Protein AF-0000000085029517 (afdb_homodimer)

Structure (mmCIF, N/CA/C/O backbone):
data_AF-0000000085029517-model_v1
#
loop_
_entity.id
_entity.type
_entity.pdbx_description
1 polymer 'Transcriptional regulator, LysR family'
#
loop_
_atom_site.group_PDB
_atom_site.id
_atom_site.type_symbol
_atom_site.label_atom_id
_atom_site.label_alt_id
_atom_site.label_comp_id
_atom_site.label_asym_id
_atom_site.label_entity_id
_atom_site.label_seq_id
_atom_site.pdbx_PDB_ins_code
_atom_site.Cartn_x
_atom_site.Cartn_y
_atom_site.Cartn_z
_atom_site.occupancy
_atom_site.B_iso_or_equiv
_atom_site.auth_seq_id
_atom_site.auth_comp_id
_atom_site.auth_asym_id
_atom_site.auth_atom_id
_atom_site.pdbx_PDB_model_num
ATOM 1 N N . MET A 1 1 ? 17.703 12.508 33.938 1 51.25 1 MET A N 1
ATOM 2 C CA . MET A 1 1 ? 16.906 12.32 32.719 1 51.25 1 MET A CA 1
ATOM 3 C C . MET A 1 1 ? 16.906 13.586 31.859 1 51.25 1 MET A C 1
ATOM 5 O O . MET A 1 1 ? 16.594 14.672 32.344 1 51.25 1 MET A O 1
ATOM 9 N N . ASP A 1 2 ? 17.641 13.57 30.828 1 62.94 2 ASP A N 1
ATOM 10 C CA . ASP A 1 2 ? 17.641 14.75 29.984 1 62.94 2 ASP A CA 1
ATOM 11 C C . ASP A 1 2 ? 16.906 14.477 28.656 1 62.94 2 ASP A C 1
ATOM 13 O O . ASP A 1 2 ? 16.562 13.328 28.359 1 62.94 2 ASP A O 1
ATOM 17 N N . LEU A 1 3 ? 16.578 15.547 28 1 67.81 3 LEU A N 1
ATOM 18 C CA . LEU A 1 3 ? 15.727 15.477 26.812 1 67.81 3 LEU A CA 1
ATOM 19 C C . LEU A 1 3 ? 16.375 14.617 25.734 1 67.81 3 LEU A C 1
ATOM 21 O O . LEU A 1 3 ? 15.672 13.906 25 1 67.81 3 LEU A O 1
ATOM 25 N N . LYS A 1 4 ? 17.641 14.641 25.797 1 71.12 4 LYS A N 1
ATOM 26 C CA . LYS A 1 4 ? 18.359 13.836 24.812 1 71.12 4 LYS A CA 1
ATOM 27 C C . LYS A 1 4 ? 18.219 12.344 25.109 1 71.12 4 LYS A C 1
ATOM 29 O O . LYS A 1 4 ? 18.047 11.539 24.188 1 71.12 4 LYS A O 1
ATOM 34 N N . GLN A 1 5 ? 18.312 12.117 26.359 1 76.44 5 GLN A N 1
ATOM 35 C CA . GLN A 1 5 ? 18.141 10.734 26.781 1 76.44 5 GLN A CA 1
ATOM 36 C C . GLN A 1 5 ? 16.734 10.227 26.453 1 76.44 5 GLN A C 1
ATOM 38 O O . GLN A 1 5 ? 16.562 9.086 26.031 1 76.44 5 GLN A O 1
ATOM 43 N N . ILE A 1 6 ? 15.836 11.102 26.703 1 77.25 6 ILE A N 1
ATOM 44 C CA . ILE A 1 6 ? 14.453 10.742 26.391 1 77.25 6 ILE A CA 1
ATOM 45 C C . ILE A 1 6 ? 14.312 10.438 24.906 1 77.25 6 ILE A C 1
ATOM 47 O O . ILE A 1 6 ? 13.688 9.453 24.516 1 77.25 6 ILE A O 1
ATOM 51 N N . GLU A 1 7 ? 14.898 11.188 24.094 1 79.44 7 GLU A N 1
ATOM 52 C CA . GLU A 1 7 ? 14.875 10.984 22.656 1 79.44 7 GLU A CA 1
ATOM 53 C C . GLU A 1 7 ? 15.492 9.633 22.281 1 79.44 7 GLU A C 1
ATOM 55 O O . GLU A 1 7 ? 14.977 8.938 21.406 1 79.44 7 GLU A O 1
ATOM 60 N N . TYR A 1 8 ? 16.562 9.32 22.984 1 80.81 8 TYR A N 1
ATOM 61 C CA . TYR A 1 8 ? 17.25 8.062 22.719 1 80.81 8 TYR A CA 1
ATOM 62 C C . TYR A 1 8 ? 16.359 6.875 23.031 1 80.81 8 TYR A C 1
ATOM 64 O O . TYR A 1 8 ? 16.219 5.961 22.203 1 80.81 8 TYR A O 1
ATOM 72 N N . ILE A 1 9 ? 15.766 6.949 24.156 1 85 9 ILE A N 1
ATOM 73 C CA . ILE A 1 9 ? 14.953 5.836 24.625 1 85 9 ILE A CA 1
ATOM 74 C C . ILE A 1 9 ? 13.719 5.688 23.734 1 85 9 ILE A C 1
ATOM 76 O O . ILE A 1 9 ? 13.336 4.574 23.375 1 85 9 ILE A O 1
ATOM 80 N N . VAL A 1 10 ? 13.156 6.789 23.359 1 81.62 10 VAL A N 1
ATOM 81 C CA . VAL A 1 10 ? 11.977 6.777 22.5 1 81.62 10 VAL A CA 1
ATOM 82 C C . VAL A 1 10 ? 12.336 6.191 21.141 1 81.62 10 VAL A C 1
ATOM 84 O O . VAL A 1 10 ? 11.578 5.402 20.578 1 81.62 10 VAL A O 1
ATOM 87 N N . LYS A 1 11 ? 13.469 6.496 20.672 1 81.81 11 LYS A N 1
ATOM 88 C CA . LYS A 1 11 ? 13.906 6.012 19.359 1 81.81 11 LYS A CA 1
ATOM 89 C C . LYS A 1 11 ? 14.148 4.504 19.391 1 81.81 11 LYS A C 1
ATOM 91 O O . LYS A 1 11 ? 13.844 3.803 18.422 1 81.81 11 LYS A O 1
ATOM 96 N N . ILE A 1 12 ? 14.68 4.062 20.484 1 86 12 ILE A N 1
ATOM 97 C CA . ILE A 1 12 ? 14.875 2.627 20.641 1 86 12 ILE A CA 1
ATOM 98 C C . ILE A 1 12 ? 13.531 1.911 20.547 1 86 12 ILE A C 1
ATOM 100 O O . ILE A 1 12 ? 13.398 0.891 19.875 1 86 12 ILE A O 1
ATOM 104 N N . ALA A 1 13 ? 12.594 2.459 21.188 1 84.19 13 ALA A N 1
ATOM 105 C CA . ALA A 1 13 ? 11.266 1.854 21.188 1 84.19 13 ALA A CA 1
ATOM 106 C C . ALA A 1 13 ? 10.641 1.883 19.797 1 84.19 13 ALA A C 1
ATOM 108 O O . ALA A 1 13 ? 10.016 0.909 19.375 1 84.19 13 ALA A O 1
ATOM 109 N N . GLU A 1 14 ? 10.812 2.98 19.203 1 77.31 14 GLU A N 1
ATOM 110 C CA . GLU A 1 14 ? 10.258 3.189 17.875 1 77.31 14 GLU A CA 1
ATOM 111 C C . GLU A 1 14 ? 10.812 2.18 16.875 1 77.31 14 GLU A C 1
ATOM 113 O O . GLU A 1 14 ? 10.078 1.653 16.031 1 77.31 14 GLU A O 1
ATOM 118 N N . THR A 1 15 ? 12.078 1.97 16.938 1 75.56 15 THR A N 1
ATOM 119 C CA . THR A 1 15 ? 12.75 1.144 15.938 1 75.56 15 THR A CA 1
ATOM 120 C C . THR A 1 15 ? 12.75 -0.322 16.359 1 75.56 15 THR A C 1
ATOM 122 O O . THR A 1 15 ? 12.977 -1.212 15.539 1 75.56 15 THR A O 1
ATOM 125 N N . GLY A 1 16 ? 12.539 -0.517 17.578 1 80.88 16 GLY A N 1
ATOM 126 C CA . GLY A 1 16 ? 12.594 -1.858 18.125 1 80.88 16 GLY A CA 1
ATOM 127 C C . GLY A 1 16 ? 14 -2.441 18.141 1 80.88 16 GLY A C 1
ATOM 128 O O . GLY A 1 16 ? 14.172 -3.65 18.312 1 80.88 16 GLY A O 1
ATOM 129 N N . SER A 1 17 ? 14.961 -1.58 17.812 1 83.44 17 SER A N 1
ATOM 130 C CA . SER A 1 17 ? 16.359 -2.004 17.703 1 83.44 17 SER A CA 1
ATOM 131 C C . SER A 1 17 ? 17.312 -0.882 18.109 1 83.44 17 SER A C 1
ATOM 133 O O . SER A 1 17 ? 17.156 0.257 17.656 1 83.44 17 SER A O 1
ATOM 135 N N . ILE A 1 18 ? 18.234 -1.279 18.953 1 85.81 18 ILE A N 1
ATOM 136 C CA . ILE A 1 18 ? 19.203 -0.277 19.391 1 85.81 18 ILE A CA 1
ATOM 137 C C . ILE A 1 18 ? 20.125 0.097 18.219 1 85.81 18 ILE A C 1
ATOM 139 O O . ILE A 1 18 ? 20.531 1.254 18.078 1 85.81 18 ILE A O 1
ATOM 143 N N . THR A 1 19 ? 20.344 -0.889 17.359 1 80.69 19 THR A N 1
ATOM 144 C CA . THR A 1 19 ? 21.203 -0.641 16.203 1 80.69 19 THR A CA 1
ATOM 145 C C . THR A 1 19 ? 20.531 0.317 15.227 1 80.69 19 THR A C 1
ATOM 147 O O . THR A 1 19 ? 21.125 1.307 14.805 1 80.69 19 THR A O 1
ATOM 150 N N . ARG A 1 20 ? 19.391 0.047 14.969 1 78.25 20 ARG A N 1
ATOM 151 C CA . ARG A 1 20 ? 18.641 0.899 14.047 1 78.25 20 ARG A CA 1
ATOM 152 C C . ARG A 1 20 ? 18.422 2.287 14.648 1 78.25 20 ARG A C 1
ATOM 154 O O . ARG A 1 20 ? 18.5 3.291 13.938 1 78.25 20 ARG A O 1
ATOM 161 N N . ALA A 1 21 ? 18.125 2.289 15.891 1 80.56 21 ALA A N 1
ATOM 162 C CA . ALA A 1 21 ? 17.938 3.564 16.578 1 80.56 21 ALA A CA 1
ATOM 163 C C . ALA A 1 21 ? 19.203 4.414 16.531 1 80.56 21 ALA A C 1
ATOM 165 O O . ALA A 1 21 ? 19.141 5.609 16.234 1 80.56 21 ALA A O 1
ATOM 166 N N . ALA A 1 22 ? 20.328 3.803 16.719 1 81.75 22 ALA A N 1
ATOM 167 C CA . ALA A 1 22 ? 21.594 4.516 16.719 1 81.75 22 ALA A CA 1
ATOM 168 C C . ALA A 1 22 ? 21.891 5.098 15.336 1 81.75 22 ALA A C 1
ATOM 170 O O . ALA A 1 22 ? 22.328 6.242 15.219 1 81.75 22 ALA A O 1
ATOM 171 N N . GLU A 1 23 ? 21.547 4.352 14.367 1 72.38 23 GLU A N 1
ATOM 172 C CA . GLU A 1 23 ? 21.75 4.789 12.992 1 72.38 23 GLU A CA 1
ATOM 173 C C . GLU A 1 23 ? 20.906 6.031 12.68 1 72.38 23 GLU A C 1
ATOM 175 O O . GLU A 1 23 ? 21.422 6.992 12.094 1 72.38 23 GLU A O 1
ATOM 180 N N . GLN A 1 24 ? 19.812 6.027 13.195 1 67.56 24 GLN A N 1
ATOM 181 C CA . GLN A 1 24 ? 18.891 7.125 12.906 1 67.56 24 GLN A CA 1
ATOM 182 C C . GLN A 1 24 ? 19.234 8.359 13.734 1 67.56 24 GLN A C 1
ATOM 184 O O . GLN A 1 24 ? 18.922 9.484 13.328 1 67.56 24 GLN A O 1
ATOM 189 N N . LEU A 1 25 ? 19.891 8.109 14.797 1 69.75 25 LEU A N 1
ATOM 190 C CA . LEU A 1 25 ? 20.266 9.195 15.695 1 69.75 25 LEU A CA 1
ATOM 191 C C . LEU A 1 25 ? 21.672 9.688 15.383 1 69.75 25 LEU A C 1
ATOM 193 O O . LEU A 1 25 ? 22.141 10.656 15.992 1 69.75 25 LEU A O 1
ATOM 197 N N . PHE A 1 26 ? 22.281 8.984 14.43 1 69.06 26 PHE A N 1
ATOM 198 C CA . PHE A 1 26 ? 23.625 9.328 13.977 1 69.06 26 PHE A CA 1
ATOM 199 C C . PHE A 1 26 ? 24.609 9.273 15.125 1 69.06 26 PHE A C 1
ATOM 201 O O . PHE A 1 26 ? 25.422 10.188 15.312 1 69.06 26 PHE A O 1
ATOM 208 N N . ILE A 1 27 ? 24.422 8.211 15.938 1 74.5 27 ILE A N 1
ATOM 209 C CA . ILE A 1 27 ? 25.375 7.902 17 1 74.5 27 ILE A CA 1
ATOM 210 C C . ILE A 1 27 ? 25.75 6.426 16.938 1 74.5 27 ILE A C 1
ATOM 212 O O . ILE A 1 27 ? 25.188 5.66 16.172 1 74.5 27 ILE A O 1
ATOM 216 N N . THR A 1 28 ? 26.75 6.012 17.578 1 78.62 28 THR A N 1
ATOM 217 C CA . THR A 1 28 ? 27.188 4.617 17.578 1 78.62 28 THR A CA 1
ATOM 218 C C . THR A 1 28 ? 26.25 3.76 18.422 1 78.62 28 THR A C 1
ATOM 220 O O . THR A 1 28 ? 25.656 4.246 19.391 1 78.62 28 THR A O 1
ATOM 223 N N . GLN A 1 29 ? 26.078 2.562 18 1 86.56 29 GLN A N 1
ATOM 224 C CA . GLN A 1 29 ? 25.281 1.603 18.75 1 86.56 29 GLN A CA 1
ATOM 225 C C . GLN A 1 29 ? 25.766 1.495 20.188 1 86.56 29 GLN A C 1
ATOM 227 O O . GLN A 1 29 ? 24.953 1.397 21.125 1 86.56 29 GLN A O 1
ATOM 232 N N . SER A 1 30 ? 27.016 1.521 20.359 1 88.19 30 SER A N 1
ATOM 233 C CA . SER A 1 30 ? 27.609 1.425 21.688 1 88.19 30 SER A CA 1
ATOM 234 C C . SER A 1 30 ? 27.203 2.605 22.562 1 88.19 30 SER A C 1
ATOM 236 O O . SER A 1 30 ? 26.859 2.428 23.734 1 88.19 30 SER A O 1
ATOM 238 N N . ALA A 1 31 ? 27.25 3.732 22.016 1 83.75 31 ALA A N 1
ATOM 239 C CA . ALA A 1 31 ? 26.875 4.938 22.75 1 83.75 31 ALA A CA 1
ATOM 240 C C . ALA A 1 31 ? 25.422 4.891 23.188 1 83.75 31 ALA A C 1
ATOM 242 O O . ALA A 1 31 ? 25.094 5.199 24.328 1 83.75 31 ALA A O 1
ATOM 243 N N . LEU A 1 32 ? 24.609 4.496 22.297 1 88.31 32 LEU A N 1
ATOM 244 C CA . LEU A 1 32 ? 23.188 4.43 22.609 1 88.31 32 LEU A CA 1
ATOM 245 C C . LEU A 1 32 ? 22.906 3.365 23.656 1 88.31 32 LEU A C 1
ATOM 247 O O . LEU A 1 32 ? 22.109 3.582 24.578 1 88.31 32 LEU A O 1
ATOM 251 N N . ASN A 1 33 ? 23.578 2.232 23.516 1 89.56 33 ASN A N 1
ATOM 252 C CA . ASN A 1 33 ? 23.422 1.164 24.5 1 89.56 33 ASN A CA 1
ATOM 253 C C . ASN A 1 33 ? 23.859 1.611 25.891 1 89.56 33 ASN A C 1
ATOM 255 O O . ASN A 1 33 ? 23.203 1.311 26.891 1 89.56 33 ASN A O 1
ATOM 259 N N . GLN A 1 34 ? 24.938 2.273 25.922 1 87.88 34 GLN A N 1
ATOM 260 C CA . GLN A 1 34 ? 25.453 2.781 27.188 1 87.88 34 GLN A CA 1
ATOM 261 C C . GLN A 1 34 ? 24.469 3.748 27.844 1 87.88 34 GLN A C 1
ATOM 263 O O . GLN A 1 34 ? 24.297 3.748 29.062 1 87.88 34 GLN A O 1
ATOM 268 N N . GLN A 1 35 ? 23.938 4.586 27.016 1 85.88 35 GLN A N 1
ATOM 269 C CA . GLN A 1 35 ? 22.938 5.531 27.516 1 85.88 35 GLN A CA 1
ATOM 270 C C . GLN A 1 35 ? 21.75 4.801 28.125 1 85.88 35 GLN A C 1
ATOM 272 O O . GLN A 1 35 ? 21.219 5.211 29.156 1 85.88 35 GLN A O 1
ATOM 277 N N . LEU A 1 36 ? 21.344 3.752 27.484 1 89.94 36 LEU A N 1
ATOM 278 C CA . LEU A 1 36 ? 20.234 2.959 27.984 1 89.94 36 LEU A CA 1
ATOM 279 C C . LEU A 1 36 ? 20.578 2.301 29.312 1 89.94 36 LEU A C 1
ATOM 281 O O . LEU A 1 36 ? 19.797 2.357 30.266 1 89.94 36 LEU A O 1
ATOM 285 N N . LEU A 1 37 ? 21.703 1.673 29.391 1 88.62 37 LEU A N 1
ATOM 286 C CA . LEU A 1 37 ? 22.141 0.983 30.594 1 88.62 37 LEU A CA 1
ATOM 287 C C . LEU A 1 37 ? 22.281 1.961 31.766 1 88.62 37 LEU A C 1
ATOM 289 O O . LEU A 1 37 ? 21.906 1.649 32.875 1 88.62 37 LEU A O 1
ATOM 293 N N . LYS A 1 38 ? 22.844 3.035 31.422 1 83.06 38 LYS A N 1
ATOM 294 C CA . LYS A 1 38 ? 23 4.07 32.438 1 83.06 38 LYS A CA 1
ATOM 295 C C . LYS A 1 38 ? 21.641 4.5 33 1 83.06 38 LYS A C 1
ATOM 297 O O . LYS A 1 38 ? 21.484 4.645 34.219 1 83.06 38 LYS A O 1
ATOM 302 N N . LEU A 1 39 ? 20.766 4.746 32.125 1 83.06 39 LEU A N 1
ATOM 303 C CA . LEU A 1 39 ? 19.422 5.156 32.562 1 83.06 39 LEU A CA 1
ATOM 304 C C . LEU A 1 39 ? 18.766 4.066 33.406 1 83.06 39 LEU A C 1
ATOM 306 O O . LEU A 1 39 ? 18.156 4.348 34.438 1 83.06 39 LEU A O 1
ATOM 310 N N . GLU A 1 40 ? 18.891 2.816 32.969 1 87 40 GLU A N 1
ATOM 311 C CA . GLU A 1 40 ? 18.297 1.7 33.688 1 87 40 GLU A CA 1
ATOM 312 C C . GLU A 1 40 ? 18.922 1.525 35.062 1 87 40 GLU A C 1
ATOM 314 O O . GLU A 1 40 ? 18.234 1.214 36.031 1 87 40 GLU A O 1
ATOM 319 N N . GLN A 1 41 ? 20.172 1.762 35.094 1 81.19 41 GLN A N 1
ATOM 320 C CA . GLN A 1 41 ? 20.891 1.717 36.375 1 81.19 41 GLN A CA 1
ATOM 321 C C . GLN A 1 41 ? 20.406 2.822 37.312 1 81.19 41 GLN A C 1
ATOM 323 O O . GLN A 1 41 ? 20.188 2.582 38.5 1 81.19 41 GLN A O 1
ATOM 328 N N . GLN A 1 42 ? 20.281 3.932 36.781 1 77.19 42 GLN A N 1
ATOM 329 C CA . GLN A 1 42 ? 19.812 5.062 37.562 1 77.19 42 GLN A CA 1
ATOM 330 C C . GLN A 1 42 ? 18.406 4.805 38.094 1 77.19 42 GLN A C 1
ATOM 332 O O . GLN A 1 42 ? 18.078 5.184 39.25 1 77.19 42 GLN A O 1
ATOM 337 N N . LEU A 1 43 ? 17.641 4.156 37.312 1 77.69 43 LEU A N 1
ATOM 338 C CA . LEU A 1 43 ? 16.25 3.904 37.656 1 77.69 43 LEU A CA 1
ATOM 339 C C . LEU A 1 43 ? 16.109 2.627 38.5 1 77.69 43 LEU A C 1
ATOM 341 O O . LEU A 1 43 ? 15.109 2.418 39.188 1 77.69 43 LEU A O 1
ATOM 345 N N . GLY A 1 44 ? 17.109 1.795 38.375 1 81.44 44 GLY A N 1
ATOM 346 C CA . GLY A 1 44 ? 17.109 0.539 39.094 1 81.44 44 GLY A CA 1
ATOM 347 C C . GLY A 1 44 ? 16.203 -0.513 38.5 1 81.44 44 GLY A C 1
ATOM 348 O O . GLY A 1 44 ? 15.805 -1.46 39.156 1 81.44 44 GLY A O 1
ATOM 349 N N . ILE A 1 45 ? 15.773 -0.222 37.312 1 82.19 45 ILE A N 1
ATOM 350 C CA . ILE A 1 45 ? 14.859 -1.138 36.625 1 82.19 45 ILE A CA 1
ATOM 351 C C . ILE A 1 45 ? 15.133 -1.136 35.125 1 82.19 45 ILE A C 1
ATOM 353 O O . ILE A 1 45 ? 15.57 -0.125 34.562 1 82.19 45 ILE A O 1
ATOM 357 N N . LYS A 1 46 ? 14.875 -2.256 34.531 1 89.06 46 LYS A N 1
ATOM 358 C CA . LYS A 1 46 ? 15.055 -2.357 33.062 1 89.06 46 LYS A CA 1
ATOM 359 C C . LYS A 1 46 ? 13.859 -1.753 32.344 1 89.06 46 LYS A C 1
ATOM 361 O O . LYS A 1 46 ? 12.711 -1.924 32.75 1 89.06 46 LYS A O 1
ATOM 366 N N . LEU A 1 47 ? 14.195 -1.042 31.25 1 87.88 47 LEU A N 1
ATOM 367 C CA . LEU A 1 47 ? 13.156 -0.408 30.453 1 87.88 47 LEU A CA 1
ATOM 368 C C . LEU A 1 47 ? 12.797 -1.272 29.25 1 87.88 47 LEU A C 1
ATOM 370 O O . LEU A 1 47 ? 11.695 -1.148 28.703 1 87.88 47 LEU A O 1
ATOM 374 N N . PHE A 1 48 ? 13.742 -2.109 28.828 1 91.38 48 PHE A N 1
ATOM 375 C CA . PHE A 1 48 ? 13.516 -2.965 27.672 1 91.38 48 PHE A CA 1
ATOM 376 C C . PHE A 1 48 ? 13.883 -4.41 27.984 1 91.38 48 PHE A C 1
ATOM 378 O O . PHE A 1 48 ? 14.758 -4.664 28.812 1 91.38 48 PHE A O 1
ATOM 385 N N . VAL A 1 49 ? 13.102 -5.305 27.266 1 86.38 49 VAL A N 1
ATOM 386 C CA . VAL A 1 49 ? 13.477 -6.715 27.219 1 86.38 49 VAL A CA 1
ATOM 387 C C . VAL A 1 49 ? 14.109 -7.035 25.875 1 86.38 49 VAL A C 1
ATOM 389 O O . VAL A 1 49 ? 13.586 -6.637 24.828 1 86.38 49 VAL A O 1
ATOM 392 N N . ARG A 1 50 ? 15.289 -7.574 25.938 1 79.88 50 ARG A N 1
ATOM 393 C CA . ARG A 1 50 ? 16 -7.934 24.719 1 79.88 50 ARG A CA 1
ATOM 394 C C . ARG A 1 50 ? 15.641 -9.344 24.266 1 79.88 50 ARG A C 1
ATOM 396 O O . ARG A 1 50 ? 15.641 -10.273 25.062 1 79.88 50 ARG A O 1
ATOM 403 N N . HIS A 1 51 ? 15.102 -9.352 23.078 1 71.81 51 HIS A N 1
ATOM 404 C CA . HIS A 1 51 ? 14.898 -10.641 22.422 1 71.81 51 HIS A CA 1
ATOM 405 C C . HIS A 1 51 ? 15.945 -10.875 21.328 1 71.81 51 HIS A C 1
ATOM 407 O O . HIS A 1 51 ? 16.828 -10.039 21.125 1 71.81 51 HIS A O 1
ATOM 413 N N . LYS A 1 52 ? 16.078 -12.047 20.703 1 62.22 52 LYS A N 1
ATOM 414 C CA . LYS A 1 52 ? 17.125 -12.391 19.734 1 62.22 52 LYS A CA 1
ATOM 415 C C . LYS A 1 52 ? 17.219 -11.344 18.625 1 62.22 52 LYS A C 1
ATOM 417 O O . LYS A 1 52 ? 18.312 -10.969 18.219 1 62.22 52 LYS A O 1
ATOM 422 N N . HIS A 1 53 ? 16.125 -10.773 18.219 1 63.44 53 HIS A N 1
ATOM 423 C CA . HIS A 1 53 ? 16.234 -9.867 17.078 1 63.44 53 HIS A CA 1
ATOM 424 C C . HIS A 1 53 ? 15.516 -8.555 17.344 1 63.44 53 HIS A C 1
ATOM 426 O O . HIS A 1 53 ? 15.477 -7.676 16.484 1 63.44 53 HIS A O 1
ATOM 432 N N . ASP A 1 54 ? 14.961 -8.414 18.609 1 75.31 54 ASP A N 1
ATOM 433 C CA . ASP A 1 54 ? 14.219 -7.176 18.828 1 75.31 54 ASP A CA 1
ATOM 434 C C . ASP A 1 54 ? 14.203 -6.789 20.297 1 75.31 54 ASP A C 1
ATOM 436 O O . ASP A 1 54 ? 14.664 -7.551 21.156 1 75.31 54 ASP A O 1
ATOM 440 N N . MET A 1 55 ? 13.977 -5.438 20.562 1 83.88 55 MET A N 1
ATOM 441 C CA . MET A 1 55 ? 13.812 -4.883 21.906 1 83.88 55 MET A CA 1
ATOM 442 C C . MET A 1 55 ? 12.383 -4.391 22.125 1 83.88 55 MET A C 1
ATOM 444 O O . MET A 1 55 ? 11.844 -3.664 21.281 1 83.88 55 MET A O 1
ATOM 448 N N . THR A 1 56 ? 11.75 -4.965 23.188 1 84.44 56 THR A N 1
ATOM 449 C CA . THR A 1 56 ? 10.414 -4.504 23.516 1 84.44 56 THR A CA 1
ATOM 450 C C . THR A 1 56 ? 10.398 -3.826 24.891 1 84.44 56 THR A C 1
ATOM 452 O O . THR A 1 56 ? 11.086 -4.27 25.812 1 84.44 56 THR A O 1
ATOM 455 N N . PRO A 1 57 ? 9.562 -2.781 25.047 1 84.75 57 PRO A N 1
ATOM 456 C CA . PRO A 1 57 ? 9.508 -2.088 26.344 1 84.75 57 PRO A CA 1
ATOM 457 C C . PRO A 1 57 ? 8.922 -2.957 27.453 1 84.75 57 PRO A C 1
ATOM 459 O O . PRO A 1 57 ? 7.984 -3.723 27.219 1 84.75 57 PRO A O 1
ATOM 462 N N . THR A 1 58 ? 9.492 -2.926 28.656 1 82.25 58 THR A N 1
ATOM 463 C CA . THR A 1 58 ? 8.898 -3.467 29.875 1 82.25 58 THR A CA 1
ATOM 464 C C . THR A 1 58 ? 7.723 -2.602 30.328 1 82.25 58 THR A C 1
ATOM 466 O O . THR A 1 58 ? 7.402 -1.597 29.688 1 82.25 58 THR A O 1
ATOM 469 N N . SER A 1 59 ? 7.102 -3.01 31.438 1 78.31 59 SER A N 1
ATOM 470 C CA . SER A 1 59 ? 6.066 -2.166 32.031 1 78.31 59 SER A CA 1
ATOM 471 C C . SER A 1 59 ? 6.625 -0.801 32.406 1 78.31 59 SER A C 1
ATOM 473 O O . SER A 1 59 ? 5.98 0.226 32.188 1 78.31 59 SER A O 1
ATOM 475 N N . ALA A 1 60 ? 7.73 -0.863 33 1 79.88 60 ALA A N 1
ATOM 476 C CA . ALA A 1 60 ? 8.398 0.384 33.375 1 79.88 60 ALA A CA 1
ATOM 477 C C . ALA A 1 60 ? 8.789 1.17 32.125 1 79.88 60 ALA A C 1
ATOM 479 O O . ALA A 1 60 ? 8.703 2.4 32.094 1 79.88 60 ALA A O 1
ATOM 480 N N . GLY A 1 61 ? 9.188 0.424 31.094 1 85.19 61 GLY A N 1
ATOM 481 C CA . GLY A 1 61 ? 9.523 1.053 29.828 1 85.19 61 GLY A CA 1
ATOM 482 C C . GLY A 1 61 ? 8.344 1.769 29.188 1 85.19 61 GLY A C 1
ATOM 483 O O . GLY A 1 61 ? 8.492 2.875 28.672 1 85.19 61 GLY A O 1
ATOM 484 N N . ARG A 1 62 ? 7.262 1.251 29.344 1 80.69 62 ARG A N 1
ATOM 485 C CA . ARG A 1 62 ? 6.059 1.845 28.766 1 80.69 62 ARG A CA 1
ATOM 486 C C . ARG A 1 62 ? 5.703 3.148 29.469 1 80.69 62 ARG A C 1
ATOM 488 O O . ARG A 1 62 ? 5.316 4.125 28.828 1 80.69 62 ARG A O 1
ATOM 495 N N . VAL A 1 63 ? 5.832 3.156 30.766 1 75.19 63 VAL A N 1
ATOM 496 C CA . VAL A 1 63 ? 5.57 4.367 31.531 1 75.19 63 VAL A CA 1
ATOM 497 C C . VAL A 1 63 ? 6.578 5.449 31.156 1 75.19 63 VAL A C 1
ATOM 499 O O . VAL A 1 63 ? 6.199 6.598 30.906 1 75.19 63 VAL A O 1
ATOM 502 N N . TYR A 1 64 ? 7.797 5.066 31.125 1 80.31 64 TYR A N 1
ATOM 503 C CA . TYR A 1 64 ? 8.844 6.012 30.734 1 80.31 64 TYR A CA 1
ATOM 504 C C . TYR A 1 64 ? 8.57 6.602 29.359 1 80.31 64 TYR A C 1
ATOM 506 O O . TYR A 1 64 ? 8.711 7.809 29.156 1 80.31 64 TYR A O 1
ATOM 514 N N . LEU A 1 65 ? 8.156 5.723 28.5 1 82.75 65 LEU A N 1
ATOM 515 C CA . LEU A 1 65 ? 7.91 6.148 27.125 1 82.75 65 LEU A CA 1
ATOM 516 C C . LEU A 1 65 ? 6.719 7.098 27.062 1 82.75 65 LEU A C 1
ATOM 518 O O . LEU A 1 65 ? 6.762 8.102 26.344 1 82.75 65 LEU A O 1
ATOM 522 N N . GLU A 1 66 ? 5.766 6.863 27.797 1 76.44 66 GLU A N 1
ATOM 523 C CA . GLU A 1 66 ? 4.59 7.73 27.812 1 76.44 66 GLU A CA 1
ATOM 524 C C . GLU A 1 66 ? 4.957 9.141 28.266 1 76.44 66 GLU A C 1
ATOM 526 O O . GLU A 1 66 ? 4.609 10.117 27.594 1 76.44 66 GLU A O 1
ATOM 531 N N . TYR A 1 67 ? 5.656 9.234 29.328 1 72.12 67 TYR A N 1
ATOM 532 C CA . TYR A 1 67 ? 6.035 10.539 29.859 1 72.12 67 TYR A CA 1
ATOM 533 C C . TYR A 1 67 ? 7.109 11.188 29 1 72.12 67 TYR A C 1
ATOM 535 O O . TYR A 1 67 ? 7.094 12.398 28.781 1 72.12 67 TYR A O 1
ATOM 543 N N . GLY A 1 68 ? 8 10.375 28.547 1 76.5 68 GLY A N 1
ATOM 544 C CA . GLY A 1 68 ? 9.031 10.891 27.656 1 76.5 68 GLY A CA 1
ATOM 545 C C . GLY A 1 68 ? 8.469 11.492 26.375 1 76.5 68 GLY A C 1
ATOM 546 O O . GLY A 1 68 ? 8.859 12.586 25.969 1 76.5 68 GLY A O 1
ATOM 547 N N . GLU A 1 69 ? 7.566 10.828 25.875 1 74.94 69 GLU A N 1
ATOM 548 C CA . GLU A 1 69 ? 6.922 11.312 24.656 1 74.94 69 GLU A CA 1
ATOM 549 C C . GLU A 1 69 ? 6.16 12.609 24.906 1 74.94 69 GLU A C 1
ATOM 551 O O . GLU A 1 69 ? 6.191 13.531 24.094 1 74.94 69 GLU A O 1
ATOM 556 N N . ASN A 1 70 ? 5.562 12.672 26.047 1 70.75 70 ASN A N 1
ATOM 557 C CA . ASN A 1 70 ? 4.863 13.891 26.422 1 70.75 70 ASN A CA 1
ATOM 558 C C . ASN A 1 70 ? 5.824 15.07 26.562 1 70.75 70 ASN A C 1
ATOM 560 O O . ASN A 1 70 ? 5.527 16.172 26.125 1 70.75 70 ASN A O 1
ATOM 564 N N . MET A 1 71 ? 6.895 14.82 27.172 1 70.12 71 MET A N 1
ATOM 565 C CA . MET A 1 71 ? 7.895 15.867 27.359 1 70.12 71 MET A CA 1
ATOM 566 C C . MET A 1 71 ? 8.445 16.344 26.016 1 70.12 71 MET A C 1
ATOM 568 O O . MET A 1 71 ? 8.617 17.547 25.812 1 70.12 71 MET A O 1
ATOM 572 N N . LEU A 1 72 ? 8.656 15.461 25.188 1 72.94 72 LEU A N 1
ATOM 573 C CA . LEU A 1 72 ? 9.18 15.836 23.891 1 72.94 72 LEU A CA 1
ATOM 574 C C . LEU A 1 72 ? 8.141 16.625 23.094 1 72.94 72 LEU A C 1
ATOM 576 O O . LEU A 1 72 ? 8.492 17.562 22.359 1 72.94 72 LEU A O 1
ATOM 580 N N . ARG A 1 73 ? 7.023 16.344 23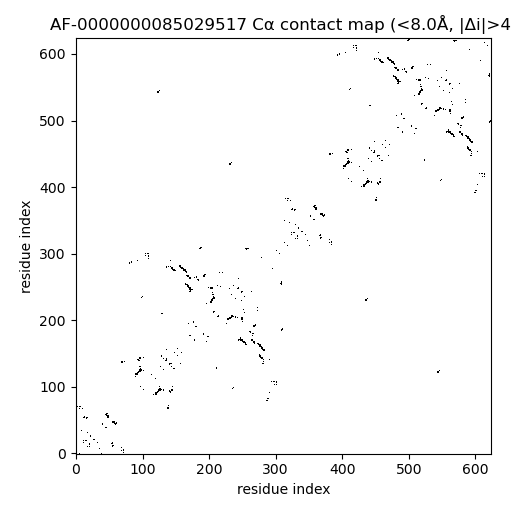.312 1 72.5 73 ARG A N 1
ATOM 581 C CA . ARG A 1 73 ? 5.934 17.078 22.688 1 72.5 73 ARG A CA 1
ATOM 582 C C . ARG A 1 73 ? 5.879 18.516 23.188 1 72.5 73 ARG A C 1
ATOM 584 O O . ARG A 1 73 ? 5.738 19.453 22.406 1 72.5 73 ARG A O 1
ATOM 591 N N . GLU A 1 74 ? 5.949 18.594 24.438 1 68.12 74 GLU A N 1
ATOM 592 C CA . GLU A 1 74 ? 5.926 19.922 25.031 1 68.12 74 GLU A CA 1
ATOM 593 C C . GLU A 1 74 ? 7.113 20.766 24.562 1 68.12 74 GLU A C 1
ATOM 595 O O . GLU A 1 74 ? 6.969 21.953 24.312 1 68.12 74 GLU A O 1
ATOM 600 N N . LYS A 1 75 ? 8.172 20.109 24.531 1 65 75 LYS A N 1
ATOM 601 C CA . LYS A 1 75 ? 9.352 20.797 24.016 1 65 75 LYS A CA 1
ATOM 602 C C . LYS A 1 75 ? 9.117 21.297 22.594 1 65 75 LYS A C 1
ATOM 604 O O . LYS A 1 75 ? 9.406 22.453 22.281 1 65 75 LYS A O 1
ATOM 609 N N . ARG A 1 76 ? 8.641 20.516 21.797 1 69.12 76 ARG A N 1
ATOM 610 C CA . ARG A 1 76 ? 8.383 20.875 20.406 1 69.12 76 ARG A CA 1
ATOM 611 C C . ARG A 1 76 ? 7.395 22.031 20.328 1 69.12 76 ARG A C 1
ATOM 613 O O . ARG A 1 76 ? 7.57 22.953 19.516 1 69.12 76 ARG A O 1
ATOM 620 N N . GLU A 1 77 ? 6.453 21.969 21.094 1 69.44 77 GLU A N 1
ATOM 621 C CA . GLU A 1 77 ? 5.461 23.047 21.109 1 69.44 77 GLU A CA 1
ATOM 622 C C . GLU A 1 77 ? 6.09 24.375 21.516 1 69.44 77 GLU A C 1
ATOM 624 O O . GLU A 1 77 ? 5.805 25.406 20.922 1 69.44 77 GLU A O 1
ATOM 629 N N . ALA A 1 78 ? 6.848 24.297 22.484 1 64 78 ALA A N 1
ATOM 630 C CA . ALA A 1 78 ? 7.531 25.516 22.938 1 64 78 ALA A CA 1
ATOM 631 C C . ALA A 1 78 ? 8.398 26.094 21.828 1 64 78 ALA A C 1
ATOM 633 O O . ALA A 1 78 ? 8.375 27.297 21.578 1 64 78 ALA A O 1
ATOM 634 N N . TYR A 1 79 ? 9.094 25.25 21.219 1 62.62 79 TYR A N 1
ATOM 635 C CA . TYR A 1 79 ? 9.969 25.703 20.141 1 62.62 79 TYR A CA 1
ATOM 636 C C . TYR A 1 79 ? 9.148 26.281 18.984 1 62.62 79 TYR A C 1
ATOM 638 O O . TYR A 1 79 ? 9.547 27.266 18.359 1 62.62 79 TYR A O 1
ATOM 646 N N . ASN A 1 80 ? 8.102 25.703 18.719 1 66.25 80 ASN A N 1
ATOM 647 C CA . ASN A 1 80 ? 7.207 26.219 17.672 1 66.25 80 ASN A CA 1
ATOM 648 C C . ASN A 1 80 ? 6.75 27.641 17.984 1 66.25 80 ASN A C 1
ATOM 650 O O . ASN A 1 80 ? 6.762 28.516 17.109 1 66.25 80 ASN A O 1
ATOM 654 N N . ILE A 1 81 ? 6.434 27.797 19.172 1 62.84 81 ILE A N 1
ATOM 655 C CA . ILE A 1 81 ? 5.984 29.125 19.609 1 62.84 81 ILE A CA 1
ATOM 656 C C . ILE A 1 81 ? 7.125 30.125 19.469 1 62.84 81 ILE A C 1
ATOM 658 O O . ILE A 1 81 ? 6.934 31.219 18.922 1 62.84 81 ILE A O 1
ATOM 662 N N . ILE A 1 82 ? 8.227 29.703 19.906 1 59.03 82 ILE A N 1
ATOM 663 C CA . ILE A 1 82 ? 9.391 30.578 19.906 1 59.03 82 ILE A CA 1
ATOM 664 C C . ILE A 1 82 ? 9.781 30.906 18.453 1 59.03 82 ILE A C 1
ATOM 666 O O . ILE A 1 82 ? 10.094 32.062 18.141 1 59.03 82 ILE A O 1
ATOM 670 N N . HIS A 1 83 ? 9.781 29.953 17.672 1 62.62 83 HIS A N 1
ATOM 671 C CA . HIS A 1 83 ? 10.156 30.156 16.281 1 62.62 83 HIS A CA 1
ATOM 672 C C . HIS A 1 83 ? 9.172 31.094 15.57 1 62.62 83 HIS A C 1
ATOM 674 O O . HIS A 1 83 ? 9.578 31.922 14.75 1 62.62 83 HIS A O 1
ATOM 680 N N . ASP A 1 84 ? 7.996 30.906 15.859 1 66.44 84 ASP A N 1
ATOM 681 C CA . ASP A 1 84 ? 6.992 31.812 15.312 1 66.44 84 ASP A CA 1
ATOM 682 C C . ASP A 1 84 ? 7.27 33.25 15.727 1 66.44 84 ASP A C 1
ATOM 684 O O . ASP A 1 84 ? 7.129 34.188 14.922 1 66.44 84 ASP A O 1
ATOM 688 N N . MET A 1 85 ? 7.621 33.312 16.922 1 59.53 85 MET A N 1
ATOM 689 C CA . MET A 1 85 ? 7.902 34.656 17.453 1 59.53 85 MET A CA 1
ATOM 690 C C . MET A 1 85 ? 9.141 35.25 16.797 1 59.53 85 MET A C 1
ATOM 692 O O . MET A 1 85 ? 9.195 36.469 16.547 1 59.53 85 MET A O 1
ATOM 696 N N . ALA A 1 86 ? 10.047 34.312 16.562 1 59.62 86 ALA A N 1
ATOM 697 C CA . ALA A 1 86 ? 11.312 34.781 15.992 1 59.62 86 ALA A CA 1
ATOM 698 C C . ALA A 1 86 ? 11.219 34.906 14.469 1 59.62 86 ALA A C 1
ATOM 700 O O . ALA A 1 86 ? 12.18 35.312 13.812 1 59.62 86 ALA A O 1
ATOM 701 N N . GLN A 1 87 ? 10.047 34.719 14.016 1 60.06 87 GLN A N 1
ATOM 702 C CA . GLN A 1 87 ? 9.828 34.719 12.57 1 60.06 87 GLN 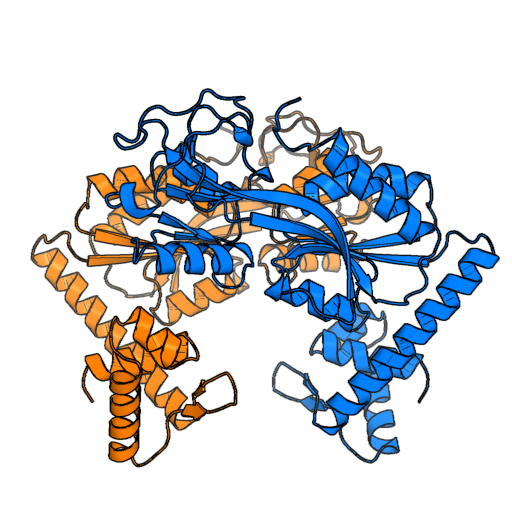A CA 1
ATOM 703 C C . GLN A 1 87 ? 10.812 33.781 11.867 1 60.06 87 GLN A C 1
ATOM 705 O O . GLN A 1 87 ? 11.312 34.125 10.789 1 60.06 87 GLN A O 1
ATOM 710 N N . SER A 1 88 ? 11.281 32.875 12.688 1 60.06 88 SER A N 1
ATOM 711 C CA . SER A 1 88 ? 12.18 31.891 12.094 1 60.06 88 SER A CA 1
ATOM 712 C C . SER A 1 88 ? 11.406 30.75 11.422 1 60.06 88 SER A C 1
ATOM 714 O O . SER A 1 88 ? 10.359 30.344 11.914 1 60.06 88 SER A O 1
ATOM 716 N N . SER A 1 89 ? 11.68 30.625 10.172 1 65.31 89 SER A N 1
ATOM 717 C CA . SER A 1 89 ? 11.07 29.578 9.367 1 65.31 89 SER A CA 1
ATOM 718 C C . SER A 1 89 ? 11.875 28.281 9.445 1 65.31 89 SER A C 1
ATOM 720 O O . SER A 1 89 ? 12.078 27.609 8.438 1 65.31 89 SER A O 1
ATOM 722 N N . LEU A 1 90 ? 12.445 28.031 10.734 1 67.44 90 LEU A N 1
ATOM 723 C CA . LEU A 1 90 ? 13.219 26.797 10.828 1 67.44 90 LEU A CA 1
ATOM 724 C C . LEU A 1 90 ? 12.461 25.734 11.617 1 67.44 90 LEU A C 1
ATOM 726 O O . LEU A 1 90 ? 11.656 26.062 12.492 1 67.44 90 LEU A O 1
ATOM 730 N N . GLY A 1 91 ? 12.484 24.594 11.242 1 79.69 91 GLY A N 1
ATOM 731 C CA . GLY A 1 91 ? 11.883 23.5 11.984 1 79.69 91 GLY A CA 1
ATOM 732 C C . GLY A 1 91 ? 11.375 22.391 11.094 1 79.69 91 GLY A C 1
ATOM 733 O O . GLY A 1 91 ? 11.828 22.25 9.953 1 79.69 91 GLY A O 1
ATOM 734 N N . ASP A 1 92 ? 10.594 21.5 11.812 1 85.81 92 ASP A N 1
ATOM 735 C CA . ASP A 1 92 ? 10.008 20.359 11.102 1 85.81 92 ASP A CA 1
ATOM 736 C C . ASP A 1 92 ? 8.477 20.406 11.148 1 85.81 92 ASP A C 1
ATOM 738 O O . ASP A 1 92 ? 7.898 20.922 12.109 1 85.81 92 ASP A O 1
ATOM 742 N N . LEU A 1 93 ? 7.906 20.062 10.125 1 90.31 93 LEU A N 1
ATOM 743 C CA . LEU A 1 93 ? 6.465 19.828 10.07 1 90.31 93 LEU A CA 1
ATOM 744 C C . LEU A 1 93 ? 6.16 18.391 9.688 1 90.31 93 LEU A C 1
ATOM 746 O O . LEU A 1 93 ? 6.434 17.969 8.562 1 90.31 93 LEU A O 1
ATOM 750 N N . ARG A 1 94 ? 5.703 17.656 10.68 1 94.19 94 ARG A N 1
ATOM 751 C CA . ARG A 1 94 ? 5.379 16.25 10.469 1 94.19 94 ARG A CA 1
ATOM 752 C C . ARG A 1 94 ? 3.936 16.094 10 1 94.19 94 ARG A C 1
ATOM 754 O O . ARG A 1 94 ? 2.998 16.422 10.727 1 94.19 94 ARG A O 1
ATOM 761 N N . LEU A 1 95 ? 3.768 15.492 8.727 1 95.81 95 LEU A N 1
ATOM 762 C CA . LEU A 1 95 ? 2.479 15.359 8.055 1 95.81 95 LEU A CA 1
ATOM 763 C C . LEU A 1 95 ? 2.135 13.898 7.816 1 95.81 95 LEU A C 1
ATOM 765 O O . LEU A 1 95 ? 2.996 13.109 7.418 1 95.81 95 LEU A O 1
ATOM 769 N N . THR A 1 96 ? 0.867 13.508 8.148 1 95.56 96 THR A N 1
ATOM 770 C CA . THR A 1 96 ? 0.447 12.148 7.848 1 95.56 96 THR A CA 1
ATOM 771 C C . THR A 1 96 ? -0.768 12.148 6.922 1 95.56 96 THR A C 1
ATOM 773 O O . THR A 1 96 ? -1.603 13.055 6.988 1 95.56 96 THR A O 1
ATOM 776 N N . PHE A 1 97 ? -0.825 11.164 6.07 1 93.56 97 PHE A N 1
ATOM 777 C CA . PHE A 1 97 ? -1.941 10.984 5.152 1 93.56 97 PHE A CA 1
ATOM 778 C C . PHE A 1 97 ? -2.053 9.523 4.719 1 93.56 97 PHE A C 1
ATOM 780 O O . PHE A 1 97 ? -1.128 8.742 4.926 1 93.56 97 PHE A O 1
ATOM 787 N N . SER A 1 98 ? -3.248 9.273 4.215 1 87.25 98 SER A N 1
ATOM 788 C CA . SER A 1 98 ? -3.482 7.918 3.719 1 87.25 98 SER A CA 1
ATOM 789 C C . SER A 1 98 ? -2.906 7.738 2.318 1 87.25 98 SER A C 1
ATOM 791 O O . SER A 1 98 ? -2.51 8.711 1.674 1 87.25 98 SER A O 1
ATOM 793 N N . ARG A 1 99 ? -2.924 6.516 1.885 1 78.69 99 ARG A N 1
ATOM 794 C CA . ARG A 1 99 ? -2.324 6.141 0.609 1 78.69 99 ARG A CA 1
ATOM 795 C C . ARG A 1 99 ? -3.107 6.727 -0.56 1 78.69 99 ARG A C 1
ATOM 797 O O . ARG A 1 99 ? -4.305 6.996 -0.438 1 78.69 99 ARG A O 1
ATOM 804 N N . GLU A 1 100 ? -2.498 6.945 -1.807 1 78.5 100 GLU A N 1
ATOM 805 C CA . GLU A 1 100 ? -2.982 7.328 -3.129 1 78.5 100 GLU A CA 1
ATOM 806 C C . GLU A 1 100 ? -3.373 8.805 -3.168 1 78.5 100 GLU A C 1
ATOM 808 O O . GLU A 1 100 ? -2.666 9.625 -3.754 1 78.5 100 GLU A O 1
ATOM 813 N N . ARG A 1 101 ? -4.387 9.219 -2.225 1 84 101 ARG A N 1
ATOM 814 C CA . ARG A 1 101 ? -4.781 10.625 -2.299 1 84 101 ARG A CA 1
ATOM 815 C C . ARG A 1 101 ? -3.717 11.523 -1.688 1 84 101 ARG A C 1
ATOM 817 O O . ARG A 1 101 ? -3.533 12.664 -2.129 1 84 101 ARG A O 1
ATOM 824 N N . GLY A 1 102 ? -3.055 10.953 -0.79 1 89.75 102 GLY A N 1
ATOM 825 C CA . GLY A 1 102 ? -2.047 11.734 -0.083 1 89.75 102 GLY A CA 1
ATOM 826 C C . GLY A 1 102 ? -0.878 12.133 -0.962 1 89.75 102 GLY A C 1
ATOM 827 O O . GLY A 1 102 ? -0.35 13.242 -0.836 1 89.75 102 GLY A O 1
ATOM 828 N N . ILE A 1 103 ? -0.581 11.352 -1.908 1 87.38 103 ILE A N 1
ATOM 829 C CA . ILE A 1 103 ? 0.594 11.602 -2.738 1 87.38 103 ILE A CA 1
ATOM 830 C C . ILE A 1 103 ? 0.303 12.727 -3.725 1 87.38 103 ILE A C 1
ATOM 832 O O . ILE A 1 103 ? 1.125 13.633 -3.908 1 87.38 103 ILE A O 1
ATOM 836 N N . ASP A 1 104 ? -0.822 12.633 -4.34 1 89.62 104 ASP A N 1
ATOM 837 C CA . ASP A 1 104 ? -1.186 13.695 -5.277 1 89.62 104 ASP A CA 1
ATOM 838 C C . ASP A 1 104 ? -1.279 15.047 -4.57 1 89.62 104 ASP A C 1
ATOM 840 O O . ASP A 1 104 ? -0.843 16.062 -5.109 1 89.62 104 ASP A O 1
ATOM 844 N N . MET A 1 105 ? -1.802 14.969 -3.443 1 94.12 105 MET A N 1
ATOM 845 C CA . MET A 1 105 ? -1.892 16.188 -2.631 1 94.12 105 MET A CA 1
ATOM 846 C C . MET A 1 105 ? -0.503 16.719 -2.287 1 94.12 105 MET A C 1
ATOM 848 O O . MET A 1 105 ? -0.234 17.906 -2.439 1 94.12 105 MET A O 1
ATOM 852 N N . LEU A 1 106 ? 0.378 15.867 -1.846 1 93.69 106 LEU A N 1
ATOM 853 C CA . LEU A 1 106 ? 1.731 16.234 -1.446 1 93.69 106 LEU A CA 1
ATOM 854 C C . LEU A 1 106 ? 2.496 16.859 -2.617 1 93.69 106 LEU A C 1
ATOM 856 O O . LEU A 1 106 ? 3.137 17.891 -2.469 1 93.69 106 LEU A O 1
ATOM 860 N N . VAL A 1 107 ? 2.41 16.281 -3.764 1 92.12 107 VAL A N 1
ATOM 861 C CA . VAL A 1 107 ? 3.133 16.734 -4.953 1 92.12 107 VAL A CA 1
ATOM 862 C C . VAL A 1 107 ? 2.652 18.125 -5.363 1 92.12 107 VAL A C 1
ATOM 864 O O . VAL A 1 107 ? 3.439 18.938 -5.836 1 92.12 107 VAL A O 1
ATOM 867 N N . SER A 1 108 ? 1.444 18.281 -5.164 1 93.81 108 SER A N 1
ATOM 868 C CA . SER A 1 108 ? 0.854 19.562 -5.555 1 93.81 108 SER A CA 1
ATOM 869 C C . SER A 1 108 ? 1.185 20.656 -4.543 1 93.81 108 SER A C 1
ATOM 871 O O . SER A 1 108 ? 1.398 21.797 -4.918 1 93.81 108 SER A O 1
ATOM 873 N N . THR A 1 109 ? 1.262 20.312 -3.312 1 95.38 109 THR A N 1
ATOM 874 C CA . THR A 1 109 ? 1.318 21.328 -2.258 1 95.38 109 THR A CA 1
ATOM 875 C C . THR A 1 109 ? 2.76 21.578 -1.827 1 95.38 109 THR A C 1
ATOM 877 O O . THR A 1 109 ? 3.104 22.688 -1.409 1 95.38 109 THR A O 1
ATOM 880 N N . TYR A 1 110 ? 3.631 20.656 -1.959 1 92.19 110 TYR A N 1
ATOM 881 C CA . TYR A 1 110 ? 4.977 20.719 -1.402 1 92.19 110 TYR A CA 1
ATOM 882 C C . TYR A 1 110 ? 5.77 21.859 -2.027 1 92.19 110 TYR A C 1
ATOM 884 O O . TYR A 1 110 ? 6.41 22.641 -1.32 1 92.19 110 TYR A O 1
ATOM 892 N N . PRO A 1 111 ? 5.789 21.969 -3.375 1 88.25 111 PRO A N 1
ATOM 893 C CA . PRO A 1 111 ? 6.582 23.047 -3.971 1 88.25 111 PRO A CA 1
ATOM 894 C C . PRO A 1 111 ? 6.176 24.422 -3.463 1 88.25 111 PRO A C 1
ATOM 896 O O . PRO A 1 111 ? 7.035 25.266 -3.189 1 88.25 111 PRO A O 1
ATOM 899 N N . GLN A 1 112 ? 4.914 24.609 -3.291 1 91.88 112 GLN A N 1
ATOM 900 C CA . GLN A 1 112 ? 4.41 25.891 -2.791 1 91.88 112 GLN A CA 1
ATOM 901 C C . GLN A 1 112 ? 4.824 26.109 -1.34 1 91.88 112 GLN A C 1
ATOM 903 O O . GLN A 1 112 ? 5.25 27.219 -0.971 1 91.88 112 GLN A O 1
ATOM 908 N N . PHE A 1 113 ? 4.746 25.125 -0.557 1 92.94 113 PHE A N 1
ATOM 909 C CA . PHE A 1 113 ? 5.109 25.219 0.853 1 92.94 113 PHE A CA 1
ATOM 910 C C . PHE A 1 113 ? 6.602 25.484 1.011 1 92.94 113 PHE A C 1
ATOM 912 O O . PHE A 1 113 ? 7.008 26.344 1.794 1 92.94 113 PHE A O 1
ATOM 919 N N . HIS A 1 114 ? 7.332 24.672 0.227 1 87.38 114 HIS A N 1
ATOM 920 C CA . HIS A 1 114 ? 8.781 24.781 0.322 1 87.38 114 HIS A CA 1
ATOM 921 C C . HIS A 1 114 ? 9.266 26.172 -0.08 1 87.38 114 HIS A C 1
ATOM 923 O O . HIS A 1 114 ? 10.242 26.672 0.473 1 87.38 114 HIS A O 1
ATOM 929 N N . ARG A 1 115 ? 8.664 26.766 -1.001 1 88.19 115 ARG A N 1
ATOM 930 C CA . ARG A 1 115 ? 9 28.125 -1.422 1 88.19 115 ARG A CA 1
ATOM 931 C C . ARG A 1 115 ? 8.719 29.125 -0.307 1 88.19 115 ARG A C 1
ATOM 933 O O . ARG A 1 115 ? 9.516 30.047 -0.077 1 88.19 115 ARG A O 1
ATOM 940 N N . LYS A 1 116 ? 7.676 28.984 0.369 1 90 116 LYS A N 1
ATOM 941 C CA . LYS A 1 116 ? 7.25 29.906 1.415 1 90 116 LYS A CA 1
ATOM 942 C C . LYS A 1 116 ? 8.023 29.672 2.709 1 90 116 LYS A C 1
ATOM 944 O O . LYS A 1 116 ? 8.289 30.609 3.465 1 90 116 LYS A O 1
ATOM 949 N N . PHE A 1 117 ? 8.305 28.422 2.941 1 89.19 117 PHE A N 1
ATOM 950 C CA . PHE A 1 117 ? 8.992 28.047 4.168 1 89.19 117 PHE A CA 1
ATOM 951 C C . PHE A 1 117 ? 10.219 27.188 3.859 1 89.19 117 PHE A C 1
ATOM 953 O O . PHE A 1 117 ? 10.297 26.031 4.273 1 89.19 117 PHE A O 1
ATOM 960 N N . PRO A 1 118 ? 11.18 27.75 3.281 1 85.75 118 PRO A N 1
ATOM 961 C CA . PRO A 1 118 ? 12.352 26.984 2.855 1 85.75 118 PRO A CA 1
ATOM 962 C C . PRO A 1 118 ? 13.141 26.422 4.031 1 85.75 118 PRO A C 1
ATOM 964 O O . PRO A 1 118 ? 13.898 25.453 3.867 1 85.75 118 PRO A O 1
ATOM 967 N N . GLY A 1 119 ? 12.977 27 5.16 1 82.69 119 GLY A N 1
ATOM 968 C CA . GLY A 1 119 ? 13.711 26.547 6.328 1 82.69 119 GLY A CA 1
ATOM 969 C C . GLY A 1 119 ? 13 25.438 7.086 1 82.69 119 GLY A C 1
ATOM 970 O O . GLY A 1 119 ? 13.562 24.859 8.023 1 82.69 119 GLY A O 1
ATOM 971 N N . ILE A 1 120 ? 11.781 25.109 6.73 1 86.19 120 ILE A N 1
ATOM 972 C CA . ILE A 1 120 ? 11.008 24.062 7.387 1 86.19 120 ILE A CA 1
ATOM 973 C C . ILE A 1 120 ? 11.156 22.75 6.613 1 86.19 120 ILE A C 1
ATOM 975 O O . ILE A 1 120 ? 10.961 22.719 5.395 1 86.19 120 ILE A O 1
ATOM 979 N N . THR A 1 121 ? 11.57 21.75 7.34 1 85.44 121 THR A N 1
ATOM 980 C CA . THR A 1 121 ? 11.641 20.422 6.742 1 85.44 121 THR A CA 1
ATOM 981 C C . THR A 1 121 ? 10.297 19.703 6.863 1 85.44 121 THR A C 1
ATOM 983 O O . THR A 1 121 ? 9.82 19.453 7.973 1 85.44 121 THR A O 1
ATOM 986 N N . LEU A 1 122 ? 9.695 19.438 5.793 1 89.56 122 LEU A N 1
ATOM 987 C CA . LEU A 1 122 ? 8.469 18.641 5.785 1 89.56 122 LEU A CA 1
ATOM 988 C C . LEU A 1 122 ? 8.789 17.156 5.918 1 89.56 122 LEU A C 1
ATOM 990 O O . LEU A 1 122 ? 9.68 16.641 5.234 1 89.56 122 LEU A O 1
ATOM 994 N N . ARG A 1 123 ? 8.086 16.484 6.816 1 90.12 123 ARG A N 1
ATOM 995 C CA . ARG A 1 123 ? 8.266 15.062 7.055 1 90.12 123 ARG A CA 1
ATOM 996 C C . ARG A 1 123 ? 6.957 14.305 6.848 1 90.12 123 ARG A C 1
ATOM 998 O O . ARG A 1 123 ? 6.242 14.016 7.809 1 90.12 123 ARG A O 1
ATOM 1005 N N . PRO A 1 124 ? 6.691 13.938 5.598 1 92 124 PRO A N 1
ATOM 1006 C CA . PRO A 1 124 ? 5.457 13.211 5.301 1 92 124 PRO A CA 1
ATOM 1007 C C . PRO A 1 124 ? 5.555 11.727 5.621 1 92 124 PRO A C 1
ATOM 1009 O O . PRO A 1 124 ? 6.605 11.109 5.41 1 92 124 PRO A O 1
ATOM 1012 N N . HIS A 1 125 ? 4.469 11.227 6.184 1 89.25 125 HIS A N 1
ATOM 1013 C CA . HIS A 1 125 ? 4.355 9.805 6.496 1 89.25 125 HIS A CA 1
ATOM 1014 C C . HIS A 1 125 ? 3.027 9.234 6.008 1 89.25 125 HIS A C 1
ATOM 1016 O O . HIS A 1 125 ? 1.963 9.758 6.34 1 89.25 125 HIS A O 1
ATOM 1022 N N . GLU A 1 126 ? 3.172 8.156 5.25 1 88.88 126 GLU A N 1
ATOM 1023 C CA . GLU A 1 126 ? 1.977 7.434 4.82 1 88.88 126 GLU A CA 1
ATOM 1024 C C . GLU A 1 126 ? 1.619 6.32 5.805 1 88.88 126 GLU A C 1
ATOM 1026 O O . GLU A 1 126 ? 2.488 5.551 6.219 1 88.88 126 GLU A O 1
ATOM 1031 N N . MET A 1 127 ? 0.334 6.266 6.199 1 86.56 127 MET A N 1
ATOM 1032 C CA . MET A 1 127 ? -0.098 5.191 7.09 1 86.56 127 MET A CA 1
ATOM 1033 C C . MET A 1 127 ? -1.616 5.043 7.07 1 86.56 127 MET A C 1
ATOM 1035 O O . MET A 1 127 ? -2.316 5.883 6.504 1 86.56 127 MET A O 1
ATOM 1039 N N . PHE A 1 128 ? -2.135 3.955 7.625 1 86.12 128 PHE A N 1
ATOM 1040 C CA . PHE A 1 128 ? -3.572 3.766 7.777 1 86.12 128 PHE A CA 1
ATOM 1041 C C . PHE A 1 128 ? -4.148 4.766 8.773 1 86.12 128 PHE A C 1
ATOM 1043 O O . PHE A 1 128 ? -3.447 5.223 9.68 1 86.12 128 PHE A O 1
ATOM 1050 N N . VAL A 1 129 ? -5.363 5.004 8.602 1 92.56 129 VAL A N 1
ATOM 1051 C CA . VAL A 1 129 ? -6.02 6.047 9.375 1 92.56 129 VAL A CA 1
ATOM 1052 C C . VAL A 1 129 ? -5.906 5.73 10.867 1 92.56 129 VAL A C 1
ATOM 1054 O O . VAL A 1 129 ? -5.652 6.621 11.68 1 92.56 129 VAL A O 1
ATOM 1057 N N . VAL A 1 130 ? -6.051 4.484 11.242 1 88.31 130 VAL A N 1
ATOM 1058 C CA . VAL A 1 130 ? -5.977 4.105 12.656 1 88.31 130 VAL A CA 1
ATOM 1059 C C . VAL A 1 130 ? -4.613 4.496 13.219 1 88.31 130 VAL A C 1
ATOM 1061 O O . VAL A 1 130 ? -4.523 5.004 14.344 1 88.31 130 VAL A O 1
ATOM 1064 N N . ASP A 1 131 ? -3.609 4.305 12.477 1 89.19 131 ASP A N 1
ATOM 1065 C CA . ASP A 1 131 ? -2.258 4.66 12.891 1 89.19 131 ASP A CA 1
ATOM 1066 C C . ASP A 1 131 ? -2.062 6.176 12.891 1 89.19 131 ASP A C 1
ATOM 1068 O O . ASP A 1 131 ? -1.35 6.715 13.734 1 89.19 131 ASP A O 1
ATOM 1072 N N . GLN A 1 132 ? -2.68 6.832 11.922 1 94.5 132 GLN A N 1
ATOM 1073 C CA . GLN A 1 132 ? -2.619 8.289 11.891 1 94.5 132 GLN A CA 1
ATOM 1074 C C . GLN A 1 132 ? -3.17 8.891 13.18 1 94.5 132 GLN A C 1
ATOM 1076 O O . GLN A 1 132 ? -2.537 9.758 13.781 1 94.5 132 GLN A O 1
ATOM 1081 N N . LEU A 1 133 ? -4.328 8.391 13.539 1 94.94 133 LEU A N 1
ATOM 1082 C CA . LEU A 1 133 ? -5 8.938 14.719 1 94.94 133 LEU A CA 1
ATOM 1083 C C . LEU A 1 133 ? -4.16 8.719 15.969 1 94.94 133 LEU A C 1
ATOM 1085 O O . LEU A 1 133 ? -4.039 9.625 16.797 1 94.94 133 LEU A O 1
ATOM 1089 N N . ASN A 1 134 ? -3.561 7.57 16.031 1 90.12 134 ASN A N 1
ATOM 1090 C CA . ASN A 1 134 ? -2.693 7.273 17.172 1 90.12 134 ASN A CA 1
ATOM 1091 C C . ASN A 1 134 ? -1.478 8.195 17.203 1 90.12 134 ASN A C 1
ATOM 1093 O O . ASN A 1 134 ? -1.115 8.711 18.266 1 90.12 134 ASN A O 1
ATOM 1097 N N . CYS A 1 135 ? -0.869 8.406 16.078 1 90.31 135 CYS A N 1
ATOM 1098 C CA . CYS A 1 135 ? 0.325 9.242 15.984 1 90.31 135 CYS A CA 1
ATOM 1099 C C . CYS A 1 135 ? 0.003 10.695 16.297 1 90.31 135 CYS A C 1
ATOM 1101 O O . CYS A 1 135 ? 0.789 11.383 16.953 1 90.31 135 CYS A O 1
ATOM 1103 N N . LEU A 1 136 ? -1.11 11.117 15.844 1 93.75 136 LEU A N 1
ATOM 1104 C CA . LEU A 1 136 ? -1.558 12.477 16.125 1 93.75 136 LEU A CA 1
ATOM 1105 C C . LEU A 1 136 ? -1.853 12.664 17.609 1 93.75 136 LEU A C 1
ATOM 1107 O O . LEU A 1 136 ? -1.448 13.656 18.203 1 93.75 136 LEU A O 1
ATOM 1111 N N . SER A 1 137 ? -2.465 11.688 18.156 1 89.5 137 SER A N 1
ATOM 1112 C CA . SER A 1 137 ? -2.824 11.734 19.578 1 89.5 137 SER A CA 1
ATOM 1113 C C . SER A 1 137 ? -1.584 11.758 20.453 1 89.5 137 SER A C 1
ATOM 1115 O O . SER A 1 137 ? -1.552 12.461 21.469 1 89.5 137 SER A O 1
ATOM 1117 N N . ARG A 1 138 ? -0.611 11.047 20.016 1 79.75 138 ARG A N 1
ATOM 1118 C CA . ARG A 1 138 ? 0.62 10.938 20.781 1 79.75 138 ARG A CA 1
ATOM 1119 C C . ARG A 1 138 ? 1.542 12.125 20.516 1 79.75 138 ARG A C 1
ATOM 1121 O O . ARG A 1 138 ? 2.521 12.336 21.234 1 79.75 138 ARG A O 1
ATOM 1128 N N . GLY A 1 139 ? 1.212 12.82 19.484 1 83.62 139 GLY A N 1
ATOM 1129 C CA . GLY A 1 139 ? 2.031 13.969 19.125 1 83.62 139 GLY A CA 1
ATOM 1130 C C . GLY A 1 139 ? 3.217 13.617 18.25 1 83.62 139 GLY A C 1
ATOM 1131 O O . GLY A 1 139 ? 4.125 14.43 18.062 1 83.62 139 GLY A O 1
ATOM 1132 N N . ASP A 1 140 ? 3.205 12.438 17.719 1 81.69 140 ASP A N 1
ATOM 1133 C CA . ASP A 1 140 ? 4.262 11.977 16.812 1 81.69 140 ASP A CA 1
ATOM 1134 C C . ASP A 1 140 ? 4.172 12.656 15.453 1 81.69 140 ASP A C 1
ATOM 1136 O O . ASP A 1 140 ? 5.152 12.703 14.711 1 81.69 140 ASP A O 1
ATOM 1140 N N . THR A 1 141 ? 2.973 13.125 15.133 1 91.94 141 THR A N 1
ATOM 1141 C CA . THR A 1 141 ? 2.717 13.898 13.93 1 91.94 141 THR A CA 1
ATOM 1142 C C . THR A 1 141 ? 1.928 15.164 14.258 1 91.94 141 THR A C 1
ATOM 1144 O O . THR A 1 141 ? 1.151 15.188 15.211 1 91.94 141 THR A O 1
ATOM 1147 N N . ASP A 1 142 ? 2.209 16.203 13.461 1 92.81 142 ASP A N 1
ATOM 1148 C CA . ASP A 1 142 ? 1.651 17.516 13.766 1 92.81 142 ASP A CA 1
ATOM 1149 C C . ASP A 1 142 ? 0.297 17.719 13.086 1 92.81 142 ASP A C 1
ATOM 1151 O O . ASP A 1 142 ? -0.616 18.312 13.664 1 92.81 142 ASP A O 1
ATOM 1155 N N . LEU A 1 143 ? 0.253 17.281 11.859 1 96.25 143 LEU A N 1
ATOM 1156 C CA . LEU A 1 143 ? -0.917 17.469 11.008 1 96.25 143 LEU A CA 1
ATOM 1157 C C . LEU A 1 143 ? -1.218 16.203 10.211 1 96.25 143 LEU A C 1
ATOM 1159 O O . LEU A 1 143 ? -0.3 15.484 9.805 1 96.25 143 LEU A O 1
ATOM 1163 N N . GLY A 1 144 ? -2.498 15.945 10.039 1 97.25 144 GLY A N 1
ATOM 1164 C CA . GLY A 1 144 ? -2.877 14.789 9.234 1 97.25 144 GLY A CA 1
ATOM 1165 C C . GLY A 1 144 ? -4.086 15.047 8.352 1 97.25 144 GLY A C 1
ATOM 1166 O O . GLY A 1 144 ? -4.949 15.859 8.695 1 97.25 144 GLY A O 1
ATOM 1167 N N . VAL A 1 145 ? -4.109 14.43 7.227 1 97.31 145 VAL A N 1
ATOM 1168 C CA . VAL A 1 145 ? -5.312 14.312 6.41 1 97.31 145 VAL A CA 1
ATOM 1169 C C . VAL A 1 145 ? -5.902 12.906 6.555 1 97.31 145 VAL A C 1
ATOM 1171 O O . VAL A 1 145 ? -5.309 11.93 6.09 1 97.31 145 VAL A O 1
ATOM 1174 N N . VAL A 1 146 ? -7.078 12.859 7.152 1 96.5 146 VAL A N 1
ATOM 1175 C CA . VAL A 1 146 ? -7.648 11.562 7.484 1 96.5 146 VAL A CA 1
ATOM 1176 C C . VAL A 1 146 ? -9.031 11.43 6.855 1 96.5 146 VAL A C 1
ATOM 1178 O O . VAL A 1 146 ? -9.695 12.43 6.586 1 96.5 146 VAL A O 1
ATOM 1181 N N . THR A 1 147 ? -9.383 10.289 6.555 1 95.94 147 THR A N 1
ATOM 1182 C CA . THR A 1 147 ? -10.75 9.93 6.199 1 95.94 147 THR A CA 1
ATOM 1183 C C . THR A 1 147 ? -11.391 9.094 7.301 1 95.94 147 THR A C 1
ATOM 1185 O O . THR A 1 147 ? -10.922 7.996 7.605 1 95.94 147 THR A O 1
ATOM 1188 N N . VAL A 1 148 ? -12.461 9.625 7.875 1 95.94 148 VAL A N 1
ATOM 1189 C CA . VAL A 1 148 ? -12.984 9.016 9.094 1 95.94 148 VAL A CA 1
ATOM 1190 C C . VAL A 1 148 ? -14.508 8.984 9.039 1 95.94 148 VAL A C 1
ATOM 1192 O O . VAL A 1 148 ? -15.125 9.727 8.266 1 95.94 148 VAL A O 1
ATOM 1195 N N . THR A 1 149 ? -15.023 8.086 9.805 1 94.56 149 THR A N 1
ATOM 1196 C CA . THR A 1 149 ? -16.438 8.141 10.18 1 94.56 149 THR A CA 1
ATOM 1197 C C . THR A 1 149 ? -16.609 8.883 11.508 1 94.56 149 THR A C 1
ATOM 1199 O O . THR A 1 149 ? -15.641 9.102 12.234 1 94.56 149 THR A O 1
ATOM 1202 N N . GLU A 1 150 ? -17.781 9.242 11.742 1 92.38 150 GLU A N 1
ATOM 1203 C CA . GLU A 1 150 ? -18.062 9.945 12.992 1 92.38 150 GLU A CA 1
ATOM 1204 C C . GLU A 1 150 ? -17.625 9.125 14.203 1 92.38 150 GLU A C 1
ATOM 1206 O O . GLU A 1 150 ? -17.078 9.672 15.164 1 92.38 150 GLU A O 1
ATOM 1211 N N . LYS A 1 151 ? -17.734 7.855 14.102 1 91.25 151 LYS A N 1
ATOM 1212 C CA . LYS A 1 151 ? -17.453 6.965 15.219 1 91.25 151 LYS A CA 1
ATOM 1213 C C . LYS A 1 151 ? -15.945 6.867 15.469 1 91.25 151 LYS A C 1
ATOM 1215 O O . LYS A 1 151 ? -15.516 6.496 16.562 1 91.25 151 LYS A O 1
ATOM 1220 N N . GLN A 1 152 ? -15.211 7.223 14.492 1 93.06 152 GLN A N 1
ATOM 1221 C CA . GLN A 1 152 ? -13.766 7.086 14.602 1 93.06 152 GLN A CA 1
ATOM 1222 C C . GLN A 1 152 ? -13.133 8.352 15.18 1 93.06 152 GLN A C 1
ATOM 1224 O O . GLN A 1 152 ? -11.961 8.352 15.555 1 93.06 152 GLN A O 1
ATOM 1229 N N . LYS A 1 153 ? -13.852 9.398 15.266 1 95.25 153 LYS A N 1
ATOM 1230 C CA . LYS A 1 153 ? -13.328 10.656 15.781 1 95.25 153 LYS A CA 1
ATOM 1231 C C . LYS A 1 153 ? -13.094 10.57 17.297 1 95.25 153 LYS A C 1
ATOM 1233 O O . LYS A 1 153 ? -13.945 10.062 18.031 1 95.25 153 LYS A O 1
ATOM 1238 N N . VAL A 1 154 ? -11.945 10.984 17.688 1 94.75 154 VAL A N 1
ATOM 1239 C CA . VAL A 1 154 ? -11.586 10.938 19.094 1 94.75 154 VAL A CA 1
ATOM 1240 C C . VAL A 1 154 ? -11.547 12.352 19.672 1 94.75 154 VAL A C 1
ATOM 1242 O O . VAL A 1 154 ? -11.211 13.305 18.969 1 94.75 154 VAL A O 1
ATOM 1245 N N . PRO A 1 155 ? -11.781 12.539 20.938 1 93.94 155 PRO A N 1
ATOM 1246 C CA . PRO A 1 155 ? -12 13.867 21.516 1 93.94 155 PRO A CA 1
ATOM 1247 C C . PRO A 1 155 ? -10.711 14.672 21.641 1 93.94 155 PRO A C 1
ATOM 1249 O O . PRO A 1 155 ? -10.75 15.898 21.766 1 93.94 155 PRO A O 1
ATOM 1252 N N . ASP A 1 156 ? -9.609 14.047 21.703 1 93.88 156 ASP A N 1
ATOM 1253 C CA . ASP A 1 156 ? -8.367 14.773 21.938 1 93.88 156 ASP A CA 1
ATOM 1254 C C . ASP A 1 156 ? -7.789 15.32 20.641 1 93.88 156 ASP A C 1
ATOM 1256 O O . ASP A 1 156 ? -6.75 15.984 20.641 1 93.88 156 ASP A O 1
ATOM 1260 N N . LEU A 1 157 ? -8.484 15.086 19.578 1 97.69 157 LEU A N 1
ATOM 1261 C CA . LEU A 1 157 ? -8.07 15.594 18.281 1 97.69 157 LEU A CA 1
ATOM 1262 C C . LEU A 1 157 ? -9.117 16.547 17.703 1 97.69 157 LEU A C 1
ATOM 1264 O O . LEU A 1 157 ? -10.305 16.422 18.016 1 97.69 157 LEU A O 1
ATOM 1268 N N . GLU A 1 158 ? -8.633 17.516 16.938 1 97.38 158 GLU A N 1
ATOM 1269 C CA . GLU A 1 158 ? -9.5 18.375 16.141 1 97.38 158 GLU A CA 1
ATOM 1270 C C . GLU A 1 158 ? -9.672 17.828 14.727 1 97.38 158 GLU A C 1
ATOM 1272 O O . GLU A 1 158 ? -8.711 17.359 14.109 1 97.38 158 GLU A O 1
ATOM 1277 N N . PHE A 1 159 ? -10.883 17.797 14.297 1 98 159 PHE A N 1
ATOM 1278 C CA . PHE A 1 159 ? -11.211 17.375 12.945 1 98 159 PHE A CA 1
ATOM 1279 C C . PHE A 1 159 ? -11.82 18.516 12.148 1 98 159 PHE A C 1
ATOM 1281 O O . PHE A 1 159 ? -12.992 18.844 12.328 1 98 159 PHE A O 1
ATOM 1288 N N . GLU A 1 160 ? -11.047 19.094 11.289 1 97.69 160 GLU A N 1
ATOM 1289 C CA . GLU A 1 160 ? -11.555 20.141 10.398 1 97.69 160 GLU A CA 1
ATOM 1290 C C . GLU A 1 160 ? -12.047 19.547 9.086 1 97.69 160 GLU A C 1
ATOM 1292 O O . GLU A 1 160 ? -11.25 19.031 8.289 1 97.69 160 GLU A O 1
ATOM 1297 N N . LEU A 1 161 ? -13.289 19.672 8.875 1 97.25 161 LEU A N 1
ATOM 1298 C CA . LEU A 1 161 ? -13.906 19.047 7.711 1 97.25 161 LEU A CA 1
ATOM 1299 C C . LEU A 1 161 ? -13.43 19.688 6.418 1 97.25 161 LEU A C 1
ATOM 1301 O O . LEU A 1 161 ? -13.461 20.906 6.281 1 97.25 161 LEU A O 1
ATOM 1305 N N . VAL A 1 162 ? -12.914 18.844 5.523 1 96.88 162 VAL A N 1
ATOM 1306 C CA . VAL A 1 162 ? -12.562 19.281 4.176 1 96.88 162 VAL A CA 1
ATOM 1307 C C . VAL A 1 162 ? -13.719 18.984 3.221 1 96.88 162 VAL A C 1
ATOM 1309 O O . VAL A 1 162 ? -14.148 19.859 2.463 1 96.88 162 VAL A O 1
ATOM 1312 N N . ARG A 1 163 ? -14.219 17.734 3.297 1 95.31 163 ARG A N 1
ATOM 1313 C CA . ARG A 1 163 ? -15.359 17.359 2.475 1 95.31 163 ARG A CA 1
ATOM 1314 C C . ARG A 1 163 ? -15.961 16.047 2.945 1 95.31 163 ARG A C 1
ATOM 1316 O O . ARG A 1 163 ? -15.305 15.273 3.65 1 95.31 163 ARG A O 1
ATOM 1323 N N . LYS A 1 164 ? -17.203 15.867 2.574 1 95.81 164 LYS A N 1
ATOM 1324 C CA . LYS A 1 164 ? -17.891 14.594 2.725 1 95.81 164 LYS A CA 1
ATOM 1325 C C . LYS A 1 164 ? -17.953 13.844 1.401 1 95.81 164 LYS A C 1
ATOM 1327 O O . LYS A 1 164 ? -18.25 14.43 0.357 1 95.81 164 LYS A O 1
ATOM 1332 N N . GLU A 1 165 ? -17.609 12.609 1.465 1 95.88 165 GLU A N 1
ATOM 1333 C CA . GLU A 1 165 ? -17.641 11.805 0.25 1 95.88 165 GLU A CA 1
ATOM 1334 C C . GLU A 1 165 ? -18.578 10.602 0.407 1 95.88 165 GLU A C 1
ATOM 1336 O O . GLU A 1 165 ? -18.438 9.82 1.35 1 95.88 165 GLU A O 1
ATOM 1341 N N . PRO A 1 166 ? -19.5 10.477 -0.515 1 96.81 166 PRO A N 1
ATOM 1342 C CA . PRO A 1 166 ? -20.312 9.258 -0.485 1 96.81 166 PRO A CA 1
ATOM 1343 C C . PRO A 1 166 ? -19.531 8.016 -0.925 1 96.81 166 PRO A C 1
ATOM 1345 O O . PRO A 1 166 ? -18.547 8.133 -1.662 1 96.81 166 PRO A O 1
ATOM 1348 N N . LEU A 1 167 ? -19.969 6.891 -0.37 1 97.44 167 LEU A N 1
ATOM 1349 C CA . LEU A 1 167 ? -19.5 5.629 -0.931 1 97.44 167 LEU A CA 1
ATOM 1350 C C . LEU A 1 167 ? -20.344 5.211 -2.123 1 97.44 167 LEU A C 1
ATOM 1352 O O . LEU A 1 167 ? -21.578 5.34 -2.09 1 97.44 167 LEU A O 1
ATOM 1356 N N . LEU A 1 168 ? -19.703 4.73 -3.166 1 97.12 168 LEU A N 1
ATOM 1357 C CA . LEU A 1 168 ? -20.359 4.383 -4.422 1 97.12 168 LEU A CA 1
ATOM 1358 C C . LEU A 1 168 ? -20.109 2.92 -4.777 1 97.12 168 LEU A C 1
ATOM 1360 O O . LEU A 1 168 ? -19 2.406 -4.559 1 97.12 168 LEU A O 1
ATOM 1364 N N . LEU A 1 169 ? -21.094 2.318 -5.254 1 97 169 LEU A N 1
ATOM 1365 C CA . LEU A 1 169 ? -20.938 1.012 -5.879 1 97 169 LEU A CA 1
ATOM 1366 C C . LEU A 1 169 ? -20.375 1.152 -7.289 1 97 169 LEU A C 1
ATOM 1368 O O . LEU A 1 169 ? -20.906 1.91 -8.102 1 97 169 LEU A O 1
ATOM 1372 N N . ALA A 1 170 ? -19.266 0.528 -7.559 1 96.5 170 ALA A N 1
ATOM 1373 C CA . ALA A 1 170 ? -18.625 0.546 -8.875 1 96.5 170 ALA A CA 1
ATOM 1374 C C . ALA A 1 170 ? -18.719 -0.822 -9.539 1 96.5 170 ALA A C 1
ATOM 1376 O O . ALA A 1 170 ? -18.234 -1.818 -9 1 96.5 170 ALA A O 1
ATOM 1377 N N . ILE A 1 171 ? -19.281 -0.904 -10.648 1 95.56 171 ILE A N 1
ATOM 1378 C CA . ILE A 1 171 ? -19.422 -2.152 -11.391 1 95.56 171 ILE A CA 1
ATOM 1379 C C . ILE A 1 171 ? -18.969 -1.951 -12.836 1 95.56 171 ILE A C 1
ATOM 1381 O O . ILE A 1 171 ? -19.016 -0.836 -13.359 1 95.56 171 ILE A O 1
ATOM 1385 N N . PRO A 1 172 ? -18.453 -3.012 -13.492 1 95.19 172 PRO A N 1
ATOM 1386 C CA . PRO A 1 172 ? -18.125 -2.855 -14.914 1 95.19 172 PRO A CA 1
ATOM 1387 C C . PRO A 1 172 ? -19.312 -2.361 -15.742 1 95.19 172 PRO A C 1
ATOM 1389 O O . PRO A 1 172 ? -20.422 -2.871 -15.602 1 95.19 172 PRO A O 1
ATOM 1392 N N . ARG A 1 173 ? -19.016 -1.392 -16.531 1 94 173 ARG A N 1
ATOM 1393 C CA . ARG A 1 173 ? -20.078 -0.795 -17.328 1 94 173 ARG A CA 1
ATOM 1394 C C . ARG A 1 173 ? -20.719 -1.825 -18.25 1 94 173 ARG A C 1
ATOM 1396 O O . ARG A 1 173 ? -21.906 -1.746 -18.547 1 94 173 ARG A O 1
ATOM 1403 N N . GLN A 1 174 ? -20 -2.801 -18.656 1 91.31 174 GLN A N 1
ATOM 1404 C CA . GLN A 1 174 ? -20.484 -3.826 -19.562 1 91.31 174 GLN A CA 1
ATOM 1405 C C . GLN A 1 174 ? -21.203 -4.945 -18.812 1 91.31 174 GLN A C 1
ATOM 1407 O O . GLN A 1 174 ? -21.781 -5.844 -19.422 1 91.31 174 GLN A O 1
ATOM 1412 N N . ASN A 1 175 ? -21.141 -4.91 -17.516 1 92.31 175 ASN A N 1
ATOM 1413 C CA . ASN A 1 175 ? -21.875 -5.895 -16.734 1 92.31 175 ASN A CA 1
ATOM 1414 C C . ASN A 1 175 ? -23.375 -5.848 -17.031 1 92.31 175 ASN A C 1
ATOM 1416 O O . ASN A 1 175 ? -23.969 -4.773 -17.062 1 92.31 175 ASN A O 1
ATOM 1420 N N . PRO A 1 176 ? -23.984 -6.926 -17.219 1 89.88 176 PRO A N 1
ATOM 1421 C CA . PRO A 1 176 ? -25.422 -6.957 -17.5 1 89.88 176 PRO A CA 1
ATOM 1422 C C . PRO A 1 176 ? -26.25 -6.316 -16.375 1 89.88 176 PRO A C 1
ATOM 1424 O O . PRO A 1 176 ? -27.359 -5.848 -16.625 1 89.88 176 PRO A O 1
ATOM 1427 N N . ARG A 1 177 ? -25.703 -6.273 -15.242 1 91.44 177 ARG A N 1
ATOM 1428 C CA . ARG A 1 177 ? -26.422 -5.723 -14.102 1 91.44 177 ARG A CA 1
ATOM 1429 C C . ARG A 1 177 ? -26.281 -4.207 -14.039 1 91.44 177 ARG A C 1
ATOM 1431 O O . ARG A 1 177 ? -26.938 -3.541 -13.242 1 91.44 177 ARG A O 1
ATOM 1438 N N . ALA A 1 178 ? -25.375 -3.713 -14.836 1 93.06 178 ALA A N 1
ATOM 1439 C CA . ALA A 1 178 ? -25.234 -2.26 -14.898 1 93.06 178 ALA A CA 1
ATOM 1440 C C . ALA A 1 178 ? -26.406 -1.633 -15.641 1 93.06 178 ALA A C 1
ATOM 1442 O O . ALA A 1 178 ? -26.281 -1.246 -16.812 1 93.06 178 ALA A O 1
ATOM 1443 N N . VAL A 1 179 ? -27.438 -1.432 -14.891 1 89.38 179 VAL A N 1
ATOM 1444 C CA . VAL A 1 179 ? -28.672 -0.94 -15.508 1 89.38 179 VAL A CA 1
ATOM 1445 C C . VAL A 1 179 ? -28.688 0.586 -15.477 1 89.38 179 VAL A C 1
ATOM 1447 O O . VAL A 1 179 ? -28.438 1.196 -14.438 1 89.38 179 VAL A O 1
ATOM 1450 N N . ASN A 1 180 ? -28.922 1.225 -16.625 1 88.62 180 ASN A N 1
ATOM 1451 C CA . ASN A 1 180 ? -29.031 2.672 -16.781 1 88.62 180 ASN A CA 1
ATOM 1452 C C . ASN A 1 180 ? -27.844 3.393 -16.156 1 88.62 180 ASN A C 1
ATOM 1454 O O . ASN A 1 180 ? -28.016 4.289 -15.328 1 88.62 180 ASN A O 1
ATOM 1458 N N . PRO A 1 181 ? -26.703 3.018 -16.578 1 92.19 181 PRO A N 1
ATOM 1459 C CA . PRO A 1 181 ? -25.531 3.688 -16 1 92.19 181 PRO A CA 1
ATOM 1460 C C . PRO A 1 181 ? -25.453 5.168 -16.375 1 92.19 181 PRO A C 1
ATOM 1462 O O . PRO A 1 181 ? -25.797 5.543 -17.5 1 92.19 181 PRO A O 1
ATOM 1465 N N . ALA A 1 182 ? -25.094 5.898 -15.375 1 92.44 182 ALA A N 1
ATOM 1466 C CA . ALA A 1 182 ? -24.906 7.324 -15.633 1 92.44 182 ALA A CA 1
ATOM 1467 C C . ALA A 1 182 ? -23.781 7.562 -16.641 1 92.44 182 ALA A C 1
ATOM 1469 O O . ALA A 1 182 ? -22.828 6.789 -16.688 1 92.44 182 ALA A O 1
ATOM 1470 N N . ARG A 1 183 ? -23.875 8.625 -17.391 1 88.94 183 ARG A N 1
ATOM 1471 C CA . ARG A 1 183 ? -22.812 9.008 -18.312 1 88.94 183 ARG A CA 1
ATOM 1472 C C . ARG A 1 183 ? -21.578 9.5 -17.562 1 88.94 183 ARG A C 1
ATOM 1474 O O . ARG A 1 183 ? -21.703 10.055 -16.469 1 88.94 183 ARG A O 1
ATOM 1481 N N . PRO A 1 184 ? -20.469 9.242 -18.203 1 86 184 PRO A N 1
ATOM 1482 C CA . PRO A 1 184 ? -19.266 9.828 -17.594 1 86 184 PRO A CA 1
ATOM 1483 C C . PRO A 1 184 ? -19.391 11.336 -17.375 1 86 184 PRO A C 1
ATOM 1485 O O . PRO A 1 184 ? -19.875 12.047 -18.25 1 86 184 PRO A O 1
ATOM 1488 N N . GLY A 1 185 ? -19.078 11.781 -16.234 1 84.94 185 GLY A N 1
ATOM 1489 C CA . GLY A 1 185 ? -19.156 13.211 -15.945 1 84.94 185 GLY A CA 1
ATOM 1490 C C . GLY A 1 185 ? -20.406 13.609 -15.211 1 84.94 185 GLY A C 1
ATOM 1491 O O . GLY A 1 185 ? -20.578 14.773 -14.844 1 84.94 185 GLY A O 1
ATOM 1492 N N . THR A 1 186 ? -21.312 12.703 -15.039 1 92.44 186 THR A N 1
ATOM 1493 C CA . THR A 1 186 ? -22.516 12.977 -14.25 1 92.44 186 THR A CA 1
ATOM 1494 C C . THR A 1 186 ? -22.141 13.352 -12.82 1 92.44 186 THR A C 1
ATOM 1496 O O . THR A 1 186 ? -21.281 12.711 -12.203 1 92.44 186 THR A O 1
ATOM 1499 N N . PRO A 1 187 ? -22.781 14.453 -12.297 1 93.69 187 PRO A N 1
ATOM 1500 C CA . PRO A 1 187 ? -22.5 14.836 -10.914 1 93.69 187 PRO A CA 1
ATOM 1501 C C . PRO A 1 187 ? -22.875 13.734 -9.914 1 93.69 187 PRO A C 1
ATOM 1503 O O . PRO A 1 187 ? -23.828 13 -10.125 1 93.69 187 PRO A O 1
ATOM 1506 N N . LEU A 1 188 ? -22.125 13.664 -8.797 1 94.56 188 LEU A N 1
ATOM 1507 C CA . LEU A 1 188 ? -22.281 12.633 -7.777 1 94.56 188 LEU A CA 1
ATOM 1508 C C . LEU A 1 188 ? -23.719 12.539 -7.312 1 94.56 188 LEU A C 1
ATOM 1510 O O . LEU A 1 188 ? -24.266 11.445 -7.152 1 94.56 188 LEU A O 1
ATOM 1514 N N . GLU A 1 189 ? -24.359 13.68 -7.172 1 93.56 189 GLU A N 1
ATOM 1515 C CA . GLU A 1 189 ? -25.703 13.742 -6.613 1 93.56 189 GLU A CA 1
ATOM 1516 C C . GLU A 1 189 ? -26.734 13.188 -7.59 1 93.56 189 GLU A C 1
ATOM 1518 O O . GLU A 1 189 ? -27.875 12.883 -7.199 1 93.56 189 GLU A O 1
ATOM 1523 N N . GLU A 1 190 ? -26.391 13.047 -8.836 1 94.25 190 GLU A N 1
ATOM 1524 C CA . GLU A 1 190 ? -27.328 12.633 -9.875 1 94.25 190 GLU A CA 1
ATOM 1525 C C . GLU A 1 190 ? -27.094 11.18 -10.281 1 94.25 190 GLU A C 1
ATOM 1527 O O . GLU A 1 190 ? -27.812 10.648 -11.133 1 94.25 190 GLU A O 1
ATOM 1532 N N . LEU A 1 191 ? -26.141 10.602 -9.703 1 95.25 191 LEU A N 1
ATOM 1533 C CA . LEU A 1 191 ? -25.922 9.188 -9.984 1 95.25 191 LEU A CA 1
ATOM 1534 C C . LEU A 1 191 ? -27.109 8.344 -9.547 1 95.25 191 LEU A C 1
ATOM 1536 O O . LEU A 1 191 ? -27.719 8.625 -8.516 1 95.25 191 LEU A O 1
ATOM 1540 N N . PRO A 1 192 ? -27.438 7.352 -10.336 1 96.19 192 PRO A N 1
ATOM 1541 C CA . PRO A 1 192 ? -28.547 6.477 -9.922 1 96.19 192 PRO A CA 1
ATOM 1542 C C . PRO A 1 192 ? -28.188 5.621 -8.703 1 96.19 192 PRO A C 1
ATOM 1544 O O . PRO A 1 192 ? -27.016 5.402 -8.422 1 96.19 192 PRO A O 1
ATOM 1547 N N . TYR A 1 193 ? -29.219 5.145 -8 1 96.81 193 TYR A N 1
ATOM 1548 C CA . TYR A 1 193 ? -29.047 4.273 -6.848 1 96.81 193 TYR A CA 1
ATOM 1549 C C . TYR A 1 193 ? -29.031 2.807 -7.27 1 96.81 193 TYR A C 1
ATOM 1551 O O . TYR A 1 193 ? -29.703 2.424 -8.227 1 96.81 193 TYR A O 1
ATOM 1559 N N . MET A 1 194 ? -28.297 1.985 -6.609 1 96.31 194 MET A N 1
ATOM 1560 C CA . MET A 1 194 ? -28.297 0.532 -6.75 1 96.31 194 MET A CA 1
ATOM 1561 C C . MET A 1 194 ? -27.969 -0.146 -5.426 1 96.31 194 MET A C 1
ATOM 1563 O O . MET A 1 194 ? -27.062 0.28 -4.715 1 96.31 194 MET A O 1
ATOM 1567 N N . GLU A 1 195 ? -28.781 -1.164 -5.117 1 95.38 195 GLU A N 1
ATOM 1568 C CA . GLU A 1 195 ? -28.469 -1.973 -3.939 1 95.38 195 GLU A CA 1
ATOM 1569 C C . GLU A 1 195 ? -27.25 -2.855 -4.18 1 95.38 195 GLU A C 1
ATOM 1571 O O . GLU A 1 195 ? -27.062 -3.377 -5.281 1 95.38 195 GLU A O 1
ATOM 1576 N N . VAL A 1 196 ? -26.484 -3.062 -3.123 1 94.5 196 VAL A N 1
ATOM 1577 C CA . VAL A 1 196 ? -25.219 -3.766 -3.262 1 94.5 196 VAL A CA 1
ATOM 1578 C C . VAL A 1 196 ? -25.469 -5.227 -3.619 1 94.5 196 VAL A C 1
ATOM 1580 O O . VAL A 1 196 ? -24.625 -5.879 -4.234 1 94.5 196 VAL A O 1
ATOM 1583 N N . ASP A 1 197 ? -26.609 -5.75 -3.277 1 91.94 197 ASP A N 1
ATOM 1584 C CA . ASP A 1 197 ? -26.906 -7.16 -3.516 1 91.94 197 ASP A CA 1
ATOM 1585 C C . ASP A 1 197 ? -27.406 -7.387 -4.938 1 91.94 197 ASP A C 1
ATOM 1587 O O . ASP A 1 197 ? -27.625 -8.523 -5.352 1 91.94 197 ASP A O 1
ATOM 1591 N N . GLN A 1 198 ? -27.594 -6.336 -5.711 1 90.44 198 GLN A N 1
ATOM 1592 C CA . GLN A 1 198 ? -28.016 -6.473 -7.102 1 90.44 198 GLN A CA 1
ATOM 1593 C C . GLN A 1 198 ? -26.859 -6.953 -7.98 1 90.44 198 GLN A C 1
ATOM 1595 O O . GLN A 1 198 ? -27.078 -7.363 -9.117 1 90.44 198 GLN A O 1
ATOM 1600 N N . CYS A 1 199 ? -25.656 -6.969 -7.395 1 85 199 CYS A N 1
ATOM 1601 C CA . CYS A 1 199 ? -24.484 -7.484 -8.094 1 85 199 CYS A CA 1
ATOM 1602 C C . CYS A 1 199 ? -24.172 -8.906 -7.648 1 85 199 CYS A C 1
ATOM 1604 O O . CYS A 1 199 ? -23 -9.328 -7.688 1 85 199 CYS A O 1
ATOM 1606 N N . LYS A 1 200 ? -25.031 -9.625 -7.188 1 79.06 200 LYS A N 1
ATOM 1607 C CA . LYS A 1 200 ? -24.844 -10.898 -6.488 1 79.06 200 LYS A CA 1
ATOM 1608 C C . LYS A 1 200 ? -24.109 -11.906 -7.363 1 79.06 200 LYS A C 1
ATOM 1610 O O . LYS A 1 200 ? -23.469 -12.828 -6.852 1 79.06 200 LYS A O 1
ATOM 1615 N N . ASP A 1 201 ? -24.109 -11.828 -8.641 1 82.25 201 ASP A N 1
ATOM 1616 C CA . ASP A 1 201 ? -23.469 -12.812 -9.492 1 82.25 201 ASP A CA 1
ATOM 1617 C C . ASP A 1 201 ? -22.016 -12.438 -9.766 1 82.25 201 ASP A C 1
ATOM 1619 O O . ASP A 1 201 ? -21.266 -13.219 -10.359 1 82.25 201 ASP A O 1
ATOM 1623 N N . SER A 1 202 ? -21.609 -11.312 -9.273 1 87.5 202 SER A N 1
ATOM 1624 C CA . SER A 1 202 ? -20.25 -10.844 -9.523 1 87.5 202 SER A CA 1
ATOM 1625 C C . SER A 1 202 ? -19.406 -10.867 -8.258 1 87.5 202 SER A C 1
ATOM 1627 O O . SER A 1 202 ? -19.906 -10.555 -7.172 1 87.5 202 SER A O 1
ATOM 1629 N N . PRO A 1 203 ? -18.188 -11.281 -8.398 1 92.06 203 PRO A N 1
ATOM 1630 C CA . PRO A 1 203 ? -17.312 -11.133 -7.238 1 92.06 203 PRO A CA 1
ATOM 1631 C C . PRO A 1 203 ? -17.047 -9.672 -6.879 1 92.06 203 PRO A C 1
ATOM 1633 O O . PRO A 1 203 ? -17.312 -8.773 -7.684 1 92.06 203 PRO A O 1
ATOM 1636 N N . PHE A 1 204 ? -16.609 -9.508 -5.652 1 95.19 204 PHE A N 1
ATOM 1637 C CA . PHE A 1 204 ? -16.188 -8.188 -5.203 1 95.19 204 PHE A CA 1
ATOM 1638 C C . PHE A 1 204 ? -14.68 -8.148 -4.965 1 95.19 204 PHE A C 1
ATOM 1640 O O . PHE A 1 204 ? -14.07 -9.164 -4.621 1 95.19 204 PHE A O 1
ATOM 1647 N N . VAL A 1 205 ? -14.094 -7.062 -5.25 1 95.62 205 VAL A N 1
ATOM 1648 C CA . VAL A 1 205 ? -12.766 -6.723 -4.758 1 95.62 205 VAL A CA 1
ATOM 1649 C C . VAL A 1 205 ? -12.859 -5.562 -3.771 1 95.62 205 VAL A C 1
ATOM 1651 O O . VAL A 1 205 ? -13.555 -4.578 -4.027 1 95.62 205 VAL A O 1
ATOM 1654 N N . LEU A 1 206 ? -12.203 -5.73 -2.615 1 95.62 206 LEU A N 1
ATOM 1655 C CA . LEU A 1 206 ? -12.445 -4.773 -1.54 1 95.62 206 LEU A CA 1
ATOM 1656 C C . LEU A 1 206 ? -11.133 -4.316 -0.916 1 95.62 206 LEU A C 1
ATOM 1658 O O . LEU A 1 206 ? -10.102 -4.973 -1.077 1 95.62 206 LEU A O 1
ATOM 1662 N N . MET A 1 207 ? -11.211 -3.174 -0.253 1 93.12 207 MET A N 1
ATOM 1663 C CA . MET A 1 207 ? -10.078 -2.67 0.525 1 93.12 207 MET A CA 1
ATOM 1664 C C . MET A 1 207 ? -9.742 -3.623 1.666 1 93.12 207 MET A C 1
ATOM 1666 O O . MET A 1 207 ? -10.617 -4.316 2.186 1 93.12 207 MET A O 1
ATOM 1670 N N . PHE A 1 208 ? -8.492 -3.527 2.131 1 86.81 208 PHE A N 1
ATOM 1671 C CA . PHE A 1 208 ? -8.031 -4.332 3.256 1 86.81 208 PHE A CA 1
ATOM 1672 C C . PHE A 1 208 ? -8.898 -4.09 4.484 1 86.81 208 PHE A C 1
ATOM 1674 O O . PHE A 1 208 ? -9.383 -2.977 4.703 1 86.81 208 PHE A O 1
ATOM 1681 N N . PRO A 1 209 ? -9.008 -5.062 5.316 1 84.5 209 PRO A N 1
ATOM 1682 C CA . PRO A 1 209 ? -9.922 -5 6.457 1 84.5 209 PRO A CA 1
ATOM 1683 C C . PRO A 1 209 ? -9.57 -3.881 7.434 1 84.5 209 PRO A C 1
ATOM 1685 O O . PRO A 1 209 ? -10.453 -3.328 8.094 1 84.5 209 PRO A O 1
ATOM 1688 N N . LYS A 1 210 ? -8.352 -3.471 7.52 1 79.75 210 LYS A N 1
ATOM 1689 C CA . LYS A 1 210 ? -7.938 -2.486 8.516 1 79.75 210 LYS A CA 1
ATOM 1690 C C . LYS A 1 210 ? -8.273 -1.069 8.062 1 79.75 210 LYS A C 1
ATOM 1692 O O . LYS A 1 210 ? -8.164 -0.12 8.844 1 79.75 210 LYS A O 1
ATOM 1697 N N . SER A 1 211 ? -8.766 -0.936 6.914 1 88.12 211 SER A N 1
ATOM 1698 C CA . SER A 1 211 ? -9.031 0.397 6.383 1 88.12 211 SER A CA 1
ATOM 1699 C C . SER A 1 211 ? -10.375 0.928 6.855 1 88.12 211 SER A C 1
ATOM 1701 O O . SER A 1 211 ? -11.297 0.15 7.121 1 88.12 211 SER A O 1
ATOM 1703 N N . THR A 1 212 ? -10.5 2.256 6.941 1 91.44 212 THR A N 1
ATOM 1704 C CA . THR A 1 212 ? -11.773 2.91 7.23 1 91.44 212 THR A CA 1
ATOM 1705 C C . THR A 1 212 ? -12.82 2.535 6.188 1 91.44 212 THR A C 1
ATOM 1707 O O . THR A 1 212 ? -13.969 2.238 6.535 1 91.44 212 THR A O 1
ATOM 1710 N N . MET A 1 213 ? -12.438 2.506 5.008 1 93.25 213 MET A N 1
ATOM 1711 C CA . MET A 1 213 ? -13.367 2.182 3.928 1 93.25 213 MET A CA 1
ATOM 1712 C C . MET A 1 213 ? -13.945 0.783 4.113 1 93.25 213 MET A C 1
ATOM 1714 O O . MET A 1 213 ? -15.148 0.578 3.936 1 93.25 213 MET A O 1
ATOM 1718 N N . ARG A 1 214 ? -13.086 -0.136 4.43 1 93.19 214 ARG A N 1
ATOM 1719 C CA . ARG A 1 214 ? -13.562 -1.506 4.598 1 93.19 214 ARG A CA 1
ATOM 1720 C C . ARG A 1 214 ? -14.562 -1.601 5.746 1 93.19 214 ARG A C 1
ATOM 1722 O O . ARG A 1 214 ? -15.539 -2.35 5.668 1 93.19 214 ARG A O 1
ATOM 1729 N N . GLN A 1 215 ? -14.312 -0.897 6.801 1 91.5 215 GLN A N 1
ATOM 1730 C CA . GLN A 1 215 ? -15.25 -0.882 7.918 1 91.5 215 GLN A CA 1
ATOM 1731 C C . GLN A 1 215 ? -16.625 -0.396 7.477 1 91.5 215 GLN A C 1
ATOM 1733 O O . GLN A 1 215 ? -17.656 -0.969 7.867 1 91.5 215 GLN A O 1
ATOM 1738 N N . LEU A 1 216 ? -16.641 0.586 6.711 1 94.81 216 LEU A N 1
ATOM 1739 C CA . LEU A 1 216 ? -17.891 1.118 6.191 1 94.81 216 LEU A CA 1
ATOM 1740 C C . LEU A 1 216 ? -18.547 0.125 5.242 1 94.81 216 LEU A C 1
ATOM 1742 O O . LEU A 1 216 ? -19.766 -0.08 5.297 1 94.81 216 LEU A O 1
ATOM 1746 N N . ILE A 1 217 ? -17.766 -0.456 4.422 1 96.62 217 ILE A N 1
ATOM 1747 C CA . ILE A 1 217 ? -18.266 -1.422 3.451 1 96.62 217 ILE A CA 1
ATOM 1748 C C . ILE A 1 217 ? -18.906 -2.596 4.18 1 96.62 217 ILE A C 1
ATOM 1750 O O . ILE A 1 217 ? -20.016 -3.031 3.82 1 96.62 217 ILE A O 1
ATOM 1754 N N . ASP A 1 218 ? -18.234 -3.027 5.184 1 94.38 218 ASP A N 1
ATOM 1755 C CA . ASP A 1 218 ? -18.766 -4.164 5.938 1 94.38 218 ASP A CA 1
ATOM 1756 C C . ASP A 1 218 ? -20.109 -3.836 6.566 1 94.38 218 ASP A C 1
ATOM 1758 O O . ASP A 1 218 ? -21 -4.688 6.617 1 94.38 218 ASP A O 1
ATOM 1762 N N . ARG A 1 219 ? -20.25 -2.635 7.031 1 93.69 219 ARG A N 1
ATOM 1763 C CA . ARG A 1 219 ? -21.516 -2.199 7.59 1 93.69 219 ARG A CA 1
ATOM 1764 C C . ARG A 1 219 ? -22.609 -2.17 6.523 1 93.69 219 ARG A C 1
ATOM 1766 O O . ARG A 1 219 ? -23.75 -2.561 6.781 1 93.69 219 ARG A O 1
ATOM 1773 N N . ILE A 1 220 ? -22.266 -1.702 5.359 1 95.38 220 ILE A N 1
ATOM 1774 C CA . ILE A 1 220 ? -23.188 -1.624 4.238 1 95.38 220 ILE A CA 1
ATOM 1775 C C . ILE A 1 220 ? -23.641 -3.027 3.848 1 95.38 220 ILE A C 1
ATOM 1777 O O . ILE A 1 220 ? -24.844 -3.271 3.678 1 95.38 220 ILE A O 1
ATOM 1781 N N . LEU A 1 221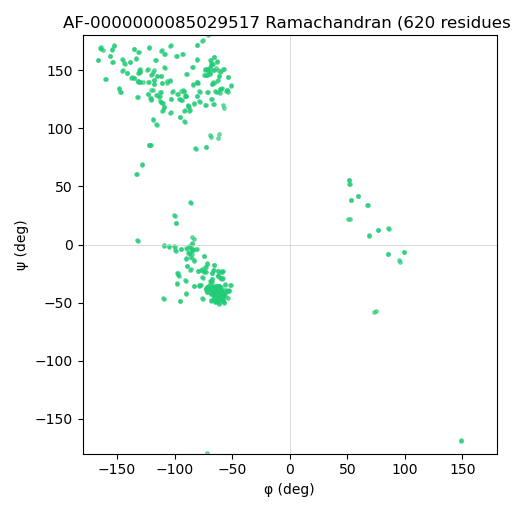 ? -22.703 -3.916 3.717 1 94.38 221 LEU A N 1
ATOM 1782 C CA . LEU A 1 221 ? -23 -5.289 3.314 1 94.38 221 LEU A CA 1
ATOM 1783 C C . LEU A 1 221 ? -23.828 -6 4.379 1 94.38 221 LEU A C 1
ATOM 1785 O O . LEU A 1 221 ? -24.75 -6.746 4.059 1 94.38 221 LEU A O 1
ATOM 1789 N N . LYS A 1 222 ? -23.484 -5.738 5.629 1 93 222 LYS A N 1
ATOM 1790 C CA . LYS A 1 222 ? -24.219 -6.332 6.742 1 93 222 LYS A CA 1
ATOM 1791 C C . LYS A 1 222 ? -25.672 -5.859 6.75 1 93 222 LYS A C 1
ATOM 1793 O O . LYS A 1 222 ? -26.594 -6.66 6.93 1 93 222 LYS A O 1
ATOM 1798 N N . LYS A 1 223 ? -25.844 -4.625 6.57 1 92.88 223 LYS A N 1
ATOM 1799 C CA . LYS A 1 223 ? -27.188 -4.047 6.539 1 92.88 223 LYS A CA 1
ATOM 1800 C C . LYS A 1 223 ? -28.031 -4.66 5.426 1 92.88 223 LYS A C 1
ATOM 1802 O O . LYS A 1 223 ? -29.234 -4.855 5.586 1 92.88 223 LYS A O 1
ATOM 1807 N N . ALA A 1 224 ? -27.406 -4.949 4.312 1 91.69 224 ALA A N 1
ATOM 1808 C CA . ALA A 1 224 ? -28.094 -5.535 3.164 1 91.69 224 ALA A CA 1
ATOM 1809 C C . ALA A 1 224 ? -28.188 -7.055 3.295 1 91.69 224 ALA A C 1
ATOM 1811 O O . ALA A 1 224 ? -28.75 -7.727 2.432 1 91.69 224 ALA A O 1
ATOM 1812 N N . ASP A 1 225 ? -27.578 -7.641 4.348 1 92 225 ASP A N 1
ATOM 1813 C CA . ASP A 1 225 ? -27.484 -9.086 4.543 1 92 225 ASP A CA 1
ATOM 1814 C C . ASP A 1 225 ? -26.891 -9.758 3.307 1 92 225 ASP A C 1
ATOM 1816 O O . ASP A 1 225 ? -27.438 -10.742 2.809 1 92 225 ASP A O 1
ATOM 1820 N N . TYR A 1 226 ? -25.953 -9.047 2.783 1 91.38 226 TYR A N 1
ATOM 1821 C CA . TYR A 1 226 ? -25.297 -9.531 1.575 1 91.38 226 TYR A CA 1
ATOM 1822 C C . TYR A 1 226 ? -23.844 -9.891 1.858 1 91.38 226 TYR A C 1
ATOM 1824 O O . TYR A 1 226 ? -23.094 -9.086 2.422 1 91.38 226 TYR A O 1
ATOM 1832 N N . HIS A 1 227 ? -23.438 -11.047 1.51 1 89.31 227 HIS A N 1
ATOM 1833 C CA . HIS A 1 227 ? -22.062 -11.531 1.67 1 89.31 227 HIS A CA 1
ATOM 1834 C C . HIS A 1 227 ? -21.469 -11.93 0.328 1 89.31 227 HIS A C 1
ATOM 1836 O O . HIS A 1 227 ? -21.469 -13.109 -0.027 1 89.31 227 HIS A O 1
ATOM 1842 N N . PRO A 1 228 ? -20.938 -10.945 -0.315 1 89.25 228 PRO A N 1
ATOM 1843 C CA . PRO A 1 228 ? -20.375 -11.258 -1.638 1 89.25 228 PRO A CA 1
ATOM 1844 C C . PRO A 1 228 ? -19.125 -12.117 -1.566 1 89.25 228 PRO A C 1
ATOM 1846 O O . PRO A 1 228 ? -18.422 -12.109 -0.553 1 89.25 228 PRO A O 1
ATOM 1849 N N . TYR A 1 229 ? -18.922 -12.867 -2.6 1 86.56 229 TYR A N 1
ATOM 1850 C CA . TYR A 1 229 ? -17.609 -13.5 -2.768 1 86.56 229 TYR A CA 1
ATOM 1851 C C . TYR A 1 229 ? -16.531 -12.461 -3.006 1 86.56 229 TYR A C 1
ATOM 1853 O O . TYR A 1 229 ? -16.625 -11.664 -3.945 1 86.56 229 TYR A O 1
ATOM 1861 N N . VAL A 1 230 ? -15.539 -12.438 -2.125 1 90.19 230 VAL A N 1
ATOM 1862 C CA . VAL A 1 230 ? -14.445 -11.484 -2.26 1 90.19 230 VAL A CA 1
ATOM 1863 C C . VAL A 1 230 ? -13.281 -12.141 -2.994 1 90.19 230 VAL A C 1
ATOM 1865 O O . VAL A 1 230 ? -12.562 -12.969 -2.424 1 90.19 230 VAL A O 1
ATOM 1868 N N . LEU A 1 231 ? -13.102 -11.664 -4.207 1 87.62 231 LEU A N 1
ATOM 1869 C CA . LEU A 1 231 ? -12.062 -12.219 -5.07 1 87.62 231 LEU A CA 1
ATOM 1870 C C . LEU A 1 231 ? -10.68 -11.789 -4.602 1 87.62 231 LEU A C 1
ATOM 1872 O O . LEU A 1 231 ? -9.719 -12.555 -4.699 1 87.62 231 LEU A O 1
ATOM 1876 N N . PHE A 1 232 ? -10.625 -10.562 -4.148 1 89.38 232 PHE A N 1
ATOM 1877 C CA . PHE A 1 232 ? -9.328 -9.969 -3.871 1 89.38 232 PHE A CA 1
ATOM 1878 C C . PHE A 1 232 ? -9.469 -8.781 -2.92 1 89.38 232 PHE A C 1
ATOM 1880 O O . PHE A 1 232 ? -10.453 -8.047 -2.975 1 89.38 232 PHE A O 1
ATOM 1887 N N . GLU A 1 233 ? -8.484 -8.688 -2.043 1 90.44 233 GLU A N 1
ATOM 1888 C CA . GLU A 1 233 ? -8.367 -7.52 -1.175 1 90.44 233 GLU A CA 1
ATOM 1889 C C . GLU A 1 233 ? -7.062 -6.77 -1.431 1 90.44 233 GLU A C 1
ATOM 1891 O O . GLU A 1 233 ? -6.02 -7.391 -1.658 1 90.44 233 GLU A O 1
ATOM 1896 N N . SER A 1 234 ? -7.207 -5.41 -1.453 1 88.69 234 SER A N 1
ATOM 1897 C CA . SER A 1 234 ? -6.023 -4.613 -1.759 1 88.69 234 SER A CA 1
ATOM 1898 C C . SER A 1 234 ? -6 -3.32 -0.947 1 88.69 234 SER A C 1
ATOM 1900 O O . SER A 1 234 ? -7.043 -2.854 -0.487 1 88.69 234 SER A O 1
ATOM 1902 N N . ALA A 1 235 ? -4.777 -2.791 -0.762 1 83.19 235 ALA A N 1
ATOM 1903 C CA . ALA A 1 235 ? -4.629 -1.47 -0.158 1 83.19 235 ALA A CA 1
ATOM 1904 C C . ALA A 1 235 ? -4.703 -0.372 -1.215 1 83.19 235 ALA A C 1
ATOM 1906 O O . ALA A 1 235 ? -4.715 0.816 -0.885 1 83.19 235 ALA A O 1
ATOM 1907 N N . SER A 1 236 ? -4.848 -0.745 -2.432 1 86.19 236 SER A N 1
ATOM 1908 C CA . SER A 1 236 ? -4.797 0.204 -3.539 1 86.19 236 SER A CA 1
ATOM 1909 C C . SER A 1 236 ? -6.168 0.376 -4.184 1 86.19 236 SER A C 1
ATOM 1911 O O . SER A 1 236 ? -6.688 -0.551 -4.809 1 86.19 236 SER A O 1
ATOM 1913 N N . ILE A 1 237 ? -6.676 1.564 -4.066 1 89.69 237 ILE A N 1
ATOM 1914 C CA . ILE A 1 237 ? -7.93 1.875 -4.746 1 89.69 237 ILE A CA 1
ATOM 1915 C C . ILE A 1 237 ? -7.742 1.737 -6.254 1 89.69 237 ILE A C 1
ATOM 1917 O O . ILE A 1 237 ? -8.656 1.3 -6.961 1 89.69 237 ILE A O 1
ATOM 1921 N N . ARG A 1 238 ? -6.625 2.107 -6.695 1 86.62 238 ARG A N 1
ATOM 1922 C CA . ARG A 1 238 ? -6.328 1.99 -8.117 1 86.62 238 ARG A CA 1
ATOM 1923 C C . ARG A 1 238 ? -6.43 0.54 -8.578 1 86.62 238 ARG A C 1
ATOM 1925 O O . ARG A 1 238 ? -6.945 0.263 -9.664 1 86.62 238 ARG A O 1
ATOM 1932 N N . ALA A 1 239 ? -5.852 -0.308 -7.77 1 89.06 239 ALA A N 1
ATOM 1933 C CA . ALA A 1 239 ? -5.93 -1.73 -8.094 1 89.06 239 ALA A CA 1
ATOM 1934 C C . ALA A 1 239 ? -7.379 -2.189 -8.195 1 89.06 239 ALA A C 1
ATOM 1936 O O . ALA A 1 239 ? -7.75 -2.893 -9.141 1 89.06 239 ALA A O 1
ATOM 1937 N N . LEU A 1 240 ? -8.219 -1.785 -7.258 1 93.5 240 LEU A N 1
ATOM 1938 C CA . LEU A 1 240 ? -9.625 -2.166 -7.234 1 93.5 240 LEU A CA 1
ATOM 1939 C C . LEU A 1 240 ? -10.336 -1.688 -8.492 1 93.5 240 LEU A C 1
ATOM 1941 O O . LEU A 1 240 ? -11.016 -2.469 -9.164 1 93.5 240 LEU A O 1
ATOM 1945 N N . LEU A 1 241 ? -10.109 -0.472 -8.836 1 93.31 241 LEU A N 1
ATOM 1946 C CA . LEU A 1 241 ? -10.797 0.112 -9.984 1 93.31 241 LEU A CA 1
ATOM 1947 C C . LEU A 1 241 ? -10.297 -0.497 -11.289 1 93.31 241 LEU A C 1
ATOM 1949 O O . LEU A 1 241 ? -11.055 -0.649 -12.242 1 93.31 241 LEU A O 1
ATOM 1953 N N . THR A 1 242 ? -9 -0.811 -11.328 1 91.44 242 THR A N 1
ATOM 1954 C CA . THR A 1 242 ? -8.453 -1.485 -12.492 1 91.44 242 THR A CA 1
ATOM 1955 C C . THR A 1 242 ? -9.141 -2.826 -12.727 1 91.44 242 THR A C 1
ATOM 1957 O O . THR A 1 242 ? -9.461 -3.18 -13.859 1 91.44 242 THR A O 1
ATOM 1960 N N . MET A 1 243 ? -9.414 -3.533 -11.695 1 93.25 243 MET A N 1
ATOM 1961 C CA . MET A 1 243 ? -10.07 -4.832 -11.805 1 93.25 243 MET A CA 1
ATOM 1962 C C . MET A 1 243 ? -11.523 -4.668 -12.25 1 93.25 243 MET A C 1
ATOM 1964 O O . MET A 1 243 ? -12.023 -5.465 -13.047 1 93.25 243 MET A O 1
ATOM 1968 N N . VAL A 1 244 ? -12.18 -3.637 -11.781 1 94.81 244 VAL A N 1
ATOM 1969 C CA . VAL A 1 244 ? -13.555 -3.361 -12.195 1 94.81 244 VAL A CA 1
ATOM 1970 C C . VAL A 1 244 ? -13.586 -2.994 -13.68 1 94.81 244 VAL A C 1
ATOM 1972 O O . VAL A 1 244 ? -14.398 -3.527 -14.438 1 94.81 244 VAL A O 1
ATOM 1975 N N . LYS A 1 245 ? -12.641 -2.121 -14.039 1 93.5 245 LYS A N 1
ATOM 1976 C CA . LYS A 1 245 ? -12.555 -1.664 -15.422 1 93.5 245 LYS A CA 1
ATOM 1977 C C . LYS A 1 245 ? -12.359 -2.838 -16.375 1 93.5 245 LYS A C 1
ATOM 1979 O O . LYS A 1 245 ? -12.805 -2.791 -17.531 1 93.5 245 LYS A O 1
ATOM 1984 N N . ASN A 1 246 ? -11.766 -3.814 -15.898 1 91.12 246 ASN A N 1
ATOM 1985 C CA . ASN A 1 246 ? -11.453 -4.973 -16.734 1 91.12 246 ASN A CA 1
ATOM 1986 C C . ASN A 1 246 ? -12.477 -6.09 -16.531 1 91.12 246 ASN A C 1
ATOM 1988 O O . ASN A 1 246 ? -12.172 -7.262 -16.781 1 91.12 246 ASN A O 1
ATOM 1992 N N . ASN A 1 247 ? -13.586 -5.773 -16.016 1 91.25 247 ASN A N 1
ATOM 1993 C CA . ASN A 1 247 ? -14.766 -6.629 -15.93 1 91.25 247 ASN A CA 1
ATOM 1994 C C . ASN A 1 247 ? -14.531 -7.816 -15 1 91.25 247 ASN A C 1
ATOM 1996 O O . ASN A 1 247 ? -15.07 -8.898 -15.227 1 91.25 247 ASN A O 1
ATOM 2000 N N . MET A 1 248 ? -13.758 -7.617 -13.961 1 89.94 248 MET A N 1
ATOM 2001 C CA . MET A 1 248 ? -13.406 -8.742 -13.102 1 89.94 248 MET A CA 1
ATOM 2002 C C . MET A 1 248 ? -14.305 -8.789 -11.875 1 89.94 248 MET A C 1
ATOM 2004 O O . MET A 1 248 ? -14.562 -9.867 -11.336 1 89.94 248 MET A O 1
ATOM 2008 N N . ALA A 1 249 ? -14.672 -7.695 -11.438 1 94.62 249 ALA A N 1
ATOM 2009 C CA . ALA A 1 249 ? -15.383 -7.648 -10.164 1 94.62 249 ALA A CA 1
ATOM 2010 C C . ALA A 1 249 ? -16.094 -6.309 -9.977 1 94.62 249 ALA A C 1
ATOM 2012 O O . ALA A 1 249 ? -15.945 -5.406 -10.805 1 94.62 249 ALA A O 1
ATOM 2013 N N . CYS A 1 250 ? -16.891 -6.25 -8.992 1 96.06 250 CYS A N 1
ATOM 2014 C CA . CYS A 1 250 ? -17.453 -5.012 -8.469 1 96.06 250 CYS A CA 1
ATOM 2015 C C . CYS A 1 250 ? -16.688 -4.535 -7.242 1 96.06 250 CYS A C 1
ATOM 2017 O O . CYS A 1 250 ? -15.875 -5.277 -6.684 1 96.06 250 CYS A O 1
ATOM 2019 N N . THR A 1 251 ? -16.859 -3.295 -6.918 1 97.06 251 THR A N 1
ATOM 2020 C CA . THR A 1 251 ? -16.25 -2.783 -5.699 1 97.06 251 THR A CA 1
ATOM 2021 C C . THR A 1 251 ? -17.047 -1.612 -5.137 1 97.06 251 THR A C 1
ATOM 2023 O O . THR A 1 251 ? -18.094 -1.248 -5.684 1 97.06 251 THR A O 1
ATOM 2026 N N . ILE A 1 252 ? -16.719 -1.15 -3.943 1 97.12 252 ILE A N 1
ATOM 2027 C CA . ILE A 1 252 ? -17.25 0.052 -3.32 1 97.12 252 ILE A CA 1
ATOM 2028 C C . ILE A 1 252 ? -16.125 1.033 -3.021 1 97.12 252 ILE A C 1
ATOM 2030 O O . ILE A 1 252 ? -15.117 0.665 -2.404 1 97.12 252 ILE A O 1
ATOM 2034 N N . VAL A 1 253 ? -16.234 2.24 -3.508 1 96.31 253 VAL A N 1
ATOM 2035 C CA . VAL A 1 253 ? -15.195 3.25 -3.312 1 96.31 253 VAL A CA 1
ATOM 2036 C C . VAL A 1 253 ? -15.836 4.582 -2.934 1 96.31 253 VAL A C 1
ATOM 2038 O O . VAL A 1 253 ? -17.047 4.754 -3.066 1 96.31 253 VAL A O 1
ATOM 2041 N N . ALA A 1 254 ? -15.023 5.527 -2.494 1 95.75 254 ALA A N 1
ATOM 2042 C CA . ALA A 1 254 ? -15.508 6.863 -2.145 1 95.75 254 ALA A CA 1
ATOM 2043 C C . ALA A 1 254 ? -15.68 7.727 -3.391 1 95.75 254 ALA A C 1
ATOM 2045 O O . ALA A 1 254 ? -15.023 7.496 -4.41 1 95.75 254 ALA A O 1
ATOM 2046 N N . GLY A 1 255 ? -16.484 8.734 -3.223 1 94.69 255 GLY A N 1
ATOM 2047 C CA . GLY A 1 255 ? -16.812 9.633 -4.316 1 94.69 255 GLY A CA 1
ATOM 2048 C C . GLY A 1 255 ? -15.617 10.375 -4.863 1 94.69 255 GLY A C 1
ATOM 2049 O O . GLY A 1 255 ? -15.617 10.797 -6.023 1 94.69 255 GLY A O 1
ATOM 2050 N N . GLY A 1 256 ? -14.609 10.492 -4.066 1 91.69 256 GLY A N 1
ATOM 2051 C CA . GLY A 1 256 ? -13.406 11.156 -4.527 1 91.69 256 GLY A CA 1
ATOM 2052 C C . GLY A 1 256 ? -12.695 10.398 -5.637 1 91.69 256 GLY A C 1
ATOM 2053 O O . GLY A 1 256 ? -11.883 10.977 -6.367 1 91.69 256 GLY A O 1
ATOM 2054 N N . TYR A 1 257 ? -13 9.148 -5.797 1 89.69 257 TYR A N 1
ATOM 2055 C CA . TYR A 1 257 ? -12.344 8.328 -6.809 1 89.69 257 TYR A CA 1
ATOM 2056 C C . TYR A 1 257 ? -13.227 8.18 -8.039 1 89.69 257 TYR A C 1
ATOM 2058 O O . TYR A 1 257 ? -12.867 7.477 -8.992 1 89.69 257 TYR A O 1
ATOM 2066 N N . TYR A 1 258 ? -14.406 8.797 -7.902 1 90 258 TYR A N 1
ATOM 2067 C CA . TYR A 1 258 ? -15.281 8.898 -9.062 1 90 258 TYR A CA 1
ATOM 2068 C C . TYR A 1 258 ? -14.703 9.852 -10.102 1 90 258 TYR A C 1
ATOM 2070 O O . TYR A 1 258 ? -14.547 11.047 -9.844 1 90 258 TYR A O 1
ATOM 2078 N N . ARG A 1 259 ? -14.008 9.281 -11.016 1 77.31 259 ARG A N 1
ATOM 2079 C CA . ARG A 1 259 ? -13.445 10.078 -12.102 1 77.31 259 ARG A CA 1
ATOM 2080 C C . ARG A 1 259 ? -14.117 9.742 -13.43 1 77.31 259 ARG A C 1
ATOM 2082 O O . ARG A 1 259 ? -14.852 8.75 -13.531 1 77.31 259 ARG A O 1
ATOM 2089 N N . TYR A 1 260 ? -13.812 10.617 -14.273 1 68.81 260 TYR A N 1
ATOM 2090 C CA . TYR A 1 260 ? -14.32 10.383 -15.625 1 68.81 260 TYR A CA 1
ATOM 2091 C C . TYR A 1 260 ? -13.766 9.086 -16.203 1 68.81 260 TYR A C 1
ATOM 2093 O O . TYR A 1 260 ? -12.578 9.008 -16.531 1 68.81 260 TYR A O 1
ATOM 2101 N N . GLN A 1 261 ? -14.57 8.117 -16.016 1 74.69 261 GLN A N 1
ATOM 2102 C CA . GLN A 1 261 ? -14.18 6.828 -16.578 1 74.69 261 GLN A CA 1
ATOM 2103 C C . GLN A 1 261 ? -15.336 6.199 -17.359 1 74.69 261 GLN A C 1
ATOM 2105 O O . GLN A 1 261 ? -16.484 6.23 -16.922 1 74.69 261 GLN A O 1
ATOM 2110 N N . ASP A 1 262 ? -14.93 5.617 -18.453 1 82.25 262 ASP A N 1
ATOM 2111 C CA . ASP A 1 262 ? -15.977 5.121 -19.344 1 82.25 262 ASP A CA 1
ATOM 2112 C C . ASP A 1 262 ? -16.188 3.619 -19.156 1 82.25 262 ASP A C 1
ATOM 2114 O O . ASP A 1 262 ? -17.141 3.053 -19.688 1 82.25 262 ASP A O 1
ATOM 2118 N N . LYS A 1 263 ? -15.461 3.066 -18.422 1 93.38 263 LYS A N 1
ATOM 2119 C CA . LYS A 1 263 ? -15.586 1.613 -18.359 1 93.38 263 LYS A CA 1
ATOM 2120 C C . LYS A 1 263 ? -16.203 1.173 -17.031 1 93.38 263 LYS A C 1
ATOM 2122 O O . LYS A 1 263 ? -16.422 -0.02 -16.812 1 93.38 263 LYS A O 1
ATOM 2127 N N . ILE A 1 264 ? -16.5 2.105 -16.156 1 95.88 264 ILE A N 1
ATOM 2128 C CA . ILE A 1 264 ? -17.078 1.798 -14.859 1 95.88 264 ILE A CA 1
ATOM 2129 C C . ILE A 1 264 ? -18.406 2.533 -14.688 1 95.88 264 ILE A C 1
ATOM 2131 O O . ILE A 1 264 ? -18.516 3.715 -15.023 1 95.88 264 ILE A O 1
ATOM 2135 N N . ALA A 1 265 ? -19.406 1.858 -14.312 1 95.94 265 ALA A N 1
ATOM 2136 C CA . ALA A 1 265 ? -20.672 2.451 -13.906 1 95.94 265 ALA A CA 1
ATOM 2137 C C . ALA A 1 265 ? -20.719 2.637 -12.391 1 95.94 265 ALA A C 1
ATOM 2139 O O . ALA A 1 265 ? -20.531 1.683 -11.633 1 95.94 265 ALA A O 1
ATOM 2140 N N . PHE A 1 266 ? -20.953 3.818 -11.992 1 96.44 266 PHE A N 1
ATOM 2141 C CA . PHE A 1 266 ? -21.031 4.129 -10.57 1 96.44 266 PHE A CA 1
ATOM 2142 C C . PHE A 1 266 ? -22.484 4.305 -10.141 1 96.44 266 PHE A C 1
ATOM 2144 O O . PHE A 1 266 ? -23.297 4.875 -10.875 1 96.44 266 PHE A O 1
ATOM 2151 N N . TYR A 1 267 ? -22.781 3.83 -8.984 1 96.69 267 TYR A N 1
ATOM 2152 C CA . TYR A 1 267 ? -24.109 3.961 -8.398 1 96.69 267 TYR A CA 1
ATOM 2153 C C . TYR A 1 267 ? -24.016 4.445 -6.957 1 96.69 267 TYR A C 1
ATOM 2155 O O . TYR A 1 267 ? -23.125 4.035 -6.211 1 96.69 267 TYR A O 1
ATOM 2163 N N . ARG A 1 268 ? -24.891 5.266 -6.652 1 96.88 268 ARG A N 1
ATOM 2164 C CA . ARG A 1 268 ? -25.078 5.574 -5.238 1 96.88 268 ARG A CA 1
ATOM 2165 C C . ARG A 1 268 ? -25.672 4.383 -4.488 1 96.88 268 ARG A C 1
ATOM 2167 O O . ARG A 1 268 ? -26.438 3.607 -5.059 1 96.88 268 ARG A O 1
ATOM 2174 N N . ILE A 1 269 ? -25.312 4.23 -3.277 1 97.31 269 ILE A N 1
ATOM 2175 C CA . ILE A 1 269 ? -25.859 3.191 -2.406 1 97.31 269 ILE A CA 1
ATOM 2176 C C . ILE A 1 269 ? -26.969 3.773 -1.541 1 97.31 269 ILE A C 1
ATOM 2178 O O . ILE A 1 269 ? -26.797 4.824 -0.919 1 97.31 269 ILE A O 1
ATOM 2182 N N . PRO A 1 270 ? -28.109 3.105 -1.521 1 96.5 270 PRO A N 1
ATOM 2183 C CA . PRO A 1 270 ? -29.203 3.637 -0.698 1 96.5 270 PRO A CA 1
ATOM 2184 C C . PRO A 1 270 ? -28.766 3.938 0.735 1 96.5 270 PRO A C 1
ATOM 2186 O O . PRO A 1 270 ? -28.047 3.135 1.351 1 96.5 270 PRO A O 1
ATOM 2189 N N . GLY A 1 271 ? -29.188 5.035 1.226 1 95.12 271 GLY A N 1
ATOM 2190 C CA . GLY A 1 271 ? -28.781 5.52 2.533 1 95.12 271 GLY A CA 1
ATOM 2191 C C . GLY A 1 271 ? -27.609 6.492 2.473 1 95.12 271 GLY A C 1
ATOM 2192 O O . GLY A 1 271 ? -27.312 7.168 3.457 1 95.12 271 GLY A O 1
ATOM 2193 N N . ASP A 1 272 ? -27 6.531 1.368 1 95.31 272 ASP A N 1
ATOM 2194 C CA . ASP A 1 272 ? -25.922 7.469 1.063 1 95.31 272 ASP A CA 1
ATOM 2195 C C . ASP A 1 272 ? -24.844 7.441 2.148 1 95.31 272 ASP A C 1
ATOM 2197 O O . ASP A 1 272 ? -24.5 8.484 2.707 1 95.31 272 ASP A O 1
ATOM 2201 N N . PRO A 1 273 ? -24.406 6.156 2.408 1 96.81 273 PRO A N 1
ATOM 2202 C CA . PRO A 1 273 ? -23.281 6.129 3.346 1 96.81 273 PRO A CA 1
ATOM 2203 C C . PRO A 1 273 ? -22.125 7.027 2.908 1 96.81 273 PRO A C 1
ATOM 2205 O O . PRO A 1 273 ? -21.859 7.164 1.71 1 96.81 273 PRO A O 1
ATOM 2208 N N . TYR A 1 274 ? -21.453 7.668 3.887 1 96.44 274 TYR A N 1
ATOM 2209 C CA . TYR A 1 274 ? -20.391 8.609 3.568 1 96.44 274 TYR A CA 1
ATOM 2210 C C . TYR A 1 274 ? -19.281 8.555 4.613 1 96.44 274 TYR A C 1
ATOM 2212 O O . TYR A 1 274 ? -19.469 8 5.699 1 96.44 274 TYR A O 1
ATOM 2220 N N . TRP A 1 275 ? -18.156 9.008 4.227 1 96.38 275 TRP A N 1
ATOM 2221 C CA . TRP A 1 275 ? -17.094 9.32 5.18 1 96.38 275 TRP A CA 1
ATOM 2222 C C . TRP A 1 275 ? -16.672 10.789 5.062 1 96.38 275 TRP A C 1
ATOM 2224 O O . TRP A 1 275 ? -17.156 11.508 4.184 1 96.38 275 TRP A O 1
ATOM 2234 N N . GLU A 1 276 ? -15.914 11.211 5.996 1 96.75 276 GLU A N 1
ATOM 2235 C CA . GLU A 1 276 ? -15.445 12.594 6.039 1 96.75 276 GLU A CA 1
ATOM 2236 C C . GLU A 1 276 ? -13.93 12.664 5.879 1 96.75 276 GLU A C 1
ATOM 2238 O O . GLU A 1 276 ? -13.195 11.898 6.512 1 96.75 276 GLU A O 1
ATOM 2243 N N . MET A 1 277 ? -13.555 13.461 4.98 1 96.81 277 MET A N 1
ATOM 2244 C CA . MET A 1 277 ? -12.141 13.82 4.914 1 96.81 277 MET A CA 1
ATOM 2245 C C . MET A 1 277 ? -11.859 15.062 5.758 1 96.81 277 MET A C 1
ATOM 2247 O O . MET A 1 277 ? -12.5 16.094 5.582 1 96.81 277 MET A O 1
ATOM 2251 N N . CYS A 1 278 ? -10.859 14.938 6.645 1 97.75 278 CYS A N 1
ATOM 2252 C CA . CYS A 1 278 ? -10.602 16.016 7.598 1 97.75 278 CYS A CA 1
ATOM 2253 C C . CYS A 1 278 ? -9.109 16.312 7.684 1 97.75 278 CYS A C 1
ATOM 2255 O O . CYS A 1 278 ? -8.281 15.414 7.516 1 97.75 278 CYS A O 1
ATOM 2257 N N . ILE A 1 279 ? -8.852 17.531 7.832 1 98.12 279 ILE A N 1
ATOM 2258 C CA . ILE A 1 279 ? -7.555 17.906 8.391 1 98.12 279 ILE A CA 1
ATOM 2259 C C . ILE A 1 279 ? -7.582 17.766 9.914 1 98.12 279 ILE A C 1
ATOM 2261 O O . ILE A 1 279 ? -8.484 18.266 10.578 1 98.12 279 ILE A O 1
ATOM 2265 N N . THR A 1 280 ? -6.613 17.047 10.469 1 98.25 280 THR A N 1
ATOM 2266 C CA . THR A 1 280 ? -6.684 16.656 11.875 1 98.25 280 THR A CA 1
ATOM 2267 C C . THR A 1 280 ? -5.379 17 12.594 1 98.25 280 THR A C 1
ATOM 2269 O O . THR A 1 280 ? -4.293 16.844 12.031 1 98.25 280 THR A O 1
ATOM 2272 N N . TYR A 1 281 ? -5.457 17.484 13.797 1 96.62 281 TYR A N 1
ATOM 2273 C CA . TYR A 1 281 ? -4.34 17.812 14.672 1 96.62 281 TYR A CA 1
ATOM 2274 C C . TYR A 1 281 ? -4.762 17.75 16.141 1 96.62 281 TYR A C 1
ATOM 2276 O O . TYR A 1 281 ? -5.949 17.594 16.438 1 96.62 281 TYR A O 1
ATOM 2284 N N . LYS A 1 282 ? -3.807 17.781 17 1 92.44 282 LYS A N 1
ATOM 2285 C CA . LYS A 1 282 ? -4.094 17.656 18.422 1 92.44 282 LYS A CA 1
ATOM 2286 C C . LYS A 1 282 ? -4.918 18.844 18.922 1 92.44 282 LYS A C 1
ATOM 2288 O O . LYS A 1 282 ? -4.621 20 18.594 1 92.44 282 LYS A O 1
ATOM 2293 N N . LYS A 1 283 ? -5.965 18.531 19.641 1 92.81 283 LYS A N 1
ATOM 2294 C CA . LYS A 1 283 ? -6.809 19.594 20.203 1 92.81 283 LYS A CA 1
ATOM 2295 C C . LYS A 1 283 ? -6.016 20.453 21.172 1 92.81 283 LYS A C 1
ATOM 2297 O O . LYS A 1 283 ? -5.281 19.953 22.016 1 92.81 283 LYS A O 1
ATOM 2302 N N . GLY A 1 284 ? -6.117 21.766 21 1 86.56 284 GLY A N 1
ATOM 2303 C CA . GLY A 1 284 ? -5.43 22.703 21.891 1 86.56 284 GLY A CA 1
ATOM 2304 C C . GLY A 1 284 ? -3.994 22.953 21.469 1 86.56 284 GLY A C 1
ATOM 2305 O O . GLY A 1 284 ? -3.307 23.781 22.078 1 86.56 284 GLY A O 1
ATOM 2306 N N . ALA A 1 285 ? -3.539 22.234 20.547 1 83.31 285 ALA A N 1
ATOM 2307 C CA . ALA A 1 285 ? -2.172 22.438 20.078 1 83.31 285 ALA A CA 1
ATOM 2308 C C . ALA A 1 285 ? -1.994 23.844 19.516 1 83.31 285 ALA A C 1
ATOM 2310 O O . ALA A 1 285 ? -2.922 24.406 18.922 1 83.31 285 ALA A O 1
ATOM 2311 N N . TYR A 1 286 ? -0.843 24.391 19.719 1 81.69 286 TYR A N 1
ATOM 2312 C CA . TYR A 1 286 ? -0.471 25.641 19.047 1 81.69 286 TYR A CA 1
ATOM 2313 C C . TYR A 1 286 ? -0.178 25.406 17.578 1 81.69 286 TYR A C 1
ATOM 2315 O O . TYR A 1 286 ? 0.719 24.625 17.234 1 81.69 286 TYR A O 1
ATOM 2323 N N . LEU A 1 287 ? -0.903 26.031 16.719 1 88.19 287 LEU A N 1
ATOM 2324 C CA . LEU A 1 287 ? -0.67 25.969 15.281 1 88.19 287 LEU A CA 1
ATOM 2325 C C . LEU A 1 287 ? 0.257 27.078 14.82 1 88.19 287 LEU A C 1
ATOM 2327 O O . LEU A 1 287 ? -0.159 28.234 14.727 1 88.19 287 LEU A O 1
ATOM 2331 N N . ASN A 1 288 ? 1.499 26.734 14.516 1 84.62 288 ASN A N 1
ATOM 2332 C CA . ASN A 1 288 ? 2.443 27.75 14.047 1 84.62 288 ASN A CA 1
ATOM 2333 C C . ASN A 1 288 ? 2.164 28.156 12.602 1 84.62 288 ASN A C 1
ATOM 2335 O O . ASN A 1 288 ? 1.266 27.609 11.961 1 84.62 288 ASN A O 1
ATOM 2339 N N . LYS A 1 289 ? 2.852 29.094 12.07 1 87.06 289 LYS A N 1
ATOM 2340 C CA . LYS A 1 289 ? 2.611 29.672 10.75 1 87.06 289 LYS A CA 1
ATOM 2341 C C . LYS A 1 289 ? 2.732 28.609 9.664 1 87.06 289 LYS A C 1
ATOM 2343 O O . LYS A 1 289 ? 1.965 28.609 8.695 1 87.06 289 LYS A O 1
ATOM 2348 N N . ALA A 1 290 ? 3.684 27.719 9.805 1 89.62 290 ALA A N 1
ATOM 2349 C CA . ALA A 1 290 ? 3.9 26.656 8.828 1 89.62 290 ALA A CA 1
ATOM 2350 C C . ALA A 1 290 ? 2.711 25.703 8.781 1 89.62 290 ALA A C 1
ATOM 2352 O O . ALA A 1 290 ? 2.25 25.328 7.695 1 89.62 290 ALA A O 1
ATOM 2353 N N . MET A 1 291 ? 2.207 25.328 9.945 1 92.56 291 MET A N 1
ATOM 2354 C CA . MET A 1 291 ? 1.049 24.438 10.031 1 92.56 291 MET A CA 1
ATOM 2355 C C . MET A 1 291 ? -0.186 25.109 9.422 1 92.56 291 MET A C 1
ATOM 2357 O O . MET A 1 291 ? -0.917 24.469 8.656 1 92.56 291 MET A O 1
ATOM 2361 N N . LEU A 1 292 ? -0.349 26.375 9.781 1 93.62 292 LEU A N 1
ATOM 2362 C CA . LEU A 1 292 ? -1.5 27.109 9.266 1 93.62 292 LEU A CA 1
ATOM 2363 C C . LEU A 1 292 ? -1.434 27.219 7.746 1 93.62 292 LEU A C 1
ATOM 2365 O O . LEU A 1 292 ? -2.441 27.031 7.059 1 93.62 292 LEU A O 1
ATOM 2369 N N . CYS A 1 293 ? -0.284 27.5 7.297 1 94 293 CYS A N 1
ATOM 2370 C CA . CYS A 1 293 ? -0.097 27.609 5.852 1 94 293 CYS A CA 1
ATOM 2371 C C . CYS A 1 293 ? -0.386 26.281 5.164 1 94 293 CYS A C 1
ATOM 2373 O O . CYS A 1 293 ? -1.061 26.25 4.133 1 94 293 CYS A O 1
ATOM 2375 N N . TYR A 1 294 ? 0.119 25.172 5.699 1 96.25 294 TYR A N 1
ATOM 2376 C CA . TYR A 1 294 ? -0.074 23.891 5.047 1 96.25 294 TYR A CA 1
ATOM 2377 C C . TYR A 1 294 ? -1.542 23.484 5.07 1 96.25 294 TYR A C 1
ATOM 2379 O O . TYR A 1 294 ? -2.039 22.875 4.117 1 96.25 294 TYR A O 1
ATOM 2387 N N . LYS A 1 295 ? -2.238 23.766 6.137 1 96.94 295 LYS A N 1
ATOM 2388 C CA . LYS A 1 295 ? -3.678 23.531 6.188 1 96.94 295 LYS A CA 1
ATOM 2389 C C . LYS A 1 295 ? -4.391 24.203 5.016 1 96.94 295 LYS A C 1
ATOM 2391 O O . LYS A 1 295 ? -5.246 23.578 4.371 1 96.94 295 LYS A O 1
ATOM 2396 N N . ASP A 1 296 ? -4.008 25.422 4.805 1 97.19 296 ASP A N 1
ATOM 2397 C CA . ASP A 1 296 ? -4.617 26.172 3.709 1 97.19 296 ASP A CA 1
ATOM 2398 C C . ASP A 1 296 ? -4.309 25.516 2.361 1 97.19 296 ASP A C 1
ATOM 2400 O O . ASP A 1 296 ? -5.18 25.453 1.489 1 97.19 296 ASP A O 1
ATOM 2404 N N . LEU A 1 297 ? -3.098 25.078 2.219 1 97.12 297 LEU A N 1
ATOM 2405 C CA . LEU A 1 297 ? -2.697 24.438 0.975 1 97.12 297 LEU A CA 1
ATOM 2406 C C . LEU A 1 297 ? -3.502 23.156 0.74 1 97.12 297 LEU A C 1
ATOM 2408 O O . LEU A 1 297 ? -3.889 22.859 -0.394 1 97.12 297 LEU A O 1
ATOM 2412 N N . ILE A 1 298 ? -3.729 22.391 1.809 1 97 298 ILE A N 1
ATOM 2413 C CA . ILE A 1 298 ? -4.512 21.172 1.707 1 97 298 ILE A CA 1
ATOM 2414 C C . ILE A 1 298 ? -5.941 21.5 1.283 1 97 298 ILE A C 1
ATOM 2416 O O . ILE A 1 298 ? -6.484 20.875 0.368 1 97 298 ILE A O 1
ATOM 2420 N N . HIS A 1 299 ? -6.52 22.469 1.912 1 96.31 299 HIS A N 1
ATOM 2421 C CA . HIS A 1 299 ? -7.871 22.891 1.565 1 96.31 299 HIS A CA 1
ATOM 2422 C C . HIS A 1 299 ? -7.957 23.312 0.099 1 96.31 299 HIS A C 1
ATOM 2424 O O . HIS A 1 299 ? -8.883 22.906 -0.609 1 96.31 299 HIS A O 1
ATOM 2430 N N . ASP A 1 300 ? -7.027 24.125 -0.268 1 96.12 300 ASP A N 1
ATOM 2431 C CA . ASP A 1 300 ? -7.02 24.625 -1.641 1 96.12 300 ASP A CA 1
ATOM 2432 C C . ASP A 1 300 ? -6.875 23.484 -2.639 1 96.12 300 ASP A C 1
ATOM 2434 O O . ASP A 1 300 ? -7.508 23.484 -3.695 1 96.12 300 ASP A O 1
ATOM 2438 N N . TYR A 1 301 ? -6.07 22.547 -2.293 1 96.5 301 TYR A N 1
ATOM 2439 C CA . TYR A 1 301 ? -5.855 21.438 -3.205 1 96.5 301 TYR A CA 1
ATOM 2440 C C . TYR A 1 301 ? -7.156 20.672 -3.459 1 96.5 301 TYR A C 1
ATOM 2442 O O . TYR A 1 301 ? -7.531 20.438 -4.609 1 96.5 301 TYR A O 1
ATOM 2450 N N . PHE A 1 302 ? -7.867 20.297 -2.43 1 95.38 302 PHE A N 1
ATOM 2451 C CA . PHE A 1 302 ? -9.039 19.453 -2.596 1 95.38 302 PHE A CA 1
ATOM 2452 C C . PHE A 1 302 ? -10.227 20.25 -3.119 1 95.38 302 PHE A C 1
ATOM 2454 O O . PHE A 1 302 ? -11.141 19.703 -3.727 1 95.38 302 PHE A O 1
ATOM 2461 N N . ARG A 1 303 ? -10.156 21.547 -2.906 1 93.31 303 ARG A N 1
ATOM 2462 C CA . ARG A 1 303 ? -11.227 22.406 -3.396 1 93.31 303 ARG A CA 1
ATOM 2463 C C . ARG A 1 303 ? -11.023 22.75 -4.867 1 93.31 303 ARG A C 1
ATOM 2465 O O . ARG A 1 303 ? -11.984 22.812 -5.637 1 93.31 303 ARG A O 1
ATOM 2472 N N . ILE A 1 304 ? -9.742 22.938 -5.312 1 93 304 ILE A N 1
ATOM 2473 C CA . ILE A 1 304 ? -9.469 23.531 -6.617 1 93 304 ILE A CA 1
ATOM 2474 C C . ILE A 1 304 ? -8.906 22.469 -7.555 1 93 304 ILE A C 1
ATOM 2476 O O . ILE A 1 304 ? -9.352 22.344 -8.703 1 93 304 ILE A O 1
ATOM 2480 N N . LYS A 1 305 ? -7.93 21.656 -7.105 1 91.38 305 LYS A N 1
ATOM 2481 C CA . LYS A 1 305 ? -7.199 20.734 -7.98 1 91.38 305 LYS A CA 1
ATOM 2482 C C . LYS A 1 305 ? -7.879 19.375 -8.039 1 91.38 305 LYS A C 1
ATOM 2484 O O . LYS A 1 305 ? -7.805 18.672 -9.055 1 91.38 305 LYS A O 1
ATOM 2489 N N . ASP A 1 306 ? -8.5 19.016 -6.969 1 92.25 306 ASP A N 1
ATOM 2490 C CA . ASP A 1 306 ? -9.172 17.719 -6.891 1 92.25 306 ASP A CA 1
ATOM 2491 C C . ASP A 1 306 ? -10.578 17.859 -6.32 1 92.25 306 ASP A C 1
ATOM 2493 O O . ASP A 1 306 ? -10.922 17.203 -5.336 1 92.25 306 ASP A O 1
ATOM 2497 N N . PRO A 1 307 ? -11.414 18.594 -6.953 1 89.75 307 PRO A N 1
ATOM 2498 C CA . PRO A 1 307 ? -12.789 18.766 -6.469 1 89.75 307 PRO A CA 1
ATOM 2499 C C . PRO A 1 307 ? -13.641 17.531 -6.688 1 89.75 307 PRO A C 1
ATOM 2501 O O . PRO A 1 307 ? -13.367 16.734 -7.586 1 89.75 307 PRO A O 1
ATOM 2504 N N . LEU A 1 308 ? -14.578 17.375 -5.812 1 90.75 308 LEU A N 1
ATOM 2505 C CA . LEU A 1 308 ? -15.594 16.359 -6.09 1 90.75 308 LEU A CA 1
ATOM 2506 C C . LEU A 1 308 ? -16.422 16.734 -7.305 1 90.75 308 LEU A C 1
ATOM 2508 O O . LEU A 1 308 ? -16.594 17.922 -7.602 1 90.75 308 LEU A O 1
ATOM 2512 N N . PHE A 1 309 ? -16.891 15.719 -7.98 1 87.56 309 PHE A N 1
ATOM 2513 C CA . PHE A 1 309 ? -17.781 15.961 -9.102 1 87.56 309 PHE A CA 1
ATOM 2514 C C . PHE A 1 309 ? -19.203 16.188 -8.617 1 87.56 309 PHE A C 1
ATOM 2516 O O . PHE A 1 309 ? -20.016 15.258 -8.617 1 87.56 309 PHE A O 1
ATOM 2523 N N . VAL A 1 310 ? -19.422 17.406 -8.211 1 87.44 310 VAL A N 1
ATOM 2524 C CA . VAL A 1 310 ? -20.734 17.75 -7.66 1 87.44 310 VAL A CA 1
ATOM 2525 C C . VAL A 1 310 ? -21.406 18.781 -8.555 1 87.44 310 VAL A C 1
ATOM 2527 O O . VAL A 1 310 ? -20.781 19.359 -9.438 1 87.44 310 VAL A O 1
ATOM 2530 N N . LYS A 1 311 ? -22.672 18.781 -8.383 1 82 311 LYS A N 1
ATOM 2531 C CA . LYS A 1 311 ? -23.453 19.734 -9.172 1 82 311 LYS A CA 1
ATOM 2532 C C . LYS A 1 311 ? -22.984 21.156 -8.93 1 82 311 LYS A C 1
ATOM 2534 O O . LYS A 1 311 ? -22.781 21.562 -7.777 1 82 311 LYS A O 1
ATOM 2539 N N . LYS A 1 312 ? -22.484 21.766 -10.039 1 67.94 312 LYS A N 1
ATOM 2540 C CA . LYS A 1 312 ? -22.078 23.172 -10 1 67.94 312 LYS A CA 1
ATOM 2541 C C . LYS A 1 312 ? -23.281 24.094 -9.867 1 67.94 312 LYS A C 1
ATOM 2543 O O . LYS A 1 312 ? -24.344 23.828 -10.43 1 67.94 312 LYS A O 1
ATOM 2548 N N . MET B 1 1 ? -8.555 -35.594 17.188 1 51.06 1 MET B N 1
ATOM 2549 C CA . MET B 1 1 ? -8.094 -34.5 16.344 1 51.06 1 MET B CA 1
ATOM 2550 C C . MET B 1 1 ? -8.484 -34.75 14.883 1 51.06 1 MET B C 1
ATOM 2552 O O . MET B 1 1 ? -8.18 -35.781 14.328 1 51.06 1 MET B O 1
ATOM 2556 N N . ASP B 1 2 ? -9.469 -34.062 14.453 1 62.94 2 ASP B N 1
ATOM 2557 C CA . ASP B 1 2 ? -9.844 -34.25 13.062 1 62.94 2 ASP B CA 1
ATOM 2558 C C . ASP B 1 2 ? -9.484 -33.031 12.227 1 62.94 2 ASP B C 1
ATOM 2560 O O . ASP B 1 2 ? -9.094 -32 12.766 1 62.94 2 ASP B O 1
ATOM 2564 N N . LEU B 1 3 ? -9.484 -33.25 10.914 1 67.56 3 LEU B N 1
ATOM 2565 C CA . LEU B 1 3 ? -8.992 -32.25 9.984 1 67.56 3 LEU B CA 1
ATOM 2566 C C . LEU B 1 3 ? -9.797 -30.953 10.102 1 67.56 3 LEU B C 1
ATOM 2568 O O . LEU B 1 3 ? -9.25 -29.859 9.961 1 67.56 3 LEU B O 1
ATOM 2572 N N . LYS B 1 4 ? -10.984 -31.172 10.477 1 71 4 LYS B N 1
ATOM 2573 C CA . LYS B 1 4 ? -11.852 -30 10.641 1 71 4 LYS B CA 1
ATOM 2574 C C . LYS B 1 4 ? -11.453 -29.188 11.859 1 71 4 LYS B C 1
ATOM 2576 O O . LYS B 1 4 ? -11.445 -27.953 11.82 1 71 4 LYS B O 1
ATOM 2581 N N . GLN B 1 5 ? -11.156 -29.938 12.836 1 76.38 5 GLN B N 1
ATOM 2582 C CA . GLN B 1 5 ? -10.703 -29.281 14.055 1 76.38 5 GLN B CA 1
ATOM 2583 C C . GLN B 1 5 ? -9.398 -28.531 13.828 1 76.38 5 GLN B C 1
ATOM 2585 O O . GLN B 1 5 ? -9.219 -27.422 14.336 1 76.38 5 GLN B O 1
ATOM 2590 N N . ILE B 1 6 ? -8.586 -29.188 13.102 1 77.25 6 ILE B N 1
ATOM 2591 C CA . ILE B 1 6 ? -7.309 -28.547 12.789 1 77.25 6 ILE B CA 1
ATOM 2592 C C . ILE B 1 6 ? -7.555 -27.25 12.023 1 77.25 6 ILE B C 1
ATOM 2594 O O . ILE B 1 6 ? -6.941 -26.219 12.32 1 77.25 6 ILE B O 1
ATOM 2598 N N . GLU B 1 7 ? -8.43 -27.25 11.133 1 79.38 7 GLU B N 1
ATOM 2599 C CA . GLU B 1 7 ? -8.797 -26.062 10.359 1 79.38 7 GLU B CA 1
ATOM 2600 C C . GLU B 1 7 ? -9.32 -24.953 11.266 1 79.38 7 GLU B C 1
ATOM 2602 O O . GLU B 1 7 ? -8.984 -23.781 11.07 1 79.38 7 GLU B O 1
ATOM 2607 N N . TYR B 1 8 ? -10.102 -25.375 12.234 1 80.75 8 TYR B N 1
ATOM 2608 C CA . TYR B 1 8 ? -10.68 -24.422 13.172 1 80.75 8 TYR B CA 1
ATOM 2609 C C . TYR B 1 8 ? -9.594 -23.719 13.977 1 80.75 8 TYR B C 1
ATOM 2611 O O . TYR B 1 8 ? -9.586 -22.5 14.078 1 80.75 8 TYR B O 1
ATOM 2619 N N . ILE B 1 9 ? -8.734 -24.516 14.469 1 84.94 9 ILE B N 1
ATOM 2620 C CA . ILE B 1 9 ? -7.688 -24 15.344 1 84.94 9 ILE B CA 1
ATOM 2621 C C . ILE B 1 9 ? -6.742 -23.094 14.539 1 84.94 9 ILE B C 1
ATOM 2623 O O . ILE B 1 9 ? -6.34 -22.031 15.008 1 84.94 9 ILE B O 1
ATOM 2627 N N . VAL B 1 10 ? -6.441 -23.516 13.352 1 81.56 10 VAL B N 1
ATOM 2628 C CA . VAL B 1 10 ? -5.559 -22.734 12.492 1 81.56 10 VAL B CA 1
ATOM 2629 C C . VAL B 1 10 ? -6.211 -21.406 12.148 1 81.56 10 VAL B C 1
ATOM 2631 O O . VAL B 1 10 ? -5.547 -20.359 12.156 1 81.56 10 VAL B O 1
ATOM 2634 N N . LYS B 1 11 ? -7.465 -21.406 11.945 1 81.69 11 LYS B N 1
ATOM 2635 C CA . LYS B 1 11 ? -8.188 -20.188 11.594 1 81.69 11 LYS B CA 1
ATOM 2636 C C . LYS B 1 11 ? -8.227 -19.219 12.766 1 81.69 11 LYS B C 1
ATOM 2638 O O . LYS B 1 11 ? -8.117 -18 12.578 1 81.69 11 LYS B O 1
ATOM 2643 N N . ILE B 1 12 ? -8.375 -19.766 13.922 1 85.88 12 ILE B N 1
ATOM 2644 C CA . ILE B 1 12 ? -8.344 -18.922 15.117 1 85.88 12 ILE B CA 1
ATOM 2645 C C . ILE B 1 12 ? -6.992 -18.203 15.211 1 85.88 12 ILE B C 1
ATOM 2647 O O . ILE B 1 12 ? -6.938 -17 15.477 1 85.88 12 ILE B O 1
ATOM 2651 N N . ALA B 1 13 ? -6 -18.922 14.945 1 83.62 13 ALA B N 1
ATOM 2652 C CA . ALA B 1 13 ? -4.656 -18.359 15.023 1 83.62 13 ALA B CA 1
ATOM 2653 C C . ALA B 1 13 ? -4.449 -17.297 13.953 1 83.62 13 ALA B C 1
ATOM 2655 O O . ALA B 1 13 ? -3.848 -16.25 14.211 1 83.62 13 ALA B O 1
ATOM 2656 N N . GLU B 1 14 ? -4.926 -17.625 12.82 1 76.94 14 GLU B N 1
ATOM 2657 C CA . GLU B 1 14 ? -4.785 -16.734 11.672 1 76.94 14 GLU B CA 1
ATOM 2658 C C . GLU B 1 14 ? -5.473 -15.398 11.922 1 76.94 14 GLU B C 1
ATOM 2660 O O . GLU B 1 14 ? -4.938 -14.344 11.57 1 76.94 14 GLU B O 1
ATOM 2665 N N . THR B 1 15 ? -6.641 -15.453 12.461 1 75.25 15 THR B N 1
ATOM 2666 C CA . THR B 1 15 ? -7.461 -14.25 12.617 1 75.25 15 THR B CA 1
ATOM 2667 C C . THR B 1 15 ? -7.164 -13.562 13.945 1 75.25 15 THR B C 1
ATOM 2669 O O . THR B 1 15 ? -7.496 -12.391 14.125 1 75.25 15 THR B O 1
ATOM 2672 N N . GLY B 1 16 ? -6.598 -14.281 14.789 1 80.62 16 GLY B N 1
ATOM 2673 C CA . GLY B 1 16 ? -6.332 -13.781 16.125 1 80.62 16 GLY B CA 1
ATOM 2674 C C . GLY B 1 16 ? -7.594 -13.57 16.953 1 80.62 16 GLY B C 1
ATOM 2675 O O . GLY B 1 16 ? -7.562 -12.891 17.969 1 80.62 16 GLY B O 1
ATOM 2676 N N . SER B 1 17 ? -8.703 -14.023 16.375 1 83.06 17 SER B N 1
ATOM 2677 C CA . SER B 1 17 ? -10.008 -13.828 17 1 83.06 17 SER B CA 1
ATOM 2678 C C . SER B 1 17 ? -10.938 -15 16.719 1 83.06 17 SER B C 1
ATOM 2680 O O . SER B 1 17 ? -11.055 -15.438 15.57 1 83.06 17 SER B O 1
ATOM 2682 N N . ILE B 1 18 ? -11.539 -15.469 17.797 1 85.75 18 ILE B N 1
ATOM 2683 C CA . ILE B 1 18 ? -12.469 -16.578 17.625 1 85.75 18 ILE B CA 1
ATOM 2684 C C . ILE B 1 18 ? -13.703 -16.109 16.859 1 85.75 18 ILE B C 1
ATOM 2686 O O . ILE B 1 18 ? -14.266 -16.844 16.047 1 85.75 18 ILE B O 1
ATOM 2690 N N . THR B 1 19 ? -14.039 -14.844 17.094 1 80.31 19 THR B N 1
ATOM 2691 C CA . THR B 1 19 ? -15.203 -14.281 16.422 1 80.31 19 THR B CA 1
ATOM 2692 C C . THR B 1 19 ? -14.953 -14.148 14.922 1 80.31 19 THR B C 1
ATOM 2694 O O . THR B 1 19 ? -15.758 -14.594 14.109 1 80.31 19 THR B O 1
ATOM 2697 N N . ARG B 1 20 ? -13.906 -13.625 14.625 1 78 20 ARG B N 1
ATOM 2698 C CA . ARG B 1 20 ? -13.555 -13.453 13.219 1 78 20 ARG B CA 1
ATOM 2699 C C . ARG B 1 20 ? -13.352 -14.797 12.539 1 78 20 ARG B C 1
ATOM 2701 O O . ARG B 1 20 ? -13.75 -14.984 11.383 1 78 20 ARG B O 1
ATOM 2708 N N . ALA B 1 21 ? -12.719 -15.664 13.25 1 80.38 21 ALA B N 1
ATOM 2709 C CA . ALA B 1 21 ? -12.5 -17 12.711 1 80.38 21 ALA B CA 1
ATOM 2710 C C . ALA B 1 21 ? -13.828 -17.703 12.414 1 80.38 21 ALA B C 1
ATOM 2712 O O . ALA B 1 21 ? -13.992 -18.297 11.352 1 80.38 21 ALA B O 1
ATOM 2713 N N . ALA B 1 22 ? -14.773 -17.578 13.289 1 81.56 22 ALA B N 1
ATOM 2714 C CA . ALA B 1 22 ? -16.078 -18.219 13.117 1 81.56 22 ALA B CA 1
ATOM 2715 C C . ALA B 1 22 ? -16.812 -17.656 11.906 1 81.56 22 ALA B C 1
ATOM 2717 O O . ALA B 1 22 ? -17.406 -18.406 11.125 1 81.56 22 ALA B O 1
ATOM 2718 N N . GLU B 1 23 ? -16.672 -16.406 11.734 1 71.75 23 GLU B N 1
ATOM 2719 C CA . GLU B 1 23 ? -17.297 -15.727 10.594 1 71.75 23 GLU B CA 1
ATOM 2720 C C . GLU B 1 23 ? -16.734 -16.25 9.273 1 71.75 23 GLU B C 1
ATOM 2722 O O . GLU B 1 23 ? -17.5 -16.547 8.352 1 71.75 23 GLU B O 1
ATOM 2727 N N . GLN B 1 24 ? -15.539 -16.484 9.305 1 67 24 GLN B N 1
ATOM 2728 C CA . GLN B 1 24 ? -14.875 -16.906 8.07 1 67 24 GLN B CA 1
ATOM 2729 C C . GLN B 1 24 ? -15.117 -18.391 7.797 1 67 24 GLN B C 1
ATOM 2731 O O . GLN B 1 24 ? -15.078 -18.828 6.648 1 67 24 GLN B O 1
ATOM 2736 N N . LEU B 1 25 ? -15.414 -19.078 8.836 1 69.31 25 LEU B N 1
ATOM 2737 C CA . LEU B 1 25 ? -15.656 -20.516 8.734 1 69.31 25 LEU B CA 1
ATOM 2738 C C . LEU B 1 25 ? -17.141 -20.797 8.57 1 69.31 25 LEU B C 1
ATOM 2740 O O . LEU B 1 25 ? -17.547 -21.953 8.391 1 69.31 25 LEU B O 1
ATOM 2744 N N . PHE B 1 26 ? -17.906 -19.703 8.641 1 68.44 26 PHE B N 1
ATOM 2745 C CA . PHE B 1 26 ? -19.359 -19.781 8.477 1 68.44 26 PHE B CA 1
ATOM 2746 C C . PHE B 1 26 ? -19.969 -20.688 9.531 1 68.44 26 PHE B C 1
ATOM 2748 O O . PHE B 1 26 ? -20.812 -21.547 9.211 1 68.44 26 PHE B O 1
ATOM 2755 N N . ILE B 1 27 ? -19.438 -20.531 10.766 1 74.44 27 ILE B N 1
ATOM 2756 C CA . ILE B 1 27 ? -20.016 -21.203 11.922 1 74.44 27 ILE B CA 1
ATOM 2757 C C . ILE B 1 27 ? -20.203 -20.203 13.062 1 74.44 27 ILE B C 1
ATOM 2759 O O . ILE B 1 27 ? -19.781 -19.047 12.961 1 74.44 27 ILE B O 1
ATOM 2763 N N . THR B 1 28 ? -20.922 -20.516 14.039 1 78.44 28 THR B N 1
ATOM 2764 C CA . THR B 1 28 ? -21.172 -19.625 15.164 1 78.44 28 THR B CA 1
ATOM 2765 C C . THR B 1 28 ? -19.938 -19.531 16.062 1 78.44 28 THR B C 1
ATOM 2767 O O . THR B 1 28 ? -19.156 -20.484 16.156 1 78.44 28 THR B O 1
ATOM 2770 N N . GLN B 1 29 ? -19.766 -18.375 16.609 1 86.44 29 GLN B N 1
ATOM 2771 C CA . GLN B 1 29 ? -18.672 -18.172 17.547 1 86.44 29 GLN B CA 1
ATOM 2772 C C . GLN B 1 29 ? -18.719 -19.203 18.672 1 86.44 29 GLN B C 1
ATOM 2774 O O . GLN B 1 29 ? -17.672 -19.703 19.109 1 86.44 29 GLN B O 1
ATOM 2779 N N . SER B 1 30 ? -19.875 -19.484 19.109 1 88.06 30 SER B N 1
ATOM 2780 C CA . SER B 1 30 ? -20.047 -20.453 20.188 1 88.06 30 SER B CA 1
ATOM 2781 C C . SER B 1 30 ? -19.562 -21.844 19.781 1 88.06 30 SER B C 1
ATOM 2783 O O . SER B 1 30 ? -18.891 -22.516 20.547 1 88.06 30 SER B O 1
ATOM 2785 N N . ALA B 1 31 ? -19.891 -22.219 18.625 1 83.75 31 ALA B N 1
ATOM 2786 C CA . ALA B 1 31 ? -19.469 -23.531 18.125 1 83.75 31 ALA B CA 1
ATOM 2787 C C . ALA B 1 31 ? -17.953 -23.609 18.031 1 83.75 31 ALA B C 1
ATOM 2789 O O . ALA B 1 31 ? -17.359 -24.609 18.438 1 83.75 31 ALA B O 1
ATOM 2790 N N . LEU B 1 32 ? -17.391 -22.609 17.516 1 88.19 32 LEU B N 1
ATOM 2791 C CA . LEU B 1 32 ? -15.945 -22.609 17.359 1 88.19 32 LEU B CA 1
ATOM 2792 C C . LEU B 1 32 ? -15.25 -22.609 18.719 1 88.19 32 LEU B C 1
ATOM 2794 O O . LEU B 1 32 ? -14.258 -23.312 18.922 1 88.19 32 LEU B O 1
ATOM 2798 N N . ASN B 1 33 ? -15.781 -21.828 19.641 1 89.5 33 ASN B N 1
ATOM 2799 C CA . ASN B 1 33 ? -15.234 -21.781 21 1 89.5 33 ASN B CA 1
ATOM 2800 C C . ASN B 1 33 ? -15.32 -23.141 21.672 1 89.5 33 ASN B C 1
ATOM 2802 O O . ASN B 1 33 ? -14.375 -23.578 22.328 1 89.5 33 ASN B O 1
ATOM 2806 N N . GLN B 1 34 ? -16.406 -23.75 21.516 1 87.69 34 GLN B N 1
ATOM 2807 C CA . GLN B 1 34 ? -16.609 -25.078 22.094 1 87.69 34 GLN B CA 1
ATOM 2808 C C . GLN B 1 34 ? -15.602 -26.078 21.531 1 87.69 34 GLN B C 1
ATOM 2810 O O . GLN B 1 34 ? -15.102 -26.938 22.25 1 87.69 34 GLN B O 1
ATOM 2815 N N . GLN B 1 35 ? -15.43 -25.984 20.266 1 85.69 35 GLN B N 1
ATOM 2816 C CA . GLN B 1 35 ? -14.461 -26.875 19.625 1 85.69 35 GLN B CA 1
ATOM 2817 C C . GLN B 1 35 ? -13.062 -26.656 20.203 1 85.69 35 GLN B C 1
ATOM 2819 O O . GLN B 1 35 ? -12.32 -27.609 20.422 1 85.69 35 GLN B O 1
ATOM 2824 N N . LEU B 1 36 ? -12.727 -25.453 20.438 1 89.81 36 LEU B N 1
ATOM 2825 C CA . LEU B 1 36 ? -11.43 -25.125 21.016 1 89.81 36 LEU B CA 1
ATOM 2826 C C . LEU B 1 36 ? -11.312 -25.672 22.422 1 89.81 36 LEU B C 1
ATOM 2828 O O . LEU B 1 36 ? -10.305 -26.312 22.766 1 89.81 36 LEU B O 1
ATOM 2832 N N . LEU B 1 37 ? -12.297 -25.438 23.234 1 88.69 37 LEU B N 1
ATOM 2833 C CA . LEU B 1 37 ? -12.289 -25.906 24.625 1 88.69 37 LEU B CA 1
ATOM 2834 C C . LEU B 1 37 ? -12.219 -27.422 24.688 1 88.69 37 LEU B C 1
ATOM 2836 O O . LEU B 1 37 ? -11.492 -27.969 25.516 1 88.69 37 LEU B O 1
ATOM 2840 N N . LYS B 1 38 ? -12.969 -27.984 23.859 1 83.12 38 LYS B N 1
ATOM 2841 C CA . LYS B 1 38 ? -12.961 -29.438 23.797 1 83.12 38 LYS B CA 1
ATOM 2842 C C . LYS B 1 38 ? -11.57 -29.969 23.469 1 83.12 38 LYS B C 1
ATOM 2844 O O . LYS B 1 38 ? -11.094 -30.906 24.094 1 83.12 38 LYS B O 1
ATOM 2849 N N . LEU B 1 39 ? -11 -29.391 22.5 1 82.69 39 LEU B N 1
ATOM 2850 C CA . LEU B 1 39 ? -9.656 -29.812 22.109 1 82.69 39 LEU B CA 1
ATOM 2851 C C . LEU B 1 39 ? -8.656 -29.578 23.234 1 82.69 39 LEU B C 1
ATOM 2853 O O . LEU B 1 39 ? -7.824 -30.453 23.516 1 82.69 39 LEU B O 1
ATOM 2857 N N . GLU B 1 40 ? -8.75 -28.438 23.906 1 87 40 GLU B N 1
ATOM 2858 C CA . GLU B 1 40 ? -7.836 -28.125 25 1 87 40 GLU B CA 1
ATOM 2859 C C . GLU B 1 40 ? -8.039 -29.078 26.188 1 87 40 GLU B C 1
ATOM 2861 O O . GLU B 1 40 ? -7.07 -29.484 26.828 1 87 40 GLU B O 1
ATOM 2866 N N . GLN B 1 41 ? -9.258 -29.422 26.391 1 81.25 41 GLN B N 1
ATOM 2867 C CA . GLN B 1 41 ? -9.57 -30.406 27.422 1 81.25 41 GLN B CA 1
ATOM 2868 C C . GLN B 1 41 ? -8.984 -31.781 27.078 1 81.25 41 GLN B C 1
ATOM 2870 O O . GLN B 1 41 ? -8.414 -32.438 27.953 1 81.25 41 GLN B O 1
ATOM 2875 N N . GLN B 1 42 ? -9.148 -32.125 25.906 1 77.31 42 GLN B N 1
ATOM 2876 C CA . GLN B 1 42 ? -8.602 -33.406 25.453 1 77.31 42 GLN B CA 1
ATOM 2877 C C . GLN B 1 42 ? -7.086 -33.438 25.594 1 77.31 42 GLN B C 1
ATOM 2879 O O . GLN B 1 42 ? -6.512 -34.469 25.953 1 77.31 42 GLN B O 1
ATOM 2884 N N . LEU B 1 43 ? -6.5 -32.344 25.328 1 77.88 43 LEU B N 1
ATOM 2885 C CA . LEU B 1 43 ? -5.043 -32.25 25.359 1 77.88 43 LEU B CA 1
ATOM 2886 C C . LEU B 1 43 ? -4.539 -31.953 26.766 1 77.88 43 LEU B C 1
ATOM 2888 O O . LEU B 1 43 ? -3.361 -32.156 27.062 1 77.88 43 LEU B O 1
ATOM 2892 N N . GLY B 1 44 ? -5.422 -31.422 27.562 1 81.75 44 GLY B N 1
ATOM 2893 C CA . GLY B 1 44 ? -5.074 -31.094 28.938 1 81.75 44 GLY B CA 1
ATOM 2894 C C . GLY B 1 44 ? -4.25 -29.828 29.062 1 81.75 44 GLY B C 1
ATOM 2895 O O . GLY B 1 44 ? -3.566 -29.625 30.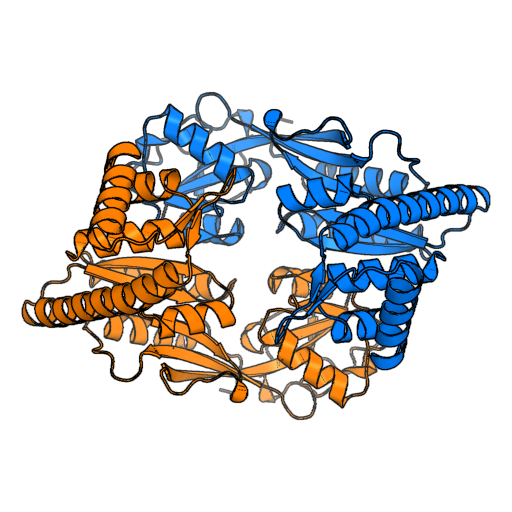062 1 81.75 44 GLY B O 1
ATOM 2896 N N . ILE B 1 45 ? -4.199 -29.109 27.969 1 82.25 45 ILE B N 1
ATOM 2897 C CA . ILE B 1 45 ? -3.402 -27.891 27.969 1 82.25 45 ILE B CA 1
ATOM 2898 C C . ILE B 1 45 ? -4.086 -26.844 27.094 1 82.25 45 ILE B C 1
ATOM 2900 O O . ILE B 1 45 ? -4.77 -27.188 26.125 1 82.25 45 ILE B O 1
ATOM 2904 N N . LYS B 1 46 ? -3.883 -25.609 27.438 1 89.12 46 LYS B N 1
ATOM 2905 C CA . LYS B 1 46 ? -4.438 -24.516 26.641 1 89.12 46 LYS B CA 1
ATOM 2906 C C . LYS B 1 46 ? -3.586 -24.25 25.406 1 89.12 46 LYS B C 1
ATOM 2908 O O . LYS B 1 46 ? -2.355 -24.281 25.469 1 89.12 46 LYS B O 1
ATOM 2913 N N . LEU B 1 47 ? -4.293 -24 24.312 1 87.81 47 LEU B N 1
ATOM 2914 C CA . LEU B 1 47 ? -3.6 -23.719 23.062 1 87.81 47 LEU B CA 1
ATOM 2915 C C . LEU B 1 47 ? -3.488 -22.219 22.812 1 87.81 47 LEU B C 1
ATOM 2917 O O . LEU B 1 47 ? -2.613 -21.766 22.078 1 87.81 47 LEU B O 1
ATOM 2921 N N . PHE B 1 48 ? -4.414 -21.469 23.406 1 91.38 48 PHE B N 1
ATOM 2922 C CA . PHE B 1 48 ? -4.418 -20.016 23.234 1 91.38 48 PHE B CA 1
ATOM 2923 C C . PHE B 1 48 ? -4.504 -19.297 24.578 1 91.38 48 PHE B C 1
ATOM 2925 O O . PHE B 1 48 ? -5.09 -19.828 25.531 1 91.38 48 PHE B O 1
ATOM 2932 N N . VAL B 1 49 ? -3.84 -18.078 24.562 1 86.69 49 VAL B N 1
ATOM 2933 C CA . VAL B 1 49 ? -4.039 -17.141 25.656 1 86.69 49 VAL B CA 1
ATOM 2934 C C . VAL B 1 49 ? -4.98 -16.016 25.203 1 86.69 49 VAL B C 1
ATOM 2936 O O . VAL B 1 49 ? -4.828 -15.477 24.109 1 86.69 49 VAL B O 1
ATOM 2939 N N . ARG B 1 50 ? -6.031 -15.844 25.953 1 79.94 50 ARG B N 1
ATOM 2940 C CA . ARG B 1 50 ? -7.016 -14.812 25.641 1 79.94 50 ARG B CA 1
ATOM 2941 C C . ARG B 1 50 ? -6.629 -13.477 26.281 1 79.94 50 ARG B C 1
ATOM 2943 O O . ARG B 1 50 ? -6.297 -13.422 27.453 1 79.94 50 ARG B O 1
ATOM 2950 N N . HIS B 1 51 ? -6.426 -12.547 25.375 1 71.94 51 HIS B N 1
ATOM 2951 C CA . HIS B 1 51 ? -6.258 -11.172 25.844 1 71.94 51 HIS B CA 1
ATOM 2952 C C . HIS B 1 51 ? -7.527 -10.352 25.609 1 71.94 51 HIS B C 1
ATOM 2954 O O . HIS B 1 51 ? -8.523 -10.875 25.109 1 71.94 51 HIS B O 1
ATOM 2960 N N . LYS B 1 52 ? -7.699 -9.117 26.094 1 62.59 52 LYS B N 1
ATOM 2961 C CA . LYS B 1 52 ? -8.914 -8.32 26.016 1 62.59 52 LYS B CA 1
ATOM 2962 C C . LYS B 1 52 ? -9.445 -8.242 24.594 1 62.59 52 LYS B C 1
ATOM 2964 O O . LYS B 1 52 ? -10.656 -8.328 24.359 1 62.59 52 LYS B O 1
ATOM 2969 N N . HIS B 1 53 ? -8.578 -8.203 23.609 1 63.56 53 HIS B N 1
ATOM 2970 C CA . HIS B 1 53 ? -9.109 -8.008 22.266 1 63.56 53 HIS B CA 1
ATOM 2971 C C . HIS B 1 53 ? -8.508 -9 21.281 1 63.56 53 HIS B C 1
ATOM 2973 O O . HIS B 1 53 ? -8.82 -8.977 20.094 1 63.56 53 HIS B O 1
ATOM 2979 N N . ASP B 1 54 ? -7.656 -9.945 21.844 1 75.31 54 ASP B N 1
ATOM 2980 C CA . ASP B 1 54 ? -7.035 -10.844 20.875 1 75.31 54 ASP B CA 1
ATOM 2981 C C . ASP B 1 54 ? -6.652 -12.172 21.531 1 75.31 54 ASP B C 1
ATOM 2983 O O . ASP B 1 54 ? -6.766 -12.328 22.75 1 75.31 54 ASP B O 1
ATOM 2987 N N . MET B 1 55 ? -6.523 -13.25 20.641 1 84.06 55 MET B N 1
ATOM 2988 C CA . MET B 1 55 ? -6.062 -14.578 21.047 1 84.06 55 MET B CA 1
ATOM 2989 C C . MET B 1 55 ? -4.703 -14.891 20.438 1 84.06 55 MET B C 1
ATOM 2991 O O . MET B 1 55 ? -4.508 -14.703 19.234 1 84.06 55 MET B O 1
ATOM 2995 N N . THR B 1 56 ? -3.734 -15.203 21.359 1 84.56 56 THR B N 1
ATOM 2996 C CA . THR B 1 56 ? -2.418 -15.594 20.859 1 84.56 56 THR B CA 1
ATOM 2997 C C . THR B 1 56 ? -2.107 -17.047 21.234 1 84.56 56 THR B C 1
ATOM 2999 O O . THR B 1 56 ? -2.451 -17.5 22.328 1 84.56 56 THR B O 1
ATOM 3002 N N . PRO B 1 57 ? -1.394 -17.766 20.344 1 84.88 57 PRO B N 1
ATOM 3003 C CA . PRO B 1 57 ? -1.063 -19.156 20.641 1 84.88 57 PRO B CA 1
ATOM 3004 C C . PRO B 1 57 ? -0.09 -19.297 21.812 1 84.88 57 PRO B C 1
ATOM 3006 O O . PRO B 1 57 ? 0.828 -18.484 21.953 1 84.88 57 PRO B O 1
ATOM 3009 N N . THR B 1 58 ? -0.307 -20.266 22.703 1 82.62 58 THR B N 1
ATOM 3010 C CA . THR B 1 58 ? 0.667 -20.703 23.703 1 82.62 58 THR B CA 1
ATOM 3011 C C . THR B 1 58 ? 1.808 -21.469 23.047 1 82.62 58 THR B C 1
ATOM 3013 O O . THR B 1 58 ? 1.816 -21.656 21.828 1 82.62 58 THR B O 1
ATOM 3016 N N . SER B 1 59 ? 2.752 -21.922 23.875 1 78.44 59 SER B N 1
ATOM 3017 C CA . SER B 1 59 ? 3.801 -22.797 23.359 1 78.44 59 SER B CA 1
ATOM 3018 C C . SER B 1 59 ? 3.215 -24.078 22.766 1 78.44 59 SER B C 1
ATOM 3020 O O . SER B 1 59 ? 3.635 -24.516 21.703 1 78.44 59 SER B O 1
ATOM 3022 N N . ALA B 1 60 ? 2.334 -24.594 23.484 1 79.88 60 ALA B N 1
ATOM 3023 C CA . ALA B 1 60 ? 1.641 -25.781 23 1 79.88 60 ALA B CA 1
ATOM 3024 C C . ALA B 1 60 ? 0.829 -25.469 21.75 1 79.88 60 ALA B C 1
ATOM 3026 O O . ALA B 1 60 ? 0.759 -26.281 20.812 1 79.88 60 ALA B O 1
ATOM 3027 N N . GLY B 1 61 ? 0.255 -24.266 21.75 1 85.5 61 GLY B N 1
ATOM 3028 C CA . GLY B 1 61 ? -0.49 -23.828 20.594 1 85.5 61 GLY B CA 1
ATOM 3029 C C . GLY B 1 61 ? 0.367 -23.703 19.344 1 85.5 61 GLY B C 1
ATOM 3030 O O . GLY B 1 61 ? -0.054 -24.094 18.25 1 85.5 61 GLY B O 1
ATOM 3031 N N . ARG B 1 62 ? 1.508 -23.312 19.516 1 80.75 62 ARG B N 1
ATOM 3032 C CA . ARG B 1 62 ? 2.424 -23.156 18.391 1 80.75 62 ARG B CA 1
ATOM 3033 C C . ARG B 1 62 ? 2.803 -24.516 17.797 1 80.75 62 ARG B C 1
ATOM 3035 O O . ARG B 1 62 ? 2.869 -24.656 16.578 1 80.75 62 ARG B O 1
ATOM 3042 N N . VAL B 1 63 ? 3.039 -25.453 18.641 1 75.31 63 VAL B N 1
ATOM 3043 C CA . VAL B 1 63 ? 3.355 -26.797 18.188 1 75.31 63 VAL B CA 1
ATOM 3044 C C . VAL B 1 63 ? 2.16 -27.391 17.438 1 75.31 63 VAL B C 1
ATOM 3046 O O . VAL B 1 63 ? 2.312 -27.953 16.359 1 75.31 63 VAL B O 1
ATOM 3049 N N . TYR B 1 64 ? 1.042 -27.266 18.031 1 80.06 64 TYR B N 1
ATOM 3050 C CA . TYR B 1 64 ? -0.173 -27.766 17.406 1 80.06 64 TYR B CA 1
ATOM 3051 C C . TYR B 1 64 ? -0.373 -27.141 16.031 1 80.06 64 TYR B C 1
ATOM 3053 O O . TYR B 1 64 ? -0.705 -27.828 15.062 1 80.06 64 TYR B O 1
ATOM 3061 N N . LEU B 1 65 ? -0.116 -25.859 15.992 1 82.69 65 LEU B N 1
ATOM 3062 C CA . LEU B 1 65 ? -0.317 -25.125 14.75 1 82.69 65 LEU B CA 1
ATOM 3063 C C . LEU B 1 65 ? 0.682 -25.578 13.688 1 82.69 65 LEU B C 1
ATOM 3065 O O . LEU B 1 65 ? 0.321 -25.75 12.523 1 82.69 65 LEU B O 1
ATOM 3069 N N . GLU B 1 66 ? 1.826 -25.828 14.07 1 76.19 66 GLU B N 1
ATOM 3070 C CA . GLU B 1 66 ? 2.848 -26.281 13.133 1 76.19 66 GLU B CA 1
ATOM 3071 C C . GLU B 1 66 ? 2.457 -27.625 12.5 1 76.19 66 GLU B C 1
ATOM 3073 O O . GLU B 1 66 ? 2.475 -27.766 11.281 1 76.19 66 GLU B O 1
ATOM 3078 N N . TYR B 1 67 ? 2.076 -28.547 13.305 1 71.75 67 TYR B N 1
ATOM 3079 C CA . TYR B 1 67 ? 1.705 -29.859 12.805 1 71.75 67 TYR B CA 1
ATOM 3080 C C . TYR B 1 67 ? 0.363 -29.812 12.078 1 71.75 67 TYR B C 1
ATOM 3082 O O . TYR B 1 67 ? 0.172 -30.484 11.07 1 71.75 67 TYR B O 1
ATOM 3090 N N . GLY B 1 68 ? -0.511 -29.047 12.633 1 76.19 68 GLY B N 1
ATOM 3091 C CA . GLY B 1 68 ? -1.801 -28.891 11.977 1 76.19 68 GLY B CA 1
ATOM 3092 C C . GLY B 1 68 ? -1.695 -28.312 10.586 1 76.19 68 GLY B C 1
ATOM 3093 O O . GLY B 1 68 ? -2.318 -28.812 9.648 1 76.19 68 GLY B O 1
ATOM 3094 N N . GLU B 1 69 ? -0.903 -27.375 10.492 1 74.56 69 GLU B N 1
ATOM 3095 C CA . GLU B 1 69 ? -0.688 -26.75 9.188 1 74.56 69 GLU B CA 1
ATOM 3096 C C . GLU B 1 69 ? -0.049 -27.719 8.203 1 74.56 69 GLU B C 1
ATOM 3098 O O . GLU B 1 69 ? -0.421 -27.766 7.031 1 74.56 69 GLU B O 1
ATOM 3103 N N . ASN B 1 70 ? 0.817 -28.5 8.711 1 70.56 70 ASN B N 1
ATOM 3104 C CA . ASN B 1 70 ? 1.439 -29.516 7.875 1 70.56 70 ASN B CA 1
ATOM 3105 C C . ASN B 1 70 ? 0.418 -30.547 7.387 1 70.56 70 ASN B C 1
ATOM 3107 O O . ASN B 1 70 ? 0.444 -30.953 6.223 1 70.56 70 ASN B O 1
ATOM 3111 N N . MET B 1 71 ? -0.397 -30.938 8.242 1 69.69 71 MET B N 1
ATOM 3112 C CA . MET B 1 71 ? -1.424 -31.922 7.887 1 69.69 71 MET B CA 1
ATOM 3113 C C . MET B 1 71 ? -2.379 -31.344 6.844 1 69.69 71 MET B C 1
ATOM 3115 O O . MET B 1 71 ? -2.748 -32.031 5.895 1 69.69 71 MET B O 1
ATOM 3119 N N . LEU B 1 72 ? -2.701 -30.172 7.027 1 72.56 72 LEU B N 1
ATOM 3120 C CA . LEU B 1 72 ? -3.609 -29.547 6.074 1 72.56 72 LEU B CA 1
ATOM 3121 C C . LEU B 1 72 ? -2.943 -29.391 4.711 1 72.56 72 LEU B C 1
ATOM 3123 O O . LEU B 1 72 ? -3.594 -29.547 3.676 1 72.56 72 LEU B O 1
ATOM 3127 N N . ARG B 1 73 ? -1.776 -29.203 4.746 1 72.06 73 ARG B N 1
ATOM 3128 C CA . ARG B 1 73 ? -1.004 -29.125 3.51 1 72.06 73 ARG B CA 1
ATOM 3129 C C . ARG B 1 73 ? -0.986 -30.469 2.783 1 72.06 73 ARG B C 1
ATOM 3131 O O . ARG B 1 73 ? -1.182 -30.516 1.567 1 72.06 73 ARG B O 1
ATOM 3138 N N . GLU B 1 74 ? -0.724 -31.422 3.547 1 67.94 74 GLU B N 1
ATOM 3139 C CA . GLU B 1 74 ? -0.698 -32.75 2.959 1 67.94 74 GLU B CA 1
ATOM 3140 C C . GLU B 1 74 ? -2.061 -33.156 2.387 1 67.94 74 GLU B C 1
ATOM 3142 O O . GLU B 1 74 ? -2.145 -33.75 1.318 1 67.94 74 GLU B O 1
ATOM 3147 N N . LYS B 1 75 ? -2.996 -32.812 3.115 1 64.81 75 LYS B N 1
ATOM 3148 C CA . LYS B 1 75 ? -4.348 -33.031 2.619 1 64.81 75 LYS B CA 1
ATOM 3149 C C . LYS B 1 75 ? -4.578 -32.344 1.29 1 64.81 75 LYS B C 1
ATOM 3151 O O . LYS B 1 75 ? -5.082 -32.938 0.337 1 64.81 75 LYS B O 1
ATOM 3156 N N . ARG B 1 76 ? -4.258 -31.172 1.228 1 68.44 76 ARG B N 1
ATOM 3157 C CA . ARG B 1 76 ? -4.438 -30.375 0.011 1 68.44 76 ARG B CA 1
ATOM 3158 C C . ARG B 1 76 ? -3.66 -30.984 -1.152 1 68.44 76 ARG B C 1
ATOM 3160 O O . ARG B 1 76 ? -4.164 -31.047 -2.275 1 68.44 76 ARG B O 1
ATOM 3167 N N . GLU B 1 77 ? -2.541 -31.375 -0.874 1 68.75 77 GLU B N 1
ATOM 3168 C CA . GLU B 1 77 ? -1.724 -32 -1.91 1 68.75 77 GLU B CA 1
ATOM 3169 C C . GLU B 1 77 ? -2.379 -33.281 -2.439 1 68.75 77 GLU B C 1
ATOM 3171 O O . GLU B 1 77 ? -2.396 -33.5 -3.648 1 68.75 77 GLU B O 1
ATOM 3176 N N . ALA B 1 78 ? -2.828 -34.031 -1.56 1 63.5 78 ALA B N 1
ATOM 3177 C CA . ALA B 1 78 ? -3.504 -35.25 -1.957 1 63.5 78 ALA B CA 1
ATOM 3178 C C . ALA B 1 78 ? -4.707 -34.969 -2.846 1 63.5 78 ALA B C 1
ATOM 3180 O O . ALA B 1 78 ? -4.902 -35.625 -3.875 1 63.5 78 ALA B O 1
ATOM 3181 N N . TYR B 1 79 ? -5.43 -34.031 -2.441 1 62.47 79 TYR B N 1
ATOM 3182 C CA . TYR B 1 79 ? -6.613 -33.656 -3.217 1 62.47 79 TYR B CA 1
ATOM 3183 C C . TYR B 1 79 ? -6.227 -33.125 -4.586 1 62.47 79 TYR B C 1
ATOM 3185 O O . TYR B 1 79 ? -6.895 -33.406 -5.582 1 62.47 79 TYR B O 1
ATOM 3193 N N . ASN B 1 80 ? -5.234 -32.406 -4.633 1 65.88 80 ASN B N 1
ATOM 3194 C CA . ASN B 1 80 ? -4.73 -31.906 -5.906 1 65.88 80 ASN B CA 1
ATOM 3195 C C . ASN B 1 80 ? -4.391 -33.062 -6.863 1 65.88 80 ASN B C 1
ATOM 3197 O O . ASN B 1 80 ? -4.754 -33 -8.039 1 65.88 80 ASN B O 1
ATOM 3201 N N . ILE B 1 81 ? -3.781 -33.969 -6.309 1 62.53 81 ILE B N 1
ATOM 3202 C CA . ILE B 1 81 ? -3.395 -35.125 -7.109 1 62.53 81 ILE B CA 1
ATOM 3203 C C . ILE B 1 81 ? -4.645 -35.844 -7.602 1 62.53 81 ILE B C 1
ATOM 3205 O O . ILE B 1 81 ? -4.754 -36.188 -8.789 1 62.53 81 ILE B O 1
ATOM 3209 N N . ILE B 1 82 ? -5.523 -36.031 -6.715 1 58.91 82 ILE B N 1
ATOM 3210 C CA . ILE B 1 82 ? -6.742 -36.781 -7.031 1 58.91 82 ILE B CA 1
ATOM 3211 C C . ILE B 1 82 ? -7.559 -36 -8.07 1 58.91 82 ILE B C 1
ATOM 3213 O O . ILE B 1 82 ? -8.086 -36.594 -9.016 1 58.91 82 ILE B O 1
ATOM 3217 N N . HIS B 1 83 ? -7.664 -34.781 -7.879 1 62.31 83 HIS B N 1
ATOM 3218 C CA . HIS B 1 83 ? -8.43 -33.969 -8.805 1 62.31 83 HIS B CA 1
ATOM 3219 C C . HIS B 1 83 ? -7.809 -33.969 -10.195 1 62.31 83 HIS B C 1
ATOM 3221 O O . HIS B 1 83 ? -8.523 -34 -11.203 1 62.31 83 HIS B O 1
ATOM 3227 N N . ASP B 1 84 ? -6.594 -33.906 -10.219 1 65.69 84 ASP B N 1
ATOM 3228 C CA . ASP B 1 84 ? -5.898 -34 -11.492 1 65.69 84 ASP B CA 1
ATOM 3229 C C . ASP B 1 84 ? -6.227 -35.312 -12.203 1 65.69 84 ASP B C 1
ATOM 3231 O O . ASP B 1 84 ? -6.434 -35.344 -13.414 1 65.69 84 ASP B O 1
ATOM 3235 N N . MET B 1 85 ? -6.23 -36.25 -11.383 1 58.97 85 MET B N 1
ATOM 3236 C CA . MET B 1 85 ? -6.504 -37.594 -11.93 1 58.97 85 MET B CA 1
ATOM 3237 C C . MET B 1 85 ? -7.941 -37.688 -12.43 1 58.97 85 MET B C 1
ATOM 3239 O O . MET B 1 85 ? -8.211 -38.344 -13.438 1 58.97 85 MET B O 1
ATOM 3243 N N . ALA B 1 86 ? -8.75 -37 -11.656 1 59.34 86 ALA B N 1
ATOM 3244 C CA . ALA B 1 86 ? -10.172 -37.062 -12 1 59.34 86 ALA B CA 1
ATOM 3245 C C . ALA B 1 86 ? -10.516 -36.062 -13.086 1 59.34 86 ALA B C 1
ATOM 3247 O O . ALA B 1 86 ? -11.672 -35.969 -13.523 1 59.34 86 ALA B O 1
ATOM 3248 N N . GLN B 1 87 ? -9.516 -35.438 -13.555 1 59.97 87 GLN B N 1
ATOM 3249 C CA . GLN B 1 87 ? -9.711 -34.375 -14.539 1 59.97 87 GLN B CA 1
ATOM 3250 C C . GLN B 1 87 ? -10.727 -33.344 -14.039 1 59.97 87 GLN B C 1
ATOM 3252 O O . GLN B 1 87 ? -11.555 -32.875 -14.812 1 59.97 87 GLN B O 1
ATOM 3257 N N . SER B 1 88 ? -10.828 -33.375 -12.703 1 59.44 88 SER B N 1
ATOM 3258 C CA . SER B 1 88 ? -11.734 -32.406 -12.125 1 59.44 88 SER B CA 1
ATOM 3259 C C . SER B 1 88 ? -11.047 -31.047 -11.953 1 59.44 88 SER B C 1
ATOM 3261 O O . SER B 1 88 ? -9.859 -30.984 -11.617 1 59.44 88 SER B O 1
ATOM 3263 N N . SER B 1 89 ? -11.633 -30.078 -12.594 1 65 89 SER B N 1
ATOM 3264 C CA . SER B 1 89 ? -11.156 -28.703 -12.523 1 65 89 SER B CA 1
ATOM 3265 C C . SER B 1 89 ? -11.734 -27.984 -11.32 1 65 89 SER B C 1
ATOM 3267 O O . SER B 1 89 ? -12.133 -26.812 -11.422 1 65 89 SER B O 1
ATOM 3269 N N . LEU B 1 90 ? -11.891 -28.812 -10.164 1 67 90 LEU B N 1
ATOM 3270 C CA . LEU B 1 90 ? -12.453 -28.125 -9.008 1 67 90 LEU B CA 1
ATOM 3271 C C . LEU B 1 90 ? -11.383 -27.875 -7.949 1 67 90 LEU B C 1
ATOM 3273 O O . LEU B 1 90 ? -10.414 -28.625 -7.855 1 67 90 LEU B O 1
ATOM 3277 N N . GLY B 1 91 ? -11.367 -26.844 -7.344 1 79.5 91 GLY B N 1
ATOM 3278 C CA . GLY B 1 91 ? -10.453 -26.562 -6.25 1 79.5 91 GLY B CA 1
ATOM 3279 C C . GLY B 1 91 ? -10.078 -25.094 -6.152 1 79.5 91 GLY B C 1
ATOM 3280 O O . GLY B 1 91 ? -10.805 -24.219 -6.648 1 79.5 91 GLY B O 1
ATOM 3281 N N . ASP B 1 92 ? -9.016 -24.906 -5.277 1 85.56 92 ASP B N 1
ATOM 3282 C CA . ASP B 1 92 ? -8.516 -23.547 -5.066 1 85.56 92 ASP B CA 1
ATOM 3283 C C . ASP B 1 92 ? -7.055 -23.422 -5.504 1 85.56 92 ASP B C 1
ATOM 3285 O O . ASP B 1 92 ? -6.297 -24.391 -5.426 1 85.56 92 ASP B O 1
ATOM 3289 N N . LEU B 1 93 ? -6.754 -22.375 -6.059 1 90.19 93 LEU B N 1
ATOM 3290 C CA . LEU B 1 93 ? -5.371 -22 -6.332 1 90.19 93 LEU B CA 1
ATOM 3291 C C . LEU B 1 93 ? -5.008 -20.703 -5.617 1 90.19 93 LEU B C 1
ATOM 3293 O O . LEU B 1 93 ? -5.539 -19.641 -5.945 1 90.19 93 LEU B O 1
ATOM 3297 N N . ARG B 1 94 ? -4.203 -20.859 -4.59 1 94.19 94 ARG B N 1
ATOM 3298 C CA . ARG B 1 94 ? -3.773 -19.703 -3.809 1 94.19 94 ARG B CA 1
ATOM 3299 C C . ARG B 1 94 ? -2.514 -19.078 -4.398 1 94.19 94 ARG B C 1
ATOM 3301 O O . ARG B 1 94 ? -1.464 -19.719 -4.461 1 94.19 94 ARG B O 1
ATOM 3308 N N . LEU B 1 95 ? -2.627 -17.719 -4.809 1 95.81 95 LEU B N 1
ATOM 3309 C CA . LEU B 1 95 ? -1.572 -17 -5.504 1 95.81 95 LEU B CA 1
ATOM 3310 C C . LEU B 1 95 ? -1.133 -15.773 -4.699 1 95.81 95 LEU B C 1
ATOM 3312 O O . LEU B 1 95 ? -1.968 -15.062 -4.145 1 95.81 95 LEU B O 1
ATOM 3316 N N . THR B 1 96 ? 0.212 -15.602 -4.562 1 95.5 96 THR B N 1
ATOM 3317 C CA . THR B 1 96 ? 0.698 -14.398 -3.893 1 95.5 96 THR B CA 1
ATOM 3318 C C . THR B 1 96 ? 1.589 -13.578 -4.824 1 95.5 96 THR B C 1
ATOM 3320 O O . THR B 1 96 ? 2.277 -14.141 -5.68 1 95.5 96 THR B O 1
ATOM 3323 N N . PHE B 1 97 ? 1.537 -12.297 -4.672 1 93.56 97 PHE B N 1
ATOM 3324 C CA . PHE B 1 97 ? 2.365 -11.375 -5.434 1 93.56 97 PHE B CA 1
ATOM 3325 C C . PHE B 1 97 ? 2.533 -10.055 -4.688 1 93.56 97 PHE B C 1
ATOM 3327 O O . PHE B 1 97 ? 1.81 -9.781 -3.727 1 93.56 97 PHE B O 1
ATOM 3334 N N . SER B 1 98 ? 3.551 -9.367 -5.145 1 87.25 98 SER B N 1
ATOM 3335 C CA . SER B 1 98 ? 3.805 -8.055 -4.547 1 87.25 98 SER B CA 1
ATOM 3336 C C . SER B 1 98 ? 2.885 -6.992 -5.137 1 87.25 98 SER B C 1
ATOM 3338 O O . SER B 1 98 ? 2.217 -7.23 -6.145 1 87.25 98 SER B O 1
ATOM 3340 N N . ARG B 1 99 ? 2.938 -5.852 -4.531 1 78.94 99 ARG B N 1
ATOM 3341 C CA . ARG B 1 99 ? 2.061 -4.746 -4.898 1 78.94 99 ARG B CA 1
ATOM 3342 C C . ARG B 1 99 ? 2.412 -4.203 -6.277 1 78.94 99 ARG B C 1
ATOM 3344 O O . ARG B 1 99 ? 3.555 -4.324 -6.727 1 78.94 99 ARG B O 1
ATOM 3351 N N . GLU B 1 100 ? 1.451 -3.535 -7.066 1 78.25 100 GLU B N 1
ATOM 3352 C CA . GLU B 1 100 ? 1.501 -2.777 -8.312 1 78.25 100 GLU B CA 1
ATOM 3353 C C . GLU B 1 100 ? 1.677 -3.705 -9.516 1 78.25 100 GLU B C 1
ATOM 3355 O O . GLU B 1 100 ? 0.74 -3.91 -10.289 1 78.25 100 GLU B O 1
ATOM 3360 N N . ARG B 1 101 ? 2.846 -4.562 -9.5 1 83.56 101 ARG B N 1
ATOM 3361 C CA . ARG B 1 101 ? 3.023 -5.41 -10.68 1 83.56 101 ARG B CA 1
ATOM 3362 C C . ARG B 1 101 ? 2.061 -6.594 -10.648 1 83.56 101 ARG B C 1
ATOM 3364 O O . ARG B 1 101 ? 1.619 -7.066 -11.695 1 83.56 101 ARG B O 1
ATOM 3371 N N . GLY B 1 102 ? 1.745 -6.941 -9.484 1 89.75 102 GLY B N 1
ATOM 3372 C CA . GLY B 1 102 ? 0.888 -8.102 -9.328 1 89.75 102 GLY B CA 1
ATOM 3373 C C . GLY B 1 102 ? -0.521 -7.883 -9.844 1 89.75 102 GLY B C 1
ATOM 3374 O O . GLY B 1 102 ? -1.128 -8.789 -10.414 1 89.75 102 GLY B O 1
ATOM 3375 N N . ILE B 1 103 ? -0.972 -6.695 -9.789 1 87.38 103 ILE B N 1
ATOM 3376 C CA . ILE B 1 103 ? -2.354 -6.406 -10.156 1 87.38 103 ILE B CA 1
ATOM 3377 C C . ILE B 1 103 ? -2.494 -6.438 -11.68 1 87.38 103 ILE B C 1
ATOM 3379 O O . ILE B 1 103 ? -3.439 -7.023 -12.211 1 87.38 103 ILE B O 1
ATOM 3383 N N . ASP B 1 104 ? -1.59 -5.793 -12.336 1 89.69 104 ASP B N 1
ATOM 3384 C CA . ASP B 1 104 ? -1.641 -5.797 -13.789 1 89.69 104 ASP B CA 1
ATOM 3385 C C . ASP B 1 104 ? -1.522 -7.215 -14.344 1 89.69 104 ASP B C 1
ATOM 3387 O O . ASP B 1 104 ? -2.215 -7.578 -15.297 1 89.69 104 ASP B O 1
ATOM 3391 N N . MET B 1 105 ? -0.689 -7.922 -13.719 1 94.25 105 MET B N 1
ATOM 3392 C CA . MET B 1 105 ? -0.529 -9.32 -14.102 1 94.25 105 MET B CA 1
ATOM 3393 C C . MET B 1 105 ? -1.821 -10.102 -13.867 1 94.25 105 MET B C 1
ATOM 3395 O O . MET B 1 105 ? -2.27 -10.836 -14.75 1 94.25 105 MET B O 1
ATOM 3399 N N . LEU B 1 106 ? -2.443 -9.953 -12.734 1 93.75 106 LEU B N 1
ATOM 3400 C CA . LEU B 1 106 ? -3.666 -10.656 -12.367 1 93.75 106 LEU B CA 1
ATOM 3401 C C . LEU B 1 106 ? -4.793 -10.32 -13.336 1 93.75 106 LEU B C 1
ATOM 3403 O O . LEU B 1 106 ? -5.492 -11.219 -13.82 1 93.75 106 LEU B O 1
ATOM 3407 N N . VAL B 1 107 ? -4.957 -9.094 -13.68 1 92.12 107 VAL B N 1
ATOM 3408 C CA . VAL B 1 107 ? -6.031 -8.625 -14.555 1 92.12 107 VAL B CA 1
ATOM 3409 C C . VAL B 1 107 ? -5.859 -9.227 -15.953 1 92.12 107 VAL B C 1
ATOM 3411 O O . VAL B 1 107 ? -6.844 -9.539 -16.625 1 92.12 107 VAL B O 1
ATOM 3414 N N . SER B 1 108 ? -4.664 -9.336 -16.281 1 93.81 108 SER B N 1
ATOM 3415 C CA . SER B 1 108 ? -4.371 -9.852 -17.625 1 93.81 108 SER B CA 1
ATOM 3416 C C . SER B 1 108 ? -4.539 -11.367 -17.672 1 93.81 108 SER B C 1
ATOM 3418 O O . SER B 1 108 ? -4.996 -11.906 -18.688 1 93.81 108 SER B O 1
ATOM 3420 N N . THR B 1 109 ? -4.223 -12.039 -16.641 1 95.44 109 THR B N 1
ATOM 3421 C CA . THR B 1 109 ? -4.102 -13.492 -16.672 1 95.44 109 THR B CA 1
ATOM 3422 C C . THR B 1 109 ? -5.383 -14.156 -16.188 1 95.44 109 THR B C 1
ATOM 3424 O O . THR B 1 109 ? -5.73 -15.25 -16.625 1 95.44 109 THR B O 1
ATOM 3427 N N . TYR B 1 110 ? -6.145 -13.539 -15.367 1 92.25 110 TYR B N 1
ATOM 3428 C CA . TYR B 1 110 ? -7.277 -14.156 -14.68 1 92.25 110 TYR B CA 1
ATOM 3429 C C . TYR B 1 110 ? -8.352 -14.578 -15.68 1 92.25 110 TYR B C 1
ATOM 3431 O O . TYR B 1 110 ? -8.852 -15.703 -15.617 1 92.25 110 TYR B O 1
ATOM 3439 N N . PRO B 1 111 ? -8.766 -13.672 -16.594 1 88.38 111 PRO B N 1
ATOM 3440 C CA . PRO B 1 111 ? -9.82 -14.07 -17.531 1 88.38 111 PRO B CA 1
ATOM 3441 C C . PRO B 1 111 ? -9.461 -15.328 -18.312 1 88.38 111 PRO B C 1
ATOM 3443 O O . PRO B 1 111 ? -10.312 -16.203 -18.516 1 88.38 111 PRO B O 1
ATOM 3446 N N . GLN B 1 112 ? -8.219 -15.43 -18.688 1 92 112 GLN B N 1
ATOM 3447 C CA . GLN B 1 112 ? -7.762 -16.594 -19.438 1 92 112 GLN B CA 1
ATOM 3448 C C . GLN B 1 112 ? -7.781 -17.844 -18.562 1 92 112 GLN B C 1
ATOM 3450 O O . GLN B 1 112 ? -8.219 -18.922 -19 1 92 112 GLN B O 1
ATOM 3455 N N . PHE B 1 113 ? -7.363 -17.734 -17.375 1 92.94 113 PHE B N 1
ATOM 3456 C CA . PHE B 1 113 ? -7.328 -18.859 -16.453 1 92.94 113 PHE B CA 1
ATOM 3457 C C . PHE B 1 113 ? -8.734 -19.344 -16.125 1 92.94 113 PHE B C 1
ATOM 3459 O O . PHE B 1 113 ? -9.008 -20.547 -16.141 1 92.94 113 PHE B O 1
ATOM 3466 N N . HIS B 1 114 ? -9.555 -18.312 -15.828 1 87.44 114 HIS B N 1
ATOM 3467 C CA . HIS B 1 114 ? -10.922 -18.625 -15.438 1 87.44 114 HIS B CA 1
ATOM 3468 C C . HIS B 1 114 ? -11.664 -19.344 -16.562 1 87.44 114 HIS B C 1
ATOM 3470 O O . HIS B 1 114 ? -12.508 -20.203 -16.297 1 87.44 114 HIS B O 1
ATOM 3476 N N . ARG B 1 115 ? -11.422 -19.016 -17.75 1 88.31 115 ARG B N 1
ATOM 3477 C CA . ARG B 1 115 ? -12.031 -19.672 -18.891 1 88.31 115 ARG B CA 1
ATOM 3478 C C . ARG B 1 115 ? -11.578 -21.125 -18.984 1 88.31 115 ARG B C 1
ATOM 3480 O O . ARG B 1 115 ? -12.383 -22.016 -19.281 1 88.31 115 ARG B O 1
ATOM 3487 N N . LYS B 1 116 ? -10.375 -21.391 -18.75 1 90.12 116 LYS B N 1
ATOM 3488 C CA . LYS B 1 116 ? -9.797 -22.734 -18.875 1 90.12 116 LYS B CA 1
ATOM 3489 C C . LYS B 1 116 ? -10.133 -23.594 -17.672 1 90.12 116 LYS B C 1
ATOM 3491 O O . LYS B 1 116 ? -10.289 -24.812 -17.797 1 90.12 116 LYS B O 1
ATOM 3496 N N . PHE B 1 117 ? -10.18 -22.938 -16.531 1 89.12 117 PHE B N 1
ATOM 3497 C CA . PHE B 1 117 ? -10.453 -23.656 -15.297 1 89.12 117 PHE B CA 1
ATOM 3498 C C . PHE B 1 117 ? -11.594 -23 -14.531 1 89.12 117 PHE B C 1
ATOM 3500 O O . PHE B 1 117 ? -11.406 -22.516 -13.414 1 89.12 117 PHE B O 1
ATOM 3507 N N . PRO B 1 118 ? -12.75 -23.094 -15.031 1 85.69 118 PRO B N 1
ATOM 3508 C CA . PRO B 1 118 ? -13.883 -22.406 -14.422 1 85.69 118 PRO B CA 1
ATOM 3509 C C . PRO B 1 118 ? -14.242 -22.953 -13.047 1 85.69 118 PRO B C 1
ATOM 3511 O O . PRO B 1 118 ? -14.891 -22.281 -12.25 1 85.69 118 PRO B O 1
ATOM 3514 N N . GLY B 1 119 ? -13.852 -24.156 -12.789 1 82.69 119 GLY B N 1
ATOM 3515 C CA . GLY B 1 119 ? -14.164 -24.766 -11.516 1 82.69 119 GLY B CA 1
ATOM 3516 C C . GLY B 1 119 ? -13.133 -24.469 -10.438 1 82.69 119 GLY B C 1
ATOM 3517 O O . GLY B 1 119 ? -13.328 -24.828 -9.273 1 82.69 119 GLY B O 1
ATOM 3518 N N . ILE B 1 120 ? -12.031 -23.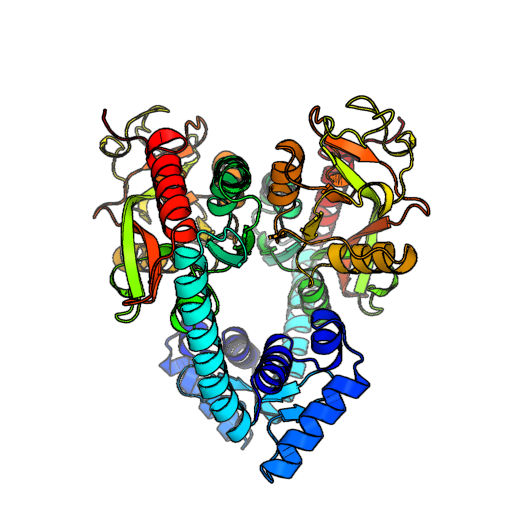844 -10.773 1 86.19 120 ILE B N 1
ATOM 3519 C CA . ILE B 1 120 ? -10.984 -23.516 -9.82 1 86.19 120 ILE B CA 1
ATOM 3520 C C . ILE B 1 120 ? -11.172 -22.078 -9.328 1 86.19 120 ILE B C 1
ATOM 3522 O O . ILE B 1 120 ? -11.32 -21.156 -10.125 1 86.19 120 ILE B O 1
ATOM 3526 N N . THR B 1 121 ? -11.234 -21.969 -8.023 1 85.25 121 THR B N 1
ATOM 3527 C CA . THR B 1 121 ? -11.305 -20.641 -7.422 1 85.25 121 THR B CA 1
ATOM 3528 C C . THR B 1 121 ? -9.906 -20.078 -7.199 1 85.25 121 THR B C 1
ATOM 3530 O O . THR B 1 121 ? -9.109 -20.656 -6.457 1 85.25 121 THR B O 1
ATOM 3533 N N . LEU B 1 122 ? -9.586 -19.047 -7.859 1 89.5 122 LEU B N 1
ATOM 3534 C CA . LEU B 1 122 ? -8.328 -18.344 -7.633 1 89.5 122 LEU B CA 1
ATOM 3535 C C . LEU B 1 122 ? -8.406 -17.469 -6.391 1 89.5 122 LEU B C 1
ATOM 3537 O O . LEU B 1 122 ? -9.383 -16.734 -6.207 1 89.5 122 LEU B O 1
ATOM 3541 N N . ARG B 1 123 ? -7.41 -17.578 -5.535 1 90.06 123 ARG B N 1
ATOM 3542 C CA . ARG B 1 123 ? -7.332 -16.797 -4.305 1 90.06 123 ARG B CA 1
ATOM 3543 C C . ARG B 1 123 ? -6.051 -15.969 -4.258 1 90.06 123 ARG B C 1
ATOM 3545 O O . ARG B 1 123 ? -5.062 -16.375 -3.646 1 90.06 123 ARG B O 1
ATOM 3552 N N . PRO B 1 124 ? -6.102 -14.789 -4.859 1 92 124 PRO B N 1
ATOM 3553 C CA . PRO B 1 124 ? -4.918 -13.93 -4.867 1 92 124 PRO B CA 1
ATOM 3554 C C . PRO B 1 124 ? -4.738 -13.156 -3.562 1 92 124 PRO B C 1
ATOM 3556 O O . PRO B 1 124 ? -5.719 -12.719 -2.961 1 92 124 PRO B O 1
ATOM 3559 N N . HIS B 1 125 ? -3.48 -13.078 -3.154 1 89.31 125 HIS B N 1
ATOM 3560 C CA . HIS B 1 125 ? -3.111 -12.32 -1.964 1 89.31 125 HIS B CA 1
ATOM 3561 C C . HIS B 1 125 ? -1.91 -11.422 -2.234 1 89.31 125 HIS B C 1
ATOM 3563 O O . HIS B 1 125 ? -0.871 -11.891 -2.703 1 89.31 125 HIS B O 1
ATOM 3569 N N . GLU B 1 126 ? -2.127 -10.156 -1.896 1 88.88 126 GLU B N 1
ATOM 3570 C CA . GLU B 1 126 ? -1.021 -9.211 -1.984 1 88.88 126 GLU B CA 1
ATOM 3571 C C . GLU B 1 126 ? -0.268 -9.117 -0.661 1 88.88 126 GLU B C 1
ATOM 3573 O O . GLU B 1 126 ? -0.883 -9 0.402 1 88.88 126 GLU B O 1
ATOM 3578 N N . MET B 1 127 ? 1.08 -9.188 -0.717 1 86.5 127 MET B N 1
ATOM 3579 C CA . MET B 1 127 ? 1.873 -9.039 0.5 1 86.5 127 MET B CA 1
ATOM 3580 C C . MET B 1 127 ? 3.332 -8.75 0.166 1 86.5 127 MET B C 1
ATOM 3582 O O . MET B 1 127 ? 3.734 -8.82 -0.997 1 86.5 127 MET B O 1
ATOM 3586 N N . PHE B 1 128 ? 4.113 -8.359 1.149 1 86 128 PHE B N 1
ATOM 3587 C CA . PHE B 1 128 ? 5.547 -8.164 0.979 1 86 128 PHE B CA 1
ATOM 3588 C C . PHE B 1 128 ? 6.246 -9.492 0.725 1 86 128 PHE B C 1
ATOM 3590 O O . PHE B 1 128 ? 5.773 -10.547 1.165 1 86 128 PHE B O 1
ATOM 3597 N N . VAL B 1 129 ? 7.328 -9.383 0.104 1 92.56 129 VAL B N 1
ATOM 3598 C CA . VAL B 1 129 ? 8.039 -10.578 -0.338 1 92.56 129 VAL B CA 1
ATOM 3599 C C . VAL B 1 129 ? 8.391 -11.445 0.867 1 92.56 129 VAL B C 1
ATOM 3601 O O . VAL B 1 129 ? 8.258 -12.672 0.813 1 92.56 129 VAL B O 1
ATOM 3604 N N . VAL B 1 130 ? 8.789 -10.836 1.967 1 88.19 130 VAL B N 1
ATOM 3605 C CA . VAL B 1 130 ? 9.156 -11.609 3.15 1 88.19 130 VAL B CA 1
ATOM 3606 C C . VAL B 1 130 ? 7.969 -12.453 3.613 1 88.19 130 VAL B C 1
ATOM 3608 O O . VAL B 1 130 ? 8.133 -13.617 3.982 1 88.19 130 VAL B O 1
ATOM 3611 N N . ASP B 1 131 ? 6.828 -11.906 3.566 1 89.06 131 ASP B N 1
ATOM 3612 C CA . ASP B 1 131 ? 5.617 -12.617 3.957 1 89.06 131 ASP B CA 1
ATOM 3613 C C . ASP B 1 131 ? 5.242 -13.672 2.92 1 89.06 131 ASP B C 1
ATOM 3615 O O . ASP B 1 131 ? 4.734 -14.742 3.27 1 89.06 131 ASP B O 1
ATOM 3619 N N . GLN B 1 132 ? 5.465 -13.359 1.654 1 94.5 132 GLN B N 1
ATOM 3620 C CA . GLN B 1 132 ? 5.215 -14.344 0.602 1 94.5 132 GLN B CA 1
ATOM 3621 C C . GLN B 1 132 ? 6.027 -15.609 0.829 1 94.5 132 GLN B C 1
ATOM 3623 O O . GLN B 1 132 ? 5.488 -16.719 0.768 1 94.5 132 GLN B O 1
ATOM 3628 N N . LEU B 1 133 ? 7.309 -15.383 1.093 1 94.88 133 LEU B N 1
ATOM 3629 C CA . LEU B 1 133 ? 8.211 -16.516 1.258 1 94.88 133 LEU B CA 1
ATOM 3630 C C . LEU B 1 133 ? 7.789 -17.375 2.443 1 94.88 133 LEU B C 1
ATOM 3632 O O . LEU B 1 133 ? 7.797 -18.609 2.357 1 94.88 133 LEU B O 1
ATOM 3636 N N . ASN B 1 134 ? 7.371 -16.719 3.49 1 90.06 134 ASN B N 1
ATOM 3637 C CA . ASN B 1 134 ? 6.898 -17.438 4.664 1 90.06 134 ASN B CA 1
ATOM 3638 C C . ASN B 1 134 ? 5.637 -18.234 4.363 1 90.06 134 ASN B C 1
ATOM 3640 O O . ASN B 1 134 ? 5.523 -19.406 4.758 1 90.06 134 ASN B O 1
ATOM 3644 N N . CYS B 1 135 ? 4.715 -17.641 3.672 1 90.12 135 CYS B N 1
ATOM 3645 C CA . CYS B 1 135 ? 3.447 -18.297 3.342 1 90.12 135 CYS B CA 1
ATOM 3646 C C . CYS B 1 135 ? 3.664 -19.469 2.406 1 90.12 135 CYS B C 1
ATOM 3648 O O . CYS B 1 135 ? 3.018 -20.516 2.551 1 90.12 135 CYS B O 1
ATOM 3650 N N . LEU B 1 136 ? 4.539 -19.297 1.49 1 93.62 136 LEU B N 1
ATOM 3651 C CA . LEU B 1 136 ? 4.871 -20.375 0.561 1 93.62 136 LEU B CA 1
ATOM 3652 C C . LEU B 1 136 ? 5.547 -21.531 1.289 1 93.62 136 LEU B C 1
ATOM 3654 O O . LEU B 1 136 ? 5.203 -22.688 1.063 1 93.62 136 LEU B O 1
ATOM 3658 N N . SER B 1 137 ? 6.414 -21.188 2.17 1 89.31 137 SER B N 1
ATOM 3659 C CA . SER B 1 137 ? 7.145 -22.203 2.926 1 89.31 137 SER B CA 1
ATOM 3660 C C . SER B 1 137 ? 6.207 -23.016 3.818 1 89.31 137 SER B C 1
ATOM 3662 O O . SER B 1 137 ? 6.375 -24.219 3.965 1 89.31 137 SER B O 1
ATOM 3664 N N . ARG B 1 138 ? 5.238 -22.312 4.328 1 79.44 138 ARG B N 1
ATOM 3665 C CA . ARG B 1 138 ? 4.297 -22.953 5.238 1 79.44 138 ARG B CA 1
ATOM 3666 C C . ARG B 1 138 ? 3.195 -23.688 4.469 1 79.44 138 ARG B C 1
ATOM 3668 O O . ARG B 1 138 ? 2.436 -24.453 5.047 1 79.44 138 ARG B O 1
ATOM 3675 N N . GLY B 1 139 ? 3.131 -23.391 3.221 1 83.19 139 GLY B N 1
ATOM 3676 C CA . GLY B 1 139 ? 2.111 -24.016 2.4 1 83.19 139 GLY B CA 1
ATOM 3677 C C . GLY B 1 139 ? 0.782 -23.297 2.43 1 83.19 139 GLY B C 1
ATOM 3678 O O . GLY B 1 139 ? -0.233 -23.812 1.972 1 83.19 139 GLY B O 1
ATOM 3679 N N . ASP B 1 140 ? 0.793 -22.094 2.936 1 81.44 140 ASP B N 1
ATOM 3680 C CA . ASP B 1 140 ? -0.408 -21.266 3.002 1 81.44 140 ASP B CA 1
ATOM 3681 C C . ASP B 1 140 ? -0.786 -20.734 1.621 1 81.44 140 ASP B C 1
ATOM 3683 O O . ASP B 1 140 ? -1.93 -20.344 1.395 1 81.44 140 ASP B O 1
ATOM 3687 N N . THR B 1 141 ? 0.209 -20.688 0.734 1 91.75 141 THR B N 1
ATOM 3688 C CA . THR B 1 141 ? 0.017 -20.297 -0.66 1 91.75 141 THR B CA 1
ATOM 3689 C C . THR B 1 141 ? 0.7 -21.297 -1.593 1 91.75 141 THR B C 1
ATOM 3691 O O . THR B 1 141 ? 1.706 -21.906 -1.228 1 91.75 141 THR B O 1
ATOM 3694 N N . ASP B 1 142 ? 0.08 -21.453 -2.758 1 92.69 142 ASP B N 1
ATOM 3695 C CA . ASP B 1 142 ? 0.531 -22.5 -3.674 1 92.69 142 ASP B CA 1
ATOM 3696 C C . ASP B 1 142 ? 1.605 -21.969 -4.621 1 92.69 142 ASP B C 1
ATOM 3698 O O . ASP B 1 142 ? 2.564 -22.672 -4.938 1 92.69 142 ASP B O 1
ATOM 3702 N N . LEU B 1 143 ? 1.355 -20.781 -5.098 1 96.25 143 LEU B N 1
ATOM 3703 C CA . LEU B 1 143 ? 2.209 -20.141 -6.094 1 96.25 143 LEU B CA 1
ATOM 3704 C C . LEU B 1 143 ? 2.43 -18.672 -5.762 1 96.25 143 LEU B C 1
ATOM 3706 O O . LEU B 1 143 ? 1.534 -18 -5.234 1 96.25 143 LEU B O 1
ATOM 3710 N N . GLY B 1 144 ? 3.641 -18.219 -6.055 1 97.25 144 GLY B N 1
ATOM 3711 C CA . GLY B 1 144 ? 3.92 -16.797 -5.832 1 97.25 144 GLY B CA 1
ATOM 3712 C C . GLY B 1 144 ? 4.793 -16.188 -6.914 1 97.25 144 GLY B C 1
ATOM 3713 O O . GLY B 1 144 ? 5.621 -16.875 -7.516 1 97.25 144 GLY B O 1
ATOM 3714 N N . VAL B 1 145 ? 4.574 -14.953 -7.184 1 97.38 145 VAL B N 1
ATOM 3715 C CA . VAL B 1 145 ? 5.504 -14.141 -7.961 1 97.38 145 VAL B CA 1
ATOM 3716 C C . VAL B 1 145 ? 6.281 -13.211 -7.031 1 97.38 145 VAL B C 1
ATOM 3718 O O . VAL B 1 145 ? 5.715 -12.281 -6.453 1 97.38 145 VAL B O 1
ATOM 3721 N N . VAL B 1 146 ? 7.578 -13.469 -6.941 1 96.5 146 VAL B N 1
ATOM 3722 C CA . VAL B 1 146 ? 8.375 -12.75 -5.957 1 96.5 146 VAL B CA 1
ATOM 3723 C C . VAL B 1 146 ? 9.531 -12.031 -6.652 1 96.5 146 VAL B C 1
ATOM 3725 O O . VAL B 1 146 ? 9.961 -12.445 -7.734 1 96.5 146 VAL B O 1
ATOM 3728 N N . THR B 1 147 ? 9.93 -11 -6.125 1 95.94 147 THR B N 1
ATOM 3729 C CA . THR B 1 147 ? 11.18 -10.336 -6.473 1 95.94 147 THR B CA 1
ATOM 3730 C C . THR B 1 147 ? 12.203 -10.477 -5.352 1 95.94 147 THR B C 1
ATOM 3732 O O . THR B 1 147 ? 11.977 -10.008 -4.234 1 95.94 147 THR B O 1
ATOM 3735 N N . VAL B 1 148 ? 13.312 -11.117 -5.672 1 95.94 148 VAL B N 1
ATOM 3736 C CA . VAL B 1 148 ? 14.227 -11.523 -4.609 1 95.94 148 VAL B CA 1
ATOM 3737 C C . VAL B 1 148 ? 15.664 -11.266 -5.043 1 95.94 148 VAL B C 1
ATOM 3739 O O . VAL B 1 148 ? 15.945 -11.141 -6.238 1 95.94 148 VAL B O 1
ATOM 3742 N N . THR B 1 149 ? 16.469 -11.148 -4.047 1 94.56 149 THR B N 1
ATOM 3743 C CA . THR B 1 149 ? 17.906 -11.289 -4.246 1 94.56 149 THR B CA 1
ATOM 3744 C C . THR B 1 149 ? 18.359 -12.727 -3.988 1 94.56 149 THR B C 1
ATOM 3746 O O . THR B 1 149 ? 17.609 -13.516 -3.414 1 94.56 149 THR B O 1
ATOM 3749 N N . GLU B 1 150 ? 19.5 -13.008 -4.43 1 92.31 150 GLU B N 1
ATOM 3750 C CA . GLU B 1 150 ? 20.031 -14.352 -4.223 1 92.31 150 GLU B CA 1
ATOM 3751 C C . GLU B 1 150 ? 20.047 -14.719 -2.742 1 92.31 150 GLU B C 1
ATOM 3753 O O . GLU B 1 150 ? 19.734 -15.852 -2.375 1 92.31 150 GLU B O 1
ATOM 3758 N N . LYS B 1 151 ? 20.297 -13.766 -1.924 1 91.19 151 LYS B N 1
ATOM 3759 C CA . LYS B 1 151 ? 20.438 -14 -0.49 1 91.19 151 LYS B CA 1
ATOM 3760 C C . LYS B 1 151 ? 19.078 -14.297 0.156 1 91.19 151 LYS B C 1
ATOM 3762 O O . LYS B 1 151 ? 19.016 -14.891 1.236 1 91.19 151 LYS B O 1
ATOM 3767 N N . GLN B 1 152 ? 18.062 -13.922 -0.509 1 93 152 GLN B N 1
ATOM 3768 C CA . GLN B 1 152 ? 16.734 -14.086 0.064 1 93 152 GLN B CA 1
ATOM 3769 C C . GLN B 1 152 ? 16.141 -15.445 -0.303 1 93 152 GLN B C 1
ATOM 3771 O O . GLN B 1 152 ? 15.133 -15.867 0.268 1 93 152 GLN B O 1
ATOM 3776 N N . LYS B 1 153 ? 16.719 -16.125 -1.208 1 95.25 153 LYS B N 1
ATOM 3777 C CA . LYS B 1 153 ? 16.203 -17.422 -1.639 1 95.25 153 LYS B CA 1
ATOM 3778 C C . LYS B 1 153 ? 16.422 -18.484 -0.562 1 95.25 153 LYS B C 1
ATOM 3780 O O . LYS B 1 153 ? 17.5 -18.562 0.026 1 95.25 153 LYS B O 1
ATOM 3785 N N . VAL B 1 154 ? 15.375 -19.188 -0.285 1 94.56 154 VAL B N 1
ATOM 3786 C CA . VAL B 1 154 ? 15.43 -20.219 0.744 1 94.56 154 VAL B CA 1
ATOM 3787 C C . VAL B 1 154 ? 15.383 -21.609 0.092 1 94.56 154 VAL B C 1
ATOM 3789 O O . VAL B 1 154 ? 14.75 -21.781 -0.948 1 94.56 154 VAL B O 1
ATOM 3792 N N . PRO B 1 155 ? 15.945 -22.625 0.697 1 93.81 155 PRO B N 1
ATOM 3793 C CA . PRO B 1 155 ? 16.156 -23.906 0.045 1 93.81 155 PRO B CA 1
ATOM 3794 C C . PRO B 1 155 ? 14.859 -24.719 -0.095 1 93.81 155 PRO B C 1
ATOM 3796 O O . PRO B 1 155 ? 14.781 -25.641 -0.915 1 93.81 155 PRO B O 1
ATOM 3799 N N . ASP B 1 156 ? 13.898 -24.469 0.696 1 93.69 156 ASP B N 1
ATOM 3800 C CA . ASP B 1 156 ? 12.695 -25.281 0.671 1 93.69 156 ASP B CA 1
ATOM 3801 C C . ASP B 1 156 ? 11.719 -24.797 -0.388 1 93.69 156 ASP B C 1
ATOM 3803 O O . ASP B 1 156 ? 10.641 -25.375 -0.567 1 93.69 156 ASP B O 1
ATOM 3807 N N . LEU B 1 157 ? 12.109 -23.781 -1.081 1 97.62 157 LEU B N 1
ATOM 3808 C CA . LEU B 1 157 ? 11.281 -23.25 -2.154 1 97.62 157 LEU B CA 1
ATOM 3809 C C . LEU B 1 157 ? 12 -23.359 -3.498 1 97.62 157 LEU B C 1
ATOM 3811 O O . LEU B 1 157 ? 13.234 -23.344 -3.553 1 97.62 157 LEU B O 1
ATOM 3815 N N . GLU B 1 158 ? 11.211 -23.5 -4.547 1 97.31 158 GLU B N 1
ATOM 3816 C CA . GLU B 1 158 ? 11.703 -23.422 -5.918 1 97.31 158 GLU B CA 1
ATOM 3817 C C . GLU B 1 158 ? 11.547 -22 -6.469 1 97.31 158 GLU B C 1
ATOM 3819 O O . GLU B 1 158 ? 10.516 -21.359 -6.25 1 97.31 158 GLU B O 1
ATOM 3824 N N . PHE B 1 159 ? 12.57 -21.516 -7.047 1 97.94 159 PHE B N 1
ATOM 3825 C CA . PHE B 1 159 ? 12.555 -20.219 -7.688 1 97.94 159 PHE B CA 1
ATOM 3826 C C . PHE B 1 159 ? 12.773 -20.344 -9.188 1 97.94 159 PHE B C 1
ATOM 3828 O O . PHE B 1 159 ? 13.898 -20.562 -9.648 1 97.94 159 PHE B O 1
ATOM 3835 N N . GLU B 1 160 ? 11.734 -20.219 -9.945 1 97.69 160 GLU B N 1
ATOM 3836 C CA . GLU B 1 160 ? 11.836 -20.219 -11.398 1 97.69 160 GLU B CA 1
ATOM 3837 C C . GLU B 1 160 ? 12.016 -18.797 -11.938 1 97.69 160 GLU B C 1
ATOM 3839 O O . GLU B 1 160 ? 11.102 -17.984 -11.859 1 97.69 160 GLU B O 1
ATOM 3844 N N . LEU B 1 161 ? 13.117 -18.594 -12.516 1 97.31 161 LEU B N 1
ATOM 3845 C CA . LEU B 1 161 ? 13.461 -17.25 -12.969 1 97.31 161 LEU B CA 1
ATOM 3846 C C . LEU B 1 161 ? 12.562 -16.812 -14.125 1 97.31 161 LEU B C 1
ATOM 3848 O O . LEU B 1 161 ? 12.414 -17.547 -15.109 1 97.31 161 LEU B O 1
ATOM 3852 N N . VAL B 1 162 ? 11.93 -15.664 -13.938 1 96.88 162 VAL B N 1
ATOM 3853 C CA . VAL B 1 162 ? 11.164 -15.031 -15.016 1 96.88 162 VAL B CA 1
ATOM 3854 C C . VAL B 1 162 ? 12.039 -13.992 -15.719 1 96.88 162 VAL B C 1
ATOM 3856 O O . VAL B 1 162 ? 12.133 -13.992 -16.953 1 96.88 162 VAL B O 1
ATOM 3859 N N . ARG B 1 163 ? 12.688 -13.133 -14.914 1 95.38 163 ARG B N 1
ATOM 3860 C CA . ARG B 1 163 ? 13.594 -12.141 -15.484 1 95.38 163 ARG B CA 1
ATOM 3861 C C . ARG B 1 163 ? 14.461 -11.516 -14.406 1 95.38 163 ARG B C 1
ATOM 3863 O O . ARG B 1 163 ? 14.133 -11.57 -13.219 1 95.38 163 ARG B O 1
ATOM 3870 N N . LYS B 1 164 ? 15.547 -10.969 -14.859 1 95.81 164 LYS B N 1
ATOM 3871 C CA . LYS B 1 164 ? 16.422 -10.125 -14.039 1 95.81 164 LYS B CA 1
ATOM 3872 C C . LYS B 1 164 ? 16.203 -8.648 -14.352 1 95.81 164 LYS B C 1
ATOM 3874 O O . LYS B 1 164 ? 16.109 -8.266 -15.516 1 95.81 164 LYS B O 1
ATOM 3879 N N . GLU B 1 165 ? 16.031 -7.895 -13.328 1 95.88 165 GLU B N 1
ATOM 3880 C CA . GLU B 1 165 ? 15.82 -6.465 -13.523 1 95.88 165 GLU B CA 1
ATOM 3881 C C . GLU B 1 165 ? 16.906 -5.645 -12.82 1 95.88 165 GLU B C 1
ATOM 3883 O O . GLU B 1 165 ? 17.125 -5.805 -11.617 1 95.88 165 GLU B O 1
ATOM 3888 N N . PRO B 1 166 ? 17.547 -4.777 -13.57 1 96.75 166 PRO B N 1
ATOM 3889 C CA . PRO B 1 166 ? 18.484 -3.869 -12.898 1 96.75 166 PRO B CA 1
ATOM 3890 C C . PRO B 1 166 ? 17.766 -2.803 -12.07 1 96.75 166 PRO B C 1
ATOM 3892 O O . PRO B 1 166 ? 16.609 -2.467 -12.344 1 96.75 166 PRO B O 1
ATOM 3895 N N . LEU B 1 167 ? 18.469 -2.389 -11.023 1 97.44 167 LEU B N 1
ATOM 3896 C CA . LEU B 1 167 ? 18.016 -1.183 -10.336 1 97.44 167 LEU B CA 1
ATOM 3897 C C . LEU B 1 167 ? 18.547 0.068 -11.031 1 97.44 167 LEU B C 1
ATOM 3899 O O . LEU B 1 167 ? 19.703 0.107 -11.453 1 97.44 167 LEU B O 1
ATOM 3903 N N . LEU B 1 168 ? 17.703 1.073 -11.164 1 97.06 168 LEU B N 1
ATOM 3904 C CA . LEU B 1 168 ? 18.016 2.299 -11.891 1 97.06 168 LEU B CA 1
ATOM 3905 C C . LEU B 1 168 ? 17.844 3.52 -10.992 1 97.06 168 LEU B C 1
ATOM 3907 O O . LEU B 1 168 ? 16.938 3.576 -10.172 1 97.06 168 LEU B O 1
ATOM 3911 N N . LEU B 1 169 ? 18.734 4.387 -11.141 1 97 169 LEU B N 1
ATOM 3912 C CA . LEU B 1 169 ? 18.562 5.711 -10.547 1 97 169 LEU B CA 1
ATOM 3913 C C . LEU B 1 169 ? 17.625 6.566 -11.391 1 97 169 LEU B C 1
ATOM 3915 O O . LEU B 1 169 ? 17.812 6.699 -12.602 1 97 169 LEU B O 1
ATOM 3919 N N . ALA B 1 170 ? 16.578 7.051 -10.797 1 96.44 170 ALA B N 1
ATOM 3920 C CA . ALA B 1 170 ? 15.602 7.91 -11.469 1 96.44 170 ALA B CA 1
ATOM 3921 C C . ALA B 1 170 ? 15.664 9.336 -10.93 1 96.44 170 ALA B C 1
ATOM 3923 O O . ALA B 1 170 ? 15.477 9.57 -9.734 1 96.44 170 ALA B O 1
ATOM 3924 N N . ILE B 1 171 ? 15.906 10.266 -11.734 1 95.5 171 ILE B N 1
ATOM 3925 C CA . ILE B 1 171 ? 15.984 11.664 -11.344 1 95.5 171 ILE B CA 1
ATOM 3926 C C . ILE B 1 171 ? 15.125 12.516 -12.273 1 95.5 171 ILE B C 1
ATOM 3928 O O . ILE B 1 171 ? 14.891 12.133 -13.43 1 95.5 171 ILE B O 1
ATOM 3932 N N . PRO B 1 172 ? 14.586 13.648 -11.797 1 95.06 172 PRO B N 1
ATOM 3933 C CA . PRO B 1 172 ? 13.859 14.523 -12.711 1 95.06 172 PRO B CA 1
ATOM 3934 C C . PRO B 1 172 ? 14.688 14.922 -13.93 1 95.06 172 PRO B C 1
ATOM 3936 O O . PRO B 1 172 ? 15.852 15.305 -13.789 1 95.06 172 PRO B O 1
ATOM 3939 N N . ARG B 1 173 ? 14.055 14.805 -15.039 1 93.94 173 ARG B N 1
ATOM 3940 C CA . ARG B 1 173 ? 14.781 15.094 -16.266 1 93.94 173 ARG B CA 1
ATOM 3941 C C . ARG B 1 173 ? 15.25 16.547 -16.297 1 93.94 173 ARG B C 1
ATOM 3943 O O . ARG B 1 173 ? 16.297 16.859 -16.891 1 93.94 173 ARG B O 1
ATOM 3950 N N . GLN B 1 174 ? 14.586 17.406 -15.641 1 91.31 174 GLN B N 1
ATOM 3951 C CA . GLN B 1 174 ? 14.906 18.828 -15.625 1 91.31 174 GLN B CA 1
ATOM 3952 C C . GLN B 1 174 ? 15.938 19.141 -14.539 1 91.31 174 GLN B C 1
ATOM 3954 O O . GLN B 1 174 ? 16.422 20.266 -14.438 1 91.31 174 GLN B O 1
ATOM 3959 N N . ASN B 1 175 ? 16.25 18.172 -13.742 1 92.38 175 ASN B N 1
ATOM 3960 C CA . ASN B 1 175 ? 17.281 18.375 -12.742 1 92.38 175 ASN B CA 1
ATOM 3961 C C . ASN B 1 175 ? 18.625 18.734 -13.383 1 92.38 175 ASN B C 1
ATOM 3963 O O . ASN B 1 175 ? 19.047 18.094 -14.352 1 92.38 175 ASN B O 1
ATOM 3967 N N . PRO B 1 176 ? 19.281 19.703 -12.891 1 89.88 176 PRO B N 1
ATOM 3968 C CA . PRO B 1 176 ? 20.578 20.094 -13.453 1 89.88 176 PRO B CA 1
ATOM 3969 C C . PRO B 1 176 ? 21.594 18.953 -13.438 1 89.88 176 PRO B C 1
ATOM 3971 O O . PRO B 1 176 ? 22.531 18.938 -14.242 1 89.88 176 PRO B O 1
ATOM 3974 N N . ARG B 1 177 ? 21.391 18.031 -12.602 1 91.5 177 ARG B N 1
ATOM 3975 C CA . ARG B 1 177 ? 22.344 16.922 -12.477 1 91.5 177 ARG B CA 1
ATOM 3976 C C . ARG B 1 177 ? 22.016 15.82 -13.484 1 91.5 177 ARG B C 1
ATOM 3978 O O . ARG B 1 177 ? 22.797 14.883 -13.648 1 91.5 177 ARG B O 1
ATOM 3985 N N . ALA B 1 178 ? 20.875 15.953 -14.086 1 93.06 178 ALA B N 1
ATOM 3986 C CA . ALA B 1 178 ? 20.547 14.992 -15.133 1 93.06 178 ALA B CA 1
ATOM 3987 C C . ALA B 1 178 ? 21.375 15.242 -16.391 1 93.06 178 ALA B C 1
ATOM 3989 O O . ALA B 1 178 ? 20.875 15.805 -17.375 1 93.06 178 ALA B O 1
ATOM 3990 N N . VAL B 1 179 ? 22.547 14.695 -16.344 1 89.31 179 VAL B N 1
ATOM 3991 C CA . VAL B 1 179 ? 23.484 14.953 -17.438 1 89.31 179 VAL B CA 1
ATOM 3992 C C . VAL B 1 179 ? 23.328 13.891 -18.516 1 89.31 179 VAL B C 1
ATOM 3994 O O . VAL B 1 179 ? 23.312 12.695 -18.219 1 89.31 179 VAL B O 1
ATOM 3997 N N . ASN B 1 180 ? 23.141 14.305 -19.781 1 88.44 180 ASN B N 1
ATOM 3998 C CA . ASN B 1 180 ? 23.016 13.438 -20.938 1 88.44 180 ASN B CA 1
ATOM 3999 C C . ASN B 1 180 ? 21.969 12.344 -20.719 1 88.44 180 ASN B C 1
ATOM 4001 O O . ASN B 1 180 ? 22.266 11.164 -20.891 1 88.44 180 ASN B O 1
ATOM 4005 N N . PRO B 1 181 ? 20.812 12.758 -20.406 1 92.06 181 PRO B N 1
ATOM 4006 C CA . PRO B 1 181 ? 19.781 11.742 -20.188 1 92.06 181 PRO B CA 1
ATOM 4007 C C . PRO B 1 181 ? 19.422 10.984 -21.469 1 92.06 181 PRO B C 1
ATOM 4009 O O . PRO B 1 181 ? 19.391 11.578 -22.547 1 92.06 181 PRO B O 1
ATOM 4012 N N . ALA B 1 182 ? 19.25 9.742 -21.266 1 92.06 182 ALA B N 1
ATOM 4013 C CA . ALA B 1 182 ? 18.828 8.938 -22.406 1 92.06 182 ALA B CA 1
ATOM 4014 C C . ALA B 1 182 ? 17.453 9.359 -22.891 1 92.06 182 ALA B C 1
ATOM 4016 O O . ALA B 1 182 ? 16.609 9.805 -22.109 1 92.06 182 ALA B O 1
ATOM 4017 N N . ARG B 1 183 ? 17.203 9.172 -24.156 1 88.81 183 ARG B N 1
ATOM 4018 C CA . ARG B 1 183 ? 15.891 9.445 -24.719 1 88.81 183 ARG B CA 1
ATOM 4019 C C . ARG B 1 183 ? 14.867 8.414 -24.25 1 88.81 183 ARG B C 1
ATOM 4021 O O . ARG B 1 183 ? 15.219 7.258 -24.016 1 88.81 183 ARG B O 1
ATOM 4028 N N . PRO B 1 184 ? 13.656 8.914 -24.172 1 85.81 184 PRO B N 1
ATOM 4029 C CA . PRO B 1 184 ? 12.617 7.922 -23.859 1 85.81 184 PRO B CA 1
ATOM 4030 C C . PRO B 1 184 ? 12.617 6.758 -24.859 1 85.81 184 PRO B C 1
ATOM 4032 O O . PRO B 1 184 ? 12.734 6.973 -26.062 1 85.81 184 PRO B O 1
ATOM 4035 N N . GLY B 1 185 ? 12.578 5.59 -24.359 1 84.88 185 GLY B N 1
ATOM 4036 C CA . GLY B 1 185 ? 12.555 4.426 -25.234 1 84.88 185 GLY B CA 1
ATOM 4037 C C . GLY B 1 185 ? 13.922 3.779 -25.406 1 84.88 185 GLY B C 1
ATOM 4038 O O . GLY B 1 185 ? 14.047 2.748 -26.078 1 84.88 185 GLY B O 1
ATOM 4039 N N . THR B 1 186 ? 14.922 4.379 -24.891 1 92.44 186 THR B N 1
ATOM 4040 C CA . THR B 1 186 ? 16.25 3.771 -24.922 1 92.44 186 THR B CA 1
ATOM 4041 C C . THR B 1 186 ? 16.25 2.438 -24.188 1 92.44 186 THR B C 1
ATOM 4043 O O . THR B 1 186 ? 15.688 2.328 -23.094 1 92.44 186 THR B O 1
ATOM 4046 N N . PRO B 1 187 ? 16.875 1.4 -24.828 1 93.5 187 PRO B N 1
ATOM 4047 C CA . PRO B 1 187 ? 16.953 0.11 -24.141 1 93.5 187 PRO B CA 1
ATOM 4048 C C . PRO B 1 187 ? 17.703 0.188 -22.812 1 93.5 187 PRO B C 1
ATOM 4050 O O . PRO B 1 187 ? 18.656 0.963 -22.688 1 93.5 187 PRO B O 1
ATOM 4053 N N . LEU B 1 188 ? 17.312 -0.668 -21.844 1 94.56 188 LEU B N 1
ATOM 4054 C CA . LEU B 1 188 ? 17.875 -0.684 -20.5 1 94.56 188 LEU B CA 1
ATOM 4055 C C . LEU B 1 188 ? 19.391 -0.779 -20.547 1 94.56 188 LEU B C 1
ATOM 4057 O O . LEU B 1 188 ? 20.094 -0.078 -19.797 1 94.56 188 LEU B O 1
ATOM 4061 N N . GLU B 1 189 ? 19.906 -1.567 -21.453 1 93.5 189 GLU B N 1
ATOM 4062 C CA . GLU B 1 189 ? 21.344 -1.854 -21.531 1 93.5 189 GLU B CA 1
ATOM 4063 C C . GLU B 1 189 ? 22.125 -0.646 -22.031 1 93.5 189 GLU B C 1
ATOM 4065 O O . GLU B 1 189 ? 23.344 -0.579 -21.875 1 93.5 189 GLU B O 1
ATOM 4070 N N . GLU B 1 190 ? 21.438 0.304 -22.625 1 94.19 190 GLU B N 1
ATOM 4071 C CA . GLU B 1 190 ? 22.094 1.448 -23.25 1 94.19 190 GLU B CA 1
ATOM 4072 C C . GLU B 1 190 ? 21.953 2.705 -22.406 1 94.19 190 GLU B C 1
ATOM 4074 O O . GLU B 1 190 ? 22.453 3.77 -22.766 1 94.19 190 GLU B O 1
ATOM 4079 N N . LEU B 1 191 ? 21.281 2.564 -21.344 1 95.12 191 LEU B N 1
ATOM 4080 C CA . LEU B 1 191 ? 21.156 3.703 -20.438 1 95.12 191 LEU B CA 1
ATOM 4081 C C . LEU B 1 191 ? 22.516 4.109 -19.891 1 95.12 191 LEU B C 1
ATOM 4083 O O . LEU B 1 191 ? 23.359 3.252 -19.609 1 95.12 191 LEU B O 1
ATOM 4087 N N . PRO B 1 192 ? 22.734 5.398 -19.781 1 96.12 192 PRO B N 1
ATOM 4088 C CA . PRO B 1 192 ? 24.016 5.836 -19.188 1 96.12 192 PRO B CA 1
ATOM 4089 C C . PRO B 1 192 ? 24.125 5.5 -17.703 1 96.12 192 PRO B C 1
ATOM 4091 O O . PRO B 1 192 ? 23.109 5.297 -17.031 1 96.12 192 PRO B O 1
ATOM 4094 N N . TYR B 1 193 ? 25.359 5.445 -17.203 1 96.75 193 TYR B N 1
ATOM 4095 C CA . TYR B 1 193 ? 25.609 5.188 -15.789 1 96.75 193 TYR B CA 1
ATOM 4096 C C . TYR B 1 193 ? 25.672 6.484 -14.992 1 96.75 193 TYR B C 1
ATOM 4098 O O . TYR B 1 193 ? 26.078 7.523 -15.516 1 96.75 193 TYR B O 1
ATOM 4106 N N . MET B 1 194 ? 25.25 6.477 -13.773 1 96.25 194 MET B N 1
ATOM 4107 C CA . MET B 1 194 ? 25.406 7.57 -12.82 1 96.25 194 MET B CA 1
ATOM 4108 C C . MET B 1 194 ? 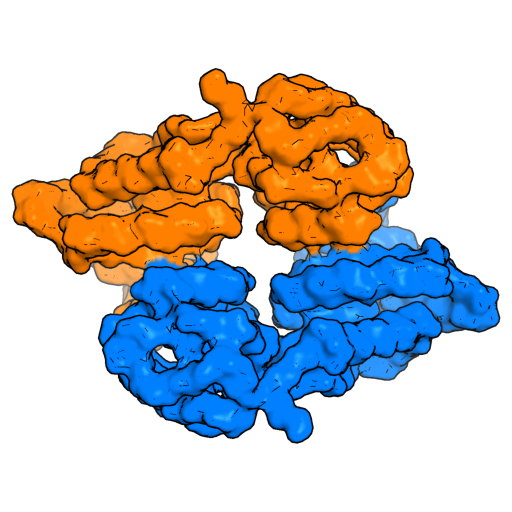25.547 7.039 -11.398 1 96.25 194 MET B C 1
ATOM 4110 O O . MET B 1 194 ? 24.828 6.121 -11 1 96.25 194 MET B O 1
ATOM 4114 N N . GLU B 1 195 ? 26.531 7.621 -10.711 1 95.31 195 GLU B N 1
ATOM 4115 C CA . GLU B 1 195 ? 26.672 7.289 -9.297 1 95.31 195 GLU B CA 1
ATOM 4116 C C . GLU B 1 195 ? 25.547 7.914 -8.469 1 95.31 195 GLU B C 1
ATOM 4118 O O . GLU B 1 195 ? 25.125 9.039 -8.734 1 95.31 195 GLU B O 1
ATOM 4123 N N . VAL B 1 196 ? 25.141 7.199 -7.426 1 94.44 196 VAL B N 1
ATOM 4124 C CA . VAL B 1 196 ? 23.984 7.621 -6.648 1 94.44 196 VAL B CA 1
ATOM 4125 C C . VAL B 1 196 ? 24.297 8.914 -5.898 1 94.44 196 VAL B C 1
ATOM 4127 O O . VAL B 1 196 ? 23.406 9.695 -5.582 1 94.44 196 VAL B O 1
ATOM 4130 N N . ASP B 1 197 ? 25.547 9.172 -5.629 1 91.88 197 ASP B N 1
ATOM 4131 C CA . ASP B 1 197 ? 25.922 10.344 -4.844 1 91.88 197 ASP B CA 1
ATOM 4132 C C . ASP B 1 197 ? 26.031 11.586 -5.727 1 91.88 197 ASP B C 1
ATOM 4134 O O . ASP B 1 197 ? 26.266 12.688 -5.227 1 91.88 197 ASP B O 1
ATOM 4138 N N . GLN B 1 198 ? 25.875 11.438 -7.02 1 90.38 198 GLN B N 1
ATOM 4139 C CA . GLN B 1 198 ? 25.906 12.586 -7.922 1 90.38 198 GLN B CA 1
ATOM 4140 C C . GLN B 1 198 ? 24.625 13.398 -7.809 1 90.38 198 GLN B C 1
ATOM 4142 O O . GLN B 1 198 ? 24.562 14.539 -8.289 1 90.38 198 GLN B O 1
ATOM 4147 N N . CYS B 1 199 ? 23.641 12.836 -7.094 1 84.94 199 CYS B N 1
ATOM 4148 C CA . CYS B 1 199 ? 22.391 13.555 -6.84 1 84.94 199 CYS B CA 1
ATOM 4149 C C . CYS B 1 199 ? 22.391 14.156 -5.438 1 84.94 199 CYS B C 1
ATOM 4151 O O . CYS B 1 199 ? 21.328 14.328 -4.836 1 84.94 199 CYS B O 1
ATOM 4153 N N . LYS B 1 200 ? 23.422 14.43 -4.875 1 79.19 200 LYS B N 1
ATOM 4154 C CA . LYS B 1 200 ? 23.594 14.758 -3.463 1 79.19 200 LYS B CA 1
ATOM 4155 C C . LYS B 1 200 ? 22.781 15.992 -3.082 1 79.19 200 LYS B C 1
ATOM 4157 O O . LYS B 1 200 ? 22.422 16.172 -1.916 1 79.19 200 LYS B O 1
ATOM 4162 N N . ASP B 1 201 ? 22.422 16.859 -3.945 1 82.25 201 ASP B N 1
ATOM 4163 C CA . ASP B 1 201 ? 21.688 18.062 -3.592 1 82.25 201 ASP B CA 1
ATOM 4164 C C . ASP B 1 201 ? 20.172 17.812 -3.625 1 82.25 201 ASP B C 1
ATOM 4166 O O . ASP B 1 201 ? 19.391 18.688 -3.232 1 82.25 201 ASP B O 1
ATOM 4170 N N . SER B 1 202 ? 19.781 16.641 -4.02 1 87.62 202 SER B N 1
ATOM 4171 C CA . SER B 1 202 ? 18.359 16.328 -4.137 1 87.62 202 SER B CA 1
ATOM 4172 C C . SER B 1 202 ? 17.922 15.328 -3.076 1 87.62 202 SER B C 1
ATOM 4174 O O . SER B 1 202 ? 18.656 14.398 -2.754 1 87.62 202 SER B O 1
ATOM 4176 N N . PRO B 1 203 ? 16.766 15.57 -2.529 1 92.12 203 PRO B N 1
ATOM 4177 C CA . PRO B 1 203 ? 16.234 14.523 -1.65 1 92.12 203 PRO B CA 1
ATOM 4178 C C . PRO B 1 203 ? 15.906 13.234 -2.4 1 92.12 203 PRO B C 1
ATOM 4180 O O . PRO B 1 203 ? 15.836 13.234 -3.633 1 92.12 203 PRO B O 1
ATOM 4183 N N . PHE B 1 204 ? 15.812 12.188 -1.62 1 95.19 204 PHE B N 1
ATOM 4184 C CA . PHE B 1 204 ? 15.375 10.914 -2.168 1 95.19 204 PHE B CA 1
ATOM 4185 C C . PHE B 1 204 ? 14 10.531 -1.625 1 95.19 204 PHE B C 1
ATOM 4187 O O . PHE B 1 204 ? 13.648 10.898 -0.505 1 95.19 204 PHE B O 1
ATOM 4194 N N . VAL B 1 205 ? 13.242 9.914 -2.428 1 95.69 205 VAL B N 1
ATOM 4195 C CA . VAL B 1 205 ? 12.07 9.172 -1.991 1 95.69 205 VAL B CA 1
ATOM 4196 C C . VAL B 1 205 ? 12.289 7.676 -2.229 1 95.69 205 VAL B C 1
ATOM 4198 O O . VAL B 1 205 ? 12.758 7.273 -3.295 1 95.69 205 VAL B O 1
ATOM 4201 N N . LEU B 1 206 ? 12.008 6.879 -1.191 1 95.62 206 LEU B N 1
ATOM 4202 C CA . LEU B 1 206 ? 12.422 5.484 -1.268 1 95.62 206 LEU B CA 1
ATOM 4203 C C . LEU B 1 206 ? 11.289 4.559 -0.834 1 95.62 206 LEU B C 1
ATOM 4205 O O . LEU B 1 206 ? 10.344 4.992 -0.172 1 95.62 206 LEU B O 1
ATOM 4209 N N . MET B 1 207 ? 11.414 3.305 -1.252 1 93.19 207 MET B N 1
ATOM 4210 C CA . MET B 1 207 ? 10.492 2.262 -0.8 1 93.19 207 MET B CA 1
ATOM 4211 C C . MET B 1 207 ? 10.609 2.053 0.706 1 93.19 207 MET B C 1
ATOM 4213 O O . MET B 1 207 ? 11.68 2.26 1.286 1 93.19 207 MET B O 1
ATOM 4217 N N . PHE B 1 208 ? 9.531 1.515 1.282 1 86.7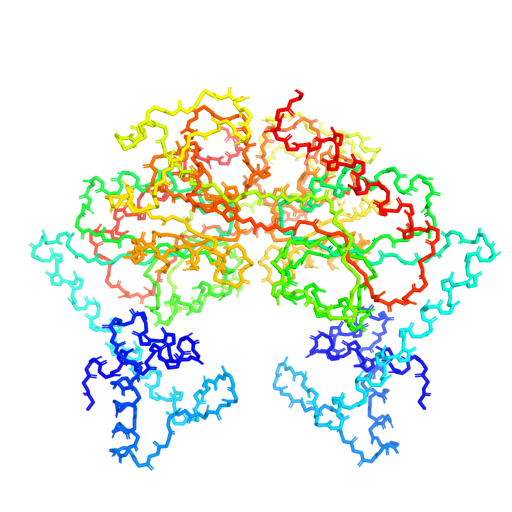5 208 PHE B N 1
ATOM 4218 C CA . PHE B 1 208 ? 9.508 1.201 2.705 1 86.75 208 PHE B CA 1
ATOM 4219 C C . PHE B 1 208 ? 10.648 0.255 3.066 1 86.75 208 PHE B C 1
ATOM 4221 O O . PHE B 1 208 ? 11.031 -0.603 2.266 1 86.75 208 PHE B O 1
ATOM 4228 N N . PRO B 1 209 ? 11.102 0.333 4.262 1 84.38 209 PRO B N 1
ATOM 4229 C CA . PRO B 1 209 ? 12.289 -0.417 4.684 1 84.38 209 PRO B CA 1
ATOM 4230 C C . PRO B 1 209 ? 12.094 -1.93 4.598 1 84.38 209 PRO B C 1
ATOM 4232 O O . PRO B 1 209 ? 13.055 -2.668 4.367 1 84.38 209 PRO B O 1
ATOM 4235 N N . LYS B 1 210 ? 10.898 -2.42 4.699 1 79.75 210 LYS B N 1
ATOM 4236 C CA . LYS B 1 210 ? 10.664 -3.861 4.738 1 79.75 210 LYS B CA 1
ATOM 4237 C C . LYS B 1 210 ? 10.688 -4.461 3.334 1 79.75 210 LYS B C 1
ATOM 4239 O O . LYS B 1 210 ? 10.695 -5.684 3.176 1 79.75 210 LYS B O 1
ATOM 4244 N N . SER B 1 211 ? 10.828 -3.672 2.373 1 88.06 211 SER B N 1
ATOM 4245 C CA . SER B 1 211 ? 10.758 -4.168 1.003 1 88.06 211 SER B CA 1
ATOM 4246 C C . SER B 1 211 ? 12.109 -4.703 0.542 1 88.06 211 SER B C 1
ATOM 4248 O O . SER B 1 211 ? 13.156 -4.254 1.016 1 88.06 211 SER B O 1
ATOM 4250 N N . THR B 1 212 ? 12.102 -5.645 -0.4 1 91.38 212 THR B N 1
ATOM 4251 C CA . THR B 1 212 ? 13.312 -6.145 -1.046 1 91.38 212 THR B CA 1
ATOM 4252 C C . THR B 1 212 ? 14.062 -5.008 -1.732 1 91.38 212 THR B C 1
ATOM 4254 O O . THR B 1 212 ? 15.289 -4.914 -1.622 1 91.38 212 THR B O 1
ATOM 4257 N N . MET B 1 213 ? 13.359 -4.188 -2.344 1 93.19 213 MET B N 1
ATOM 4258 C CA . MET B 1 213 ? 13.977 -3.074 -3.055 1 93.19 213 MET B CA 1
ATOM 4259 C C . MET B 1 213 ? 14.75 -2.18 -2.094 1 93.19 213 MET B C 1
ATOM 4261 O O . MET B 1 213 ? 15.875 -1.76 -2.396 1 93.19 213 MET B O 1
ATOM 4265 N N . ARG B 1 214 ? 14.141 -1.895 -0.993 1 93.06 214 ARG B N 1
ATOM 4266 C CA . ARG B 1 214 ? 14.805 -1.022 -0.03 1 93.06 214 ARG B CA 1
ATOM 4267 C C . ARG B 1 214 ? 16.094 -1.656 0.486 1 93.06 214 ARG B C 1
ATOM 4269 O O . ARG B 1 214 ? 17.094 -0.962 0.705 1 93.06 214 ARG B O 1
ATOM 4276 N N . GLN B 1 215 ? 16.078 -2.928 0.712 1 91.38 215 GLN B N 1
ATOM 4277 C CA . GLN B 1 215 ? 17.281 -3.625 1.148 1 91.38 215 GLN B CA 1
ATOM 4278 C C . GLN B 1 215 ? 18.406 -3.467 0.132 1 91.38 215 GLN B C 1
ATOM 4280 O O . GLN B 1 215 ? 19.547 -3.225 0.505 1 91.38 215 GLN B O 1
ATOM 4285 N N . LEU B 1 216 ? 18.078 -3.578 -1.055 1 94.75 216 LEU B N 1
ATOM 4286 C CA . LEU B 1 216 ? 19.062 -3.412 -2.119 1 94.75 216 LEU B CA 1
ATOM 4287 C C . LEU B 1 216 ? 19.547 -1.968 -2.193 1 94.75 216 LEU B C 1
ATOM 4289 O O . LEU B 1 216 ? 20.734 -1.717 -2.352 1 94.75 216 LEU B O 1
ATOM 4293 N N . ILE B 1 217 ? 18.625 -1.091 -2.076 1 96.62 217 ILE B N 1
ATOM 4294 C CA . ILE B 1 217 ? 18.953 0.33 -2.137 1 96.62 217 ILE B CA 1
ATOM 4295 C C . ILE B 1 217 ? 19.922 0.689 -1.008 1 96.62 217 ILE B C 1
ATOM 4297 O O . ILE B 1 217 ? 20.906 1.383 -1.229 1 96.62 217 ILE B O 1
ATOM 4301 N N . ASP B 1 218 ? 19.609 0.178 0.128 1 94.25 218 ASP B N 1
ATOM 4302 C CA . ASP B 1 218 ? 20.453 0.478 1.281 1 94.25 218 ASP B CA 1
ATOM 4303 C C . ASP B 1 218 ? 21.875 -0.034 1.068 1 94.25 218 ASP B C 1
ATOM 4305 O O . ASP B 1 218 ? 22.844 0.619 1.468 1 94.25 218 ASP B O 1
ATOM 4309 N N . ARG B 1 219 ? 21.984 -1.16 0.453 1 93.56 219 ARG B N 1
ATOM 4310 C CA . ARG B 1 219 ? 23.297 -1.706 0.14 1 93.56 219 ARG B CA 1
ATOM 4311 C C . ARG B 1 219 ? 24.031 -0.824 -0.865 1 93.56 219 ARG B C 1
ATOM 4313 O O . ARG B 1 219 ? 25.25 -0.602 -0.739 1 93.56 219 ARG B O 1
ATOM 4320 N N . ILE B 1 220 ? 23.328 -0.355 -1.833 1 95.31 220 ILE B N 1
ATOM 4321 C CA . ILE B 1 220 ? 23.891 0.514 -2.861 1 95.31 220 ILE B CA 1
ATOM 4322 C C . ILE B 1 220 ? 24.391 1.81 -2.227 1 95.31 220 ILE B C 1
ATOM 4324 O O . ILE B 1 220 ? 25.5 2.246 -2.494 1 95.31 220 ILE B O 1
ATOM 4328 N N . LEU B 1 221 ? 23.578 2.391 -1.414 1 94.38 221 LEU B N 1
ATOM 4329 C CA . LEU B 1 221 ? 23.906 3.652 -0.764 1 94.38 221 LEU B CA 1
ATOM 4330 C C . LEU B 1 221 ? 25.078 3.475 0.195 1 94.38 221 LEU B C 1
ATOM 4332 O O . LEU B 1 221 ? 25.969 4.332 0.269 1 94.38 221 LEU B O 1
ATOM 4336 N N . LYS B 1 222 ? 25.062 2.355 0.902 1 92.88 222 LYS B N 1
ATOM 4337 C CA . LYS B 1 222 ? 26.156 2.049 1.827 1 92.88 222 LYS B CA 1
ATOM 4338 C C . LYS B 1 222 ? 27.484 1.898 1.087 1 92.88 222 LYS B C 1
ATOM 4340 O O . LYS B 1 222 ? 28.5 2.432 1.521 1 92.88 222 LYS B O 1
ATOM 4345 N N . LYS B 1 223 ? 27.438 1.215 0.027 1 92.81 223 LYS B N 1
ATOM 4346 C CA . LYS B 1 223 ? 28.641 1.005 -0.782 1 92.81 223 LYS B CA 1
ATOM 4347 C C . LYS B 1 223 ? 29.203 2.33 -1.285 1 92.81 223 LYS B C 1
ATOM 4349 O O . LYS B 1 223 ? 30.422 2.498 -1.379 1 92.81 223 LYS B O 1
ATOM 4354 N N . ALA B 1 224 ? 28.328 3.254 -1.607 1 91.62 224 ALA B N 1
ATOM 4355 C CA . ALA B 1 224 ? 28.734 4.566 -2.109 1 91.62 224 ALA B CA 1
ATOM 4356 C C . ALA B 1 224 ? 29.047 5.52 -0.96 1 91.62 224 ALA B C 1
ATOM 4358 O O . ALA B 1 224 ? 29.422 6.672 -1.188 1 91.62 224 ALA B O 1
ATOM 4359 N N . ASP B 1 225 ? 28.844 5.094 0.293 1 92.06 225 ASP B N 1
ATOM 4360 C CA . ASP B 1 225 ? 28.984 5.926 1.485 1 92.06 225 ASP B CA 1
ATOM 4361 C C . ASP B 1 225 ? 28.156 7.203 1.355 1 92.06 225 ASP B C 1
ATOM 4363 O O . ASP B 1 225 ? 28.656 8.305 1.589 1 92.06 225 ASP B O 1
ATOM 4367 N N . TYR B 1 226 ? 27.016 6.977 0.775 1 91.5 226 TYR B N 1
ATOM 4368 C CA . TYR B 1 226 ? 26.109 8.094 0.538 1 91.5 226 TYR B CA 1
ATOM 4369 C C . TYR B 1 226 ? 24.844 7.949 1.384 1 91.5 226 TYR B C 1
ATOM 4371 O O . TYR B 1 226 ? 24.188 6.902 1.369 1 91.5 226 TYR B O 1
ATOM 4379 N N . HIS B 1 227 ? 24.516 8.938 2.117 1 89.31 227 HIS B N 1
ATOM 4380 C CA . HIS B 1 227 ? 23.312 8.984 2.951 1 89.31 227 HIS B CA 1
ATOM 4381 C C . HIS B 1 227 ? 22.406 10.148 2.559 1 89.31 227 HIS B C 1
ATOM 4383 O O . HIS B 1 227 ? 22.453 11.211 3.186 1 89.31 227 HIS B O 1
ATOM 4389 N N . PRO B 1 228 ? 21.609 9.875 1.594 1 89.38 228 PRO B N 1
ATOM 4390 C CA . PRO B 1 228 ? 20.75 10.969 1.134 1 89.38 228 PRO B CA 1
ATOM 4391 C C . PRO B 1 228 ? 19.672 11.352 2.152 1 89.38 228 PRO B C 1
ATOM 4393 O O . PRO B 1 228 ? 19.281 10.516 2.979 1 89.38 228 PRO B O 1
ATOM 4396 N N . TYR B 1 229 ? 19.281 12.578 2.088 1 86.69 229 TYR B N 1
ATOM 4397 C CA . TYR B 1 229 ? 18.078 12.961 2.799 1 86.69 229 TYR B CA 1
ATOM 4398 C C . TYR B 1 229 ? 16.844 12.289 2.195 1 86.69 229 TYR B C 1
ATOM 4400 O O . TYR B 1 229 ? 16.578 12.438 1.002 1 86.69 229 TYR B O 1
ATOM 4408 N N . VAL B 1 230 ? 16.156 11.523 3.014 1 90.25 230 VAL B N 1
ATOM 4409 C CA . VAL B 1 230 ? 14.961 10.836 2.549 1 90.25 230 VAL B CA 1
ATOM 4410 C C . VAL B 1 230 ? 13.727 11.664 2.879 1 90.25 230 VAL B C 1
ATOM 4412 O O . VAL B 1 230 ? 13.305 11.734 4.035 1 90.25 230 VAL B O 1
ATOM 4415 N N . LEU B 1 231 ? 13.156 12.188 1.816 1 87.69 231 LEU B N 1
ATOM 4416 C CA . LEU B 1 231 ? 12 13.062 1.952 1 87.69 231 LEU B CA 1
ATOM 4417 C C . LEU B 1 231 ? 10.758 12.258 2.328 1 87.69 231 LEU B C 1
ATOM 4419 O O . LEU B 1 231 ? 9.914 12.734 3.092 1 87.69 231 LEU B O 1
ATOM 4423 N N . PHE B 1 232 ? 10.68 11.094 1.745 1 89.44 232 PHE B N 1
ATOM 4424 C CA . PHE B 1 232 ? 9.445 10.32 1.856 1 89.44 232 PHE B CA 1
ATOM 4425 C C . PHE B 1 232 ? 9.695 8.852 1.569 1 89.44 232 PHE B C 1
ATOM 4427 O O . PHE B 1 232 ? 10.531 8.508 0.733 1 89.44 232 PHE B O 1
ATOM 4434 N N . GLU B 1 233 ? 9 8.031 2.334 1 90.56 233 GLU B N 1
ATOM 4435 C CA . GLU B 1 233 ? 8.984 6.598 2.076 1 90.56 233 GLU B CA 1
ATOM 4436 C C . GLU B 1 233 ? 7.574 6.113 1.742 1 90.56 233 GLU B C 1
ATOM 4438 O O . GLU B 1 233 ? 6.598 6.574 2.332 1 90.56 233 GLU B O 1
ATOM 4443 N N . SER B 1 234 ? 7.539 5.211 0.712 1 88.69 234 SER B N 1
ATOM 4444 C CA . SER B 1 234 ? 6.23 4.742 0.279 1 88.69 234 SER B CA 1
ATOM 4445 C C . SER B 1 234 ? 6.277 3.275 -0.135 1 88.69 234 SER B C 1
ATOM 4447 O O . SER B 1 234 ? 7.34 2.754 -0.475 1 88.69 234 SER B O 1
ATOM 4449 N N . ALA B 1 235 ? 5.094 2.625 -0.056 1 83.31 235 ALA B N 1
ATOM 4450 C CA . ALA B 1 235 ? 4.953 1.271 -0.586 1 83.31 235 ALA B CA 1
ATOM 4451 C C . ALA B 1 235 ? 4.598 1.298 -2.07 1 83.31 235 ALA B C 1
ATOM 4453 O O . ALA B 1 235 ? 4.555 0.252 -2.723 1 83.31 235 ALA B O 1
ATOM 4454 N N . SER B 1 236 ? 4.434 2.441 -2.609 1 86.25 236 SER B N 1
ATOM 4455 C CA . SER B 1 236 ? 3.957 2.59 -3.98 1 86.25 236 SER B CA 1
ATOM 4456 C C . SER B 1 236 ? 5.062 3.107 -4.895 1 86.25 236 SER B C 1
ATOM 4458 O O . SER B 1 236 ? 5.496 4.254 -4.762 1 86.25 236 SER B O 1
ATOM 4460 N N . ILE B 1 237 ? 5.434 2.281 -5.828 1 89.88 237 ILE B N 1
ATOM 4461 C CA . ILE B 1 237 ? 6.398 2.715 -6.832 1 89.88 237 ILE B CA 1
ATOM 4462 C C . ILE B 1 237 ? 5.816 3.875 -7.637 1 89.88 237 ILE B C 1
ATOM 4464 O O . ILE B 1 237 ? 6.543 4.793 -8.023 1 89.88 237 ILE B O 1
ATOM 4468 N N . ARG B 1 238 ? 4.582 3.807 -7.859 1 86.69 238 ARG B N 1
ATOM 4469 C CA . ARG B 1 238 ? 3.916 4.879 -8.594 1 86.69 238 ARG B CA 1
ATOM 4470 C C . ARG B 1 238 ? 4.062 6.211 -7.867 1 86.69 238 ARG B C 1
ATOM 4472 O O . ARG B 1 238 ? 4.281 7.246 -8.5 1 86.69 238 ARG B O 1
ATOM 4479 N N . ALA B 1 239 ? 3.854 6.125 -6.582 1 89.06 239 ALA B N 1
ATOM 4480 C CA . ALA B 1 239 ? 4.016 7.336 -5.781 1 89.06 239 ALA B CA 1
ATOM 4481 C C . ALA B 1 239 ? 5.426 7.902 -5.922 1 89.06 239 ALA B C 1
ATOM 4483 O O . ALA B 1 239 ? 5.598 9.109 -6.113 1 89.06 239 ALA B O 1
ATOM 4484 N N . LEU B 1 240 ? 6.422 7.055 -5.848 1 93.56 240 LEU B N 1
ATOM 4485 C CA . LEU B 1 240 ? 7.816 7.469 -5.957 1 93.56 240 LEU B CA 1
ATOM 4486 C C . LEU B 1 240 ? 8.078 8.141 -7.301 1 93.56 240 LEU B C 1
ATOM 4488 O O . LEU B 1 240 ? 8.641 9.242 -7.348 1 93.56 240 LEU B O 1
ATOM 4492 N N . LEU B 1 241 ? 7.621 7.539 -8.328 1 93.38 241 LEU B N 1
ATOM 4493 C CA . LEU B 1 241 ? 7.883 8.047 -9.672 1 93.38 241 LEU B CA 1
ATOM 4494 C C . LEU B 1 241 ? 7.109 9.344 -9.914 1 93.38 241 LEU B C 1
ATOM 4496 O O . LEU B 1 241 ? 7.59 10.234 -10.625 1 93.38 241 LEU B O 1
ATOM 4500 N N . THR B 1 242 ? 5.906 9.43 -9.352 1 91.5 242 THR B N 1
ATOM 4501 C CA . THR B 1 242 ? 5.141 10.664 -9.453 1 91.5 242 THR B CA 1
ATOM 4502 C C . THR B 1 242 ? 5.902 11.828 -8.82 1 91.5 242 THR B C 1
ATOM 4504 O O . THR B 1 242 ? 5.93 12.93 -9.375 1 91.5 242 THR B O 1
ATOM 4507 N N . MET B 1 243 ? 6.539 11.602 -7.742 1 93.25 243 MET B N 1
ATOM 4508 C CA . MET B 1 243 ? 7.301 12.641 -7.062 1 93.25 243 MET B CA 1
ATOM 4509 C C . MET B 1 243 ? 8.531 13.031 -7.867 1 93.25 243 MET B C 1
ATOM 4511 O O . MET B 1 243 ? 8.891 14.211 -7.941 1 93.25 243 MET B O 1
ATOM 4515 N N . VAL B 1 244 ? 9.164 12.07 -8.492 1 94.81 244 VAL B N 1
ATOM 4516 C CA . VAL B 1 244 ? 10.32 12.344 -9.336 1 94.81 244 VAL B CA 1
ATOM 4517 C C . VAL B 1 244 ? 9.891 13.164 -10.547 1 94.81 244 VAL B C 1
ATOM 4519 O O . VAL B 1 244 ? 10.523 14.172 -10.883 1 94.81 244 VAL B O 1
ATOM 4522 N N . LYS B 1 245 ? 8.781 12.727 -11.148 1 93.44 245 LYS B N 1
ATOM 4523 C CA . LYS B 1 245 ? 8.258 13.398 -12.328 1 93.44 245 LYS B CA 1
ATOM 4524 C C . LYS B 1 245 ? 7.949 14.867 -12.031 1 93.44 245 LYS B C 1
ATOM 4526 O O . LYS B 1 245 ? 8.047 15.719 -12.922 1 93.44 245 LYS B O 1
ATOM 4531 N N . ASN B 1 246 ? 7.633 15.109 -10.867 1 91.12 246 ASN B N 1
ATOM 4532 C CA . ASN B 1 246 ? 7.25 16.469 -10.477 1 91.12 246 ASN B CA 1
ATOM 4533 C C . ASN B 1 246 ? 8.414 17.203 -9.828 1 91.12 246 ASN B C 1
ATOM 4535 O O . ASN B 1 246 ? 8.203 18.156 -9.062 1 91.12 246 ASN B O 1
ATOM 4539 N N . ASN B 1 247 ? 9.578 16.75 -10.031 1 91.25 247 ASN B N 1
ATOM 4540 C CA . ASN B 1 247 ? 10.836 17.422 -9.695 1 91.25 247 ASN B CA 1
ATOM 4541 C C . ASN B 1 247 ? 11.023 17.531 -8.188 1 91.25 247 ASN B C 1
ATOM 4543 O O . ASN B 1 247 ? 11.602 18.5 -7.695 1 91.25 247 ASN B O 1
ATOM 4547 N N . MET B 1 248 ? 10.547 16.531 -7.453 1 90.06 248 MET B N 1
ATOM 4548 C CA . MET B 1 248 ? 10.586 16.641 -6 1 90.06 248 MET B CA 1
ATOM 4549 C C . MET B 1 248 ? 11.797 15.906 -5.434 1 90.06 248 MET B C 1
ATOM 4551 O O . MET B 1 248 ? 12.32 16.281 -4.383 1 90.06 248 MET B O 1
ATOM 4555 N N . ALA B 1 249 ? 12.141 14.891 -6.059 1 94.62 249 ALA B N 1
ATOM 4556 C CA . ALA B 1 249 ? 13.164 14.023 -5.48 1 94.62 249 ALA B CA 1
ATOM 4557 C C . ALA B 1 249 ? 13.719 13.055 -6.523 1 94.62 249 ALA B C 1
ATOM 4559 O O . ALA B 1 249 ? 13.227 13.008 -7.652 1 94.62 249 ALA B O 1
ATOM 4560 N N . CYS B 1 250 ? 14.758 12.406 -6.164 1 96.06 250 CYS B N 1
ATOM 4561 C CA . CYS B 1 250 ? 15.289 11.25 -6.879 1 96.06 250 CYS B CA 1
ATOM 4562 C C . CYS B 1 250 ? 14.836 9.945 -6.23 1 96.06 250 CYS B C 1
ATOM 4564 O O . CYS B 1 250 ? 14.312 9.953 -5.113 1 96.06 250 CYS B O 1
ATOM 4566 N N . THR B 1 251 ? 14.938 8.891 -6.973 1 97.06 251 THR B N 1
ATOM 4567 C CA . THR B 1 251 ? 14.625 7.586 -6.398 1 97.06 251 THR B CA 1
ATOM 4568 C C . THR B 1 251 ? 15.398 6.48 -7.113 1 97.06 251 THR B C 1
ATOM 4570 O O . THR B 1 251 ? 16.188 6.758 -8.016 1 97.06 251 THR B O 1
ATOM 4573 N N . ILE B 1 252 ? 15.359 5.27 -6.586 1 97.12 252 ILE B N 1
ATOM 4574 C CA . ILE B 1 252 ? 15.898 4.066 -7.207 1 97.12 252 ILE B CA 1
ATOM 4575 C C . ILE B 1 252 ? 14.789 3.039 -7.406 1 97.12 252 ILE B C 1
ATOM 4577 O O . ILE B 1 252 ? 14.055 2.721 -6.469 1 97.12 252 ILE B O 1
ATOM 4581 N N . VAL B 1 253 ? 14.609 2.58 -8.609 1 96.25 253 VAL B N 1
ATOM 4582 C CA . VAL B 1 253 ? 13.555 1.622 -8.93 1 96.25 253 VAL B CA 1
ATOM 4583 C C . VAL B 1 253 ? 14.109 0.52 -9.828 1 96.25 253 VAL B C 1
ATOM 4585 O O . VAL B 1 253 ? 15.211 0.65 -10.367 1 96.25 253 VAL B O 1
ATOM 4588 N N . ALA B 1 254 ? 13.336 -0.53 -10 1 95.75 254 ALA B N 1
ATOM 4589 C CA . ALA B 1 254 ? 13.727 -1.631 -10.883 1 95.75 254 ALA B CA 1
ATOM 4590 C C . ALA B 1 254 ? 13.445 -1.297 -12.344 1 95.75 254 ALA B C 1
ATOM 4592 O O . ALA B 1 254 ? 12.562 -0.487 -12.641 1 95.75 254 ALA B O 1
ATOM 4593 N N . GLY B 1 255 ? 14.133 -2.01 -13.195 1 94.69 255 GLY B N 1
ATOM 4594 C CA . GLY B 1 255 ? 14.031 -1.789 -14.625 1 94.69 255 GLY B CA 1
ATOM 4595 C C . GLY B 1 255 ? 12.641 -2.049 -15.172 1 94.69 255 GLY B C 1
ATOM 4596 O O . GLY B 1 255 ? 12.266 -1.502 -16.219 1 94.69 255 GLY B O 1
ATOM 4597 N N . GLY B 1 256 ? 11.891 -2.832 -14.477 1 91.75 256 GLY B N 1
ATOM 4598 C CA . GLY B 1 256 ? 10.531 -3.098 -14.914 1 91.75 256 GLY B CA 1
ATOM 4599 C C . GLY B 1 256 ? 9.641 -1.87 -14.867 1 91.75 256 GLY B C 1
ATOM 4600 O O . GLY B 1 256 ? 8.586 -1.833 -15.516 1 91.75 256 GLY B O 1
ATOM 4601 N N . TYR B 1 257 ? 10.039 -0.875 -14.148 1 89.69 257 TYR B N 1
ATOM 4602 C CA . TYR B 1 257 ? 9.234 0.334 -14.008 1 89.69 257 TYR B CA 1
ATOM 4603 C C . TYR B 1 257 ? 9.75 1.438 -14.93 1 89.69 257 TYR B C 1
ATOM 4605 O O . TYR B 1 257 ? 9.242 2.561 -14.906 1 89.69 257 TYR B O 1
ATOM 4613 N N . TYR B 1 258 ? 10.844 1.062 -15.617 1 89.69 258 TYR B N 1
ATOM 4614 C CA . TYR B 1 258 ? 11.336 1.941 -16.672 1 89.69 258 TYR B CA 1
ATOM 4615 C C . TYR B 1 258 ? 10.359 1.983 -17.844 1 89.69 258 TYR B C 1
ATOM 4617 O O . TYR B 1 258 ? 10.133 0.968 -18.5 1 89.69 258 TYR B O 1
ATOM 4625 N N . ARG B 1 259 ? 9.492 2.938 -17.797 1 77 259 ARG B N 1
ATOM 4626 C CA . ARG B 1 259 ? 8.555 3.111 -18.906 1 77 259 ARG B CA 1
ATOM 4627 C C . ARG B 1 259 ? 8.859 4.383 -19.688 1 77 259 ARG B C 1
ATOM 4629 O O . ARG B 1 259 ? 9.656 5.211 -19.25 1 77 259 ARG B O 1
ATOM 4636 N N . TYR B 1 260 ? 8.219 4.355 -20.766 1 68.5 260 TYR B N 1
ATOM 4637 C CA . TYR B 1 260 ? 8.367 5.539 -21.609 1 68.5 260 TYR B CA 1
ATOM 4638 C C . TYR B 1 260 ? 7.844 6.781 -20.891 1 68.5 260 TYR B C 1
ATOM 4640 O O . TYR B 1 260 ? 6.629 6.965 -20.766 1 68.5 260 TYR B O 1
ATOM 4648 N N . GLN B 1 261 ? 8.781 7.363 -20.25 1 74.31 261 GLN B N 1
ATOM 4649 C CA . GLN B 1 261 ? 8.414 8.609 -19.578 1 74.31 261 GLN B CA 1
ATOM 4650 C C . GLN B 1 261 ? 9.359 9.742 -19.969 1 74.31 261 GLN B C 1
ATOM 4652 O O . GLN B 1 261 ? 10.578 9.547 -20.016 1 74.31 261 GLN B O 1
ATOM 4657 N N . ASP B 1 262 ? 8.75 10.852 -20.141 1 82.38 262 ASP B N 1
ATOM 4658 C CA . ASP B 1 262 ? 9.547 11.969 -20.656 1 82.38 262 ASP B CA 1
ATOM 4659 C C . ASP B 1 262 ? 9.992 12.891 -19.516 1 82.38 262 ASP B C 1
ATOM 4661 O O . ASP B 1 262 ? 10.852 13.75 -19.719 1 82.38 262 ASP B O 1
ATOM 4665 N N . LYS B 1 263 ? 9.586 12.664 -18.453 1 93.19 263 LYS B N 1
ATOM 4666 C CA . LYS B 1 263 ? 9.906 13.633 -17.406 1 93.19 263 LYS B CA 1
ATOM 4667 C C . LYS B 1 263 ? 10.922 13.055 -16.422 1 93.19 263 LYS B C 1
ATOM 4669 O O . LYS B 1 263 ? 11.336 13.742 -15.477 1 93.19 263 LYS B O 1
ATOM 4674 N N . ILE B 1 264 ? 11.344 11.82 -16.625 1 95.88 264 ILE B N 1
ATOM 4675 C CA . ILE B 1 264 ? 12.289 11.164 -15.727 1 95.88 264 ILE B CA 1
ATOM 4676 C C . ILE B 1 264 ? 13.508 10.703 -16.516 1 95.88 264 ILE B C 1
ATOM 4678 O O . ILE B 1 264 ? 13.375 10.148 -17.609 1 95.88 264 ILE B O 1
ATOM 4682 N N . ALA B 1 265 ? 14.641 11.023 -16.078 1 95.88 265 ALA B N 1
ATOM 4683 C CA . ALA B 1 265 ? 15.891 10.477 -16.594 1 95.88 265 ALA B CA 1
ATOM 4684 C C . ALA B 1 265 ? 16.344 9.266 -15.781 1 95.88 265 ALA B C 1
ATOM 4686 O O . ALA B 1 265 ? 16.469 9.352 -14.562 1 95.88 265 ALA B O 1
ATOM 4687 N N . PHE B 1 266 ? 16.531 8.203 -16.453 1 96.31 266 PHE B N 1
ATOM 4688 C CA . PHE B 1 266 ? 16.969 6.973 -15.797 1 96.31 266 PHE B CA 1
ATOM 4689 C C . PHE B 1 266 ? 18.453 6.723 -16.062 1 96.31 266 PHE B C 1
ATOM 4691 O O . PHE B 1 266 ? 18.938 6.961 -17.156 1 96.31 266 PHE B O 1
ATOM 4698 N N . TYR B 1 267 ? 19.109 6.258 -15.055 1 96.69 267 TYR B N 1
ATOM 4699 C CA . TYR B 1 267 ? 20.531 5.91 -15.156 1 96.69 267 TYR B CA 1
ATOM 4700 C C . TYR B 1 267 ? 20.781 4.527 -14.562 1 96.69 267 TYR B C 1
ATOM 4702 O O . TYR B 1 267 ? 20.203 4.16 -13.547 1 96.69 267 TYR B O 1
ATOM 4710 N N . ARG B 1 268 ? 21.594 3.848 -15.211 1 96.81 268 ARG B N 1
ATOM 4711 C CA . ARG B 1 268 ? 22.125 2.641 -14.594 1 96.81 268 ARG B CA 1
ATOM 4712 C C . ARG B 1 268 ? 23.047 2.988 -13.43 1 96.81 268 ARG B C 1
ATOM 4714 O O . ARG B 1 268 ? 23.719 4.027 -13.445 1 96.81 268 ARG B O 1
ATOM 4721 N N . ILE B 1 269 ? 23.078 2.176 -12.445 1 97.25 269 ILE B N 1
ATOM 4722 C CA . ILE B 1 269 ? 23.969 2.326 -11.297 1 97.25 269 ILE B CA 1
ATOM 4723 C C . ILE B 1 269 ? 25.203 1.443 -11.477 1 97.25 269 ILE B C 1
ATOM 4725 O O . ILE B 1 269 ? 25.078 0.257 -11.797 1 97.25 269 ILE B O 1
ATOM 4729 N N . PRO B 1 270 ? 26.375 2.029 -11.305 1 96.44 270 PRO B N 1
ATOM 4730 C CA . PRO B 1 270 ? 27.578 1.21 -11.461 1 96.44 270 PRO B CA 1
ATOM 4731 C C . PRO B 1 270 ? 27.531 -0.081 -10.648 1 96.44 270 PRO B C 1
ATOM 4733 O O . PRO B 1 270 ? 27.125 -0.064 -9.484 1 96.44 270 PRO B O 1
ATOM 4736 N N . GLY B 1 271 ? 27.938 -1.139 -11.258 1 95.06 271 GLY B N 1
ATOM 4737 C CA . GLY B 1 271 ? 27.844 -2.461 -10.664 1 95.06 271 GLY B CA 1
ATOM 4738 C C . GLY B 1 271 ? 26.609 -3.225 -11.078 1 95.06 271 GLY B C 1
ATOM 4739 O O . GLY B 1 271 ? 26.516 -4.434 -10.859 1 95.06 271 GLY B O 1
ATOM 4740 N N . ASP B 1 272 ? 25.703 -2.521 -11.625 1 95.25 272 ASP B N 1
ATOM 4741 C CA . ASP B 1 272 ? 24.484 -3.076 -12.195 1 95.25 272 ASP B CA 1
ATOM 4742 C C . ASP B 1 272 ? 23.766 -3.975 -11.188 1 95.25 272 ASP B C 1
ATOM 4744 O O . ASP B 1 272 ? 23.469 -5.133 -11.492 1 95.25 272 ASP B O 1
ATOM 4748 N N . PRO B 1 273 ? 23.562 -3.342 -9.969 1 96.81 273 PRO B N 1
ATOM 4749 C CA . PRO B 1 273 ? 22.75 -4.137 -9.047 1 96.81 273 PRO B CA 1
ATOM 4750 C C . PRO B 1 273 ? 21.422 -4.578 -9.648 1 96.81 273 PRO B C 1
ATOM 4752 O O . PRO B 1 273 ? 20.828 -3.842 -10.438 1 96.81 273 PRO B O 1
ATOM 4755 N N . TYR B 1 274 ? 20.984 -5.793 -9.289 1 96.44 274 TYR B N 1
ATOM 4756 C CA . TYR B 1 274 ? 19.766 -6.332 -9.875 1 96.44 274 TYR B CA 1
ATOM 4757 C C . TYR B 1 274 ? 19.016 -7.191 -8.859 1 96.44 274 TYR B C 1
ATOM 4759 O O . TYR B 1 274 ? 19.578 -7.574 -7.828 1 96.44 274 TYR B O 1
ATOM 4767 N N . TRP B 1 275 ? 17.766 -7.359 -9.125 1 96.44 275 TRP B N 1
ATOM 4768 C CA . TRP B 1 275 ? 17 -8.391 -8.453 1 96.44 275 TRP B CA 1
ATOM 4769 C C . TRP B 1 275 ? 16.391 -9.359 -9.469 1 96.44 275 TRP B C 1
ATOM 4771 O O . TRP B 1 275 ? 16.516 -9.156 -10.68 1 96.44 275 TRP B O 1
ATOM 4781 N N . GLU B 1 276 ? 15.867 -10.414 -8.969 1 96.75 276 GLU B N 1
ATOM 4782 C CA . GLU B 1 276 ? 15.266 -11.445 -9.805 1 96.75 276 GLU B CA 1
ATOM 4783 C C . GLU B 1 276 ? 13.766 -11.562 -9.531 1 96.75 276 GLU B C 1
ATOM 4785 O O . GLU B 1 276 ? 13.344 -11.594 -8.375 1 96.75 276 GLU B O 1
ATOM 4790 N N . MET B 1 277 ? 13.055 -11.508 -10.57 1 96.81 277 MET B N 1
ATOM 4791 C CA . MET B 1 277 ? 11.648 -11.883 -10.477 1 96.81 277 MET B CA 1
ATOM 4792 C C . MET B 1 277 ? 11.461 -13.367 -10.75 1 96.81 277 MET B C 1
ATOM 4794 O O . MET B 1 277 ? 11.898 -13.875 -11.789 1 96.81 277 MET B O 1
ATOM 4798 N N . CYS B 1 278 ? 10.773 -14.047 -9.82 1 97.75 278 CYS B N 1
ATOM 4799 C CA . CYS B 1 278 ? 10.664 -15.5 -9.922 1 97.75 278 CYS B CA 1
ATOM 4800 C C . CYS B 1 278 ? 9.227 -15.945 -9.664 1 97.75 278 CYS B C 1
ATOM 4802 O O . CYS B 1 278 ? 8.508 -15.32 -8.891 1 97.75 278 CYS B O 1
ATOM 4804 N N . ILE B 1 279 ? 8.859 -16.922 -10.375 1 98.12 279 ILE B N 1
ATOM 4805 C CA . ILE B 1 279 ? 7.734 -17.734 -9.938 1 98.12 279 ILE B CA 1
ATOM 4806 C C . ILE B 1 279 ? 8.203 -18.734 -8.875 1 98.12 279 ILE B C 1
ATOM 4808 O O . ILE B 1 279 ? 9.18 -19.453 -9.086 1 98.12 279 ILE B O 1
ATOM 4812 N N . THR B 1 280 ? 7.531 -18.766 -7.734 1 98.25 280 THR B N 1
ATOM 4813 C CA . THR B 1 280 ? 8.039 -19.516 -6.59 1 98.25 280 THR B CA 1
ATOM 4814 C C . THR B 1 280 ? 6.957 -20.422 -6.012 1 98.25 280 THR B C 1
ATOM 4816 O O . THR B 1 280 ? 5.785 -20.047 -5.953 1 98.25 280 THR B O 1
ATOM 4819 N N . TYR B 1 281 ? 7.312 -21.609 -5.625 1 96.62 281 TYR B N 1
ATOM 4820 C CA . TYR B 1 281 ? 6.453 -22.594 -4.984 1 96.62 281 TYR B CA 1
ATOM 4821 C C . TYR B 1 281 ? 7.273 -23.562 -4.137 1 96.62 281 TYR B C 1
ATOM 4823 O O . TYR B 1 281 ? 8.508 -23.531 -4.168 1 96.62 281 TYR B O 1
ATOM 4831 N N . LYS B 1 282 ? 6.602 -24.328 -3.334 1 92.19 282 LYS B N 1
ATOM 4832 C CA . LYS B 1 282 ? 7.289 -25.25 -2.426 1 92.19 282 LYS B CA 1
ATOM 4833 C C . LYS B 1 282 ? 8.062 -26.312 -3.197 1 92.19 282 LYS B C 1
ATOM 4835 O O . LYS B 1 282 ? 7.539 -26.891 -4.152 1 92.19 282 LYS B O 1
ATOM 4840 N N . LYS B 1 283 ? 9.297 -26.484 -2.818 1 92.56 283 LYS B N 1
ATOM 4841 C CA . LYS B 1 283 ? 10.125 -27.516 -3.449 1 92.56 283 LYS B CA 1
ATOM 4842 C C . LYS B 1 283 ? 9.531 -28.906 -3.242 1 92.56 283 LYS B C 1
ATOM 4844 O O . LYS B 1 283 ? 9.125 -29.25 -2.131 1 92.56 283 LYS B O 1
ATOM 4849 N N . GLY B 1 284 ? 9.414 -29.656 -4.316 1 86.19 284 GLY B N 1
ATOM 4850 C CA . GLY B 1 284 ? 8.891 -31.016 -4.238 1 86.19 284 GLY B CA 1
ATOM 4851 C C . GLY B 1 284 ? 7.371 -31.078 -4.285 1 86.19 284 GLY B C 1
ATOM 4852 O O . GLY B 1 284 ? 6.785 -32.156 -4.305 1 86.19 284 GLY B O 1
ATOM 4853 N N . ALA B 1 285 ? 6.777 -29.969 -4.227 1 83.06 285 ALA B N 1
ATOM 4854 C CA . ALA B 1 285 ? 5.316 -29.938 -4.289 1 83.06 285 ALA B CA 1
ATOM 4855 C C . ALA B 1 285 ? 4.816 -30.516 -5.617 1 83.06 285 ALA B C 1
ATOM 4857 O O . ALA B 1 285 ? 5.465 -30.344 -6.652 1 83.06 285 ALA B O 1
ATOM 4858 N N . TYR B 1 286 ? 3.717 -31.172 -5.559 1 81.62 286 TYR B N 1
ATOM 4859 C CA . TYR B 1 286 ? 3.025 -31.594 -6.773 1 81.62 286 TYR B CA 1
ATOM 4860 C C . TYR B 1 286 ? 2.359 -30.406 -7.461 1 81.62 286 TYR B C 1
ATOM 4862 O O . TYR B 1 286 ? 1.499 -29.734 -6.875 1 81.62 286 TYR B O 1
ATOM 4870 N N . LEU B 1 287 ? 2.729 -30.125 -8.656 1 88 287 LEU B N 1
ATOM 4871 C CA . LEU B 1 287 ? 2.113 -29.062 -9.453 1 88 287 LEU B CA 1
ATOM 4872 C C . LEU B 1 287 ? 0.963 -29.609 -10.289 1 88 287 LEU B C 1
ATOM 4874 O O . LEU B 1 287 ? 1.19 -30.281 -11.297 1 88 287 LEU B O 1
ATOM 4878 N N . ASN B 1 288 ? -0.26 -29.297 -9.891 1 84.44 288 ASN B N 1
ATOM 4879 C CA . ASN B 1 288 ? -1.416 -29.766 -10.648 1 84.44 288 ASN B CA 1
ATOM 4880 C C . ASN B 1 288 ? -1.604 -28.953 -11.938 1 84.44 288 ASN B C 1
ATOM 4882 O O . ASN B 1 288 ? -0.858 -28.016 -12.195 1 84.44 288 ASN B O 1
ATOM 4886 N N . LYS B 1 289 ? -2.521 -29.312 -12.758 1 87.06 289 LYS B N 1
ATOM 4887 C CA . LYS B 1 289 ? -2.732 -28.719 -14.078 1 87.06 289 LYS B CA 1
ATOM 4888 C C . LYS B 1 289 ? -3.021 -27.219 -13.961 1 87.06 289 LYS B C 1
ATOM 4890 O O . LYS B 1 289 ? -2.559 -26.422 -14.789 1 87.06 289 LYS B O 1
ATOM 4895 N N . ALA B 1 290 ? -3.779 -26.844 -12.961 1 89.62 290 ALA B N 1
ATOM 4896 C CA . ALA B 1 290 ? -4.125 -25.438 -12.758 1 89.62 290 ALA B CA 1
ATOM 4897 C C . ALA B 1 290 ? -2.889 -24.609 -12.43 1 89.62 290 ALA B C 1
ATOM 4899 O O . ALA B 1 290 ? -2.705 -23.516 -12.977 1 89.62 290 ALA B O 1
ATOM 4900 N N . MET B 1 291 ? -2.039 -25.141 -11.562 1 92.5 291 MET B N 1
ATOM 4901 C CA . MET B 1 291 ? -0.803 -24.453 -11.195 1 92.5 291 MET B CA 1
ATOM 4902 C C . MET B 1 291 ? 0.121 -24.312 -12.406 1 92.5 291 MET B C 1
ATOM 4904 O O . MET B 1 291 ? 0.682 -23.25 -12.641 1 92.5 291 MET B O 1
ATOM 4908 N N . LEU B 1 292 ? 0.212 -25.406 -13.156 1 93.62 292 LEU B N 1
ATOM 4909 C CA . LEU B 1 292 ? 1.071 -25.391 -14.328 1 93.62 292 LEU B CA 1
ATOM 4910 C C . LEU B 1 292 ? 0.567 -24.391 -15.359 1 93.62 292 LEU B C 1
ATOM 4912 O O . LEU B 1 292 ? 1.356 -23.641 -15.945 1 93.62 292 LEU B O 1
ATOM 4916 N 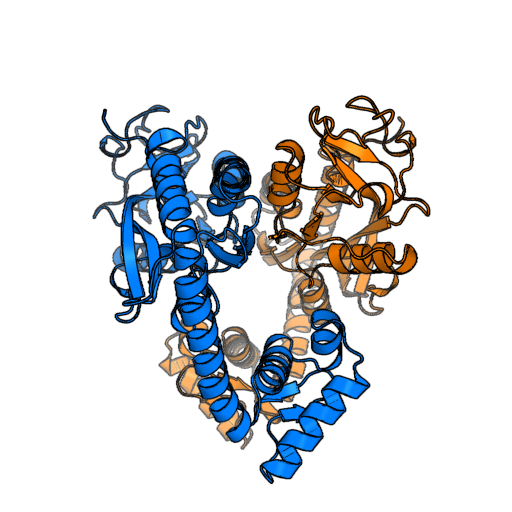N . CYS B 1 293 ? -0.677 -24.391 -15.523 1 94 293 CYS B N 1
ATOM 4917 C CA . CYS B 1 293 ? -1.274 -23.453 -16.469 1 94 293 CYS B CA 1
ATOM 4918 C C . CYS B 1 293 ? -1.026 -22.016 -16.016 1 94 293 CYS B C 1
ATOM 4920 O O . CYS B 1 293 ? -0.667 -21.156 -16.844 1 94 293 CYS B O 1
ATOM 4922 N N . TYR B 1 294 ? -1.225 -21.719 -14.734 1 96.25 294 TYR B N 1
ATOM 4923 C CA . TYR B 1 294 ? -1.064 -20.344 -14.273 1 96.25 294 TYR B CA 1
ATOM 4924 C C . TYR B 1 294 ? 0.39 -19.891 -14.367 1 96.25 294 TYR B C 1
ATOM 4926 O O . TYR B 1 294 ? 0.672 -18.734 -14.68 1 96.25 294 TYR B O 1
ATOM 4934 N N . LYS B 1 295 ? 1.319 -20.781 -14.102 1 96.94 295 LYS B N 1
ATOM 4935 C CA . LYS B 1 295 ? 2.734 -20.469 -14.297 1 96.94 295 LYS B CA 1
ATOM 4936 C C . LYS B 1 295 ? 3.004 -20 -15.719 1 96.94 295 LYS B C 1
ATOM 4938 O O . LYS B 1 295 ? 3.717 -19.016 -15.922 1 96.94 295 LYS B O 1
ATOM 4943 N N . ASP B 1 296 ? 2.439 -20.719 -16.625 1 97.19 296 ASP B N 1
ATOM 4944 C CA . ASP B 1 296 ? 2.623 -20.359 -18.031 1 97.19 296 ASP B CA 1
ATOM 4945 C C . ASP B 1 296 ? 2.033 -18.984 -18.344 1 97.19 296 ASP B C 1
ATOM 4947 O O . ASP B 1 296 ? 2.623 -18.203 -19.078 1 97.19 296 ASP B O 1
ATOM 4951 N N . LEU B 1 297 ? 0.885 -18.734 -17.781 1 97.19 297 LEU B N 1
ATOM 4952 C CA . LEU B 1 297 ? 0.234 -17.453 -17.984 1 97.19 297 LEU B CA 1
ATOM 4953 C C . LEU B 1 297 ? 1.09 -16.312 -17.438 1 97.19 297 LEU B C 1
ATOM 4955 O O . LEU B 1 297 ? 1.178 -15.25 -18.062 1 97.19 297 LEU B O 1
ATOM 4959 N N . ILE B 1 298 ? 1.694 -16.531 -16.266 1 97.06 298 ILE B N 1
ATOM 4960 C CA . ILE B 1 298 ? 2.562 -15.523 -15.672 1 97.06 298 ILE B CA 1
ATOM 4961 C C . ILE B 1 298 ? 3.762 -15.273 -16.578 1 97.06 298 ILE B C 1
ATOM 4963 O O . ILE B 1 298 ? 4.102 -14.117 -16.859 1 97.06 298 ILE B O 1
ATOM 4967 N N . HIS B 1 299 ? 4.375 -16.312 -17.031 1 96.38 299 HIS B N 1
ATOM 4968 C CA . HIS B 1 299 ? 5.512 -16.188 -17.938 1 96.38 299 HIS B CA 1
ATOM 4969 C C . HIS B 1 299 ? 5.137 -15.398 -19.188 1 96.38 299 HIS B C 1
ATOM 4971 O O . HIS B 1 299 ? 5.867 -14.5 -19.609 1 96.38 299 HIS B O 1
ATOM 4977 N N . ASP B 1 300 ? 4.047 -15.812 -19.766 1 96.19 300 ASP B N 1
ATOM 4978 C CA . ASP B 1 300 ? 3.596 -15.164 -21 1 96.19 300 ASP B CA 1
ATOM 4979 C C . ASP B 1 300 ? 3.318 -13.68 -20.766 1 96.19 300 ASP B C 1
ATOM 4981 O O . ASP B 1 300 ? 3.625 -12.844 -21.609 1 96.19 300 ASP B O 1
ATOM 4985 N N . TYR B 1 301 ? 2.766 -13.391 -19.641 1 96.56 301 TYR B N 1
ATOM 4986 C CA . TYR B 1 301 ? 2.443 -12 -19.359 1 96.56 301 TYR B CA 1
ATOM 4987 C C . TYR B 1 301 ? 3.701 -11.141 -19.344 1 96.56 301 TYR B C 1
ATOM 4989 O O . TYR B 1 301 ? 3.764 -10.102 -20 1 96.56 301 TYR B O 1
ATOM 4997 N N . PHE B 1 302 ? 4.707 -11.539 -18.609 1 95.44 302 PHE B N 1
ATOM 4998 C CA . PHE B 1 302 ? 5.883 -10.695 -18.438 1 95.44 302 PHE B CA 1
ATOM 4999 C C . PHE B 1 302 ? 6.766 -10.719 -19.672 1 95.44 302 PHE B C 1
ATOM 5001 O O . PHE B 1 302 ? 7.539 -9.789 -19.906 1 95.44 302 PHE B O 1
ATOM 5008 N N . ARG B 1 303 ? 6.602 -11.758 -20.453 1 93.38 303 ARG B N 1
ATOM 5009 C CA . ARG B 1 303 ? 7.379 -11.852 -21.688 1 93.38 303 ARG B CA 1
ATOM 5010 C C . ARG B 1 303 ? 6.73 -11.055 -22.812 1 93.38 303 ARG B C 1
ATOM 5012 O O . ARG B 1 303 ? 7.422 -10.422 -23.609 1 93.38 303 ARG B O 1
ATOM 5019 N N . ILE B 1 304 ? 5.363 -11.031 -22.859 1 93 304 ILE B N 1
ATOM 5020 C CA . ILE B 1 304 ? 4.664 -10.523 -24.031 1 93 304 ILE B CA 1
ATOM 5021 C C . ILE B 1 304 ? 3.996 -9.188 -23.703 1 93 304 ILE B C 1
ATOM 5023 O O . ILE B 1 304 ? 4.113 -8.227 -24.469 1 93 304 ILE B O 1
ATOM 5027 N N . LYS B 1 305 ? 3.289 -9.086 -22.562 1 91.5 305 LYS B N 1
ATOM 5028 C CA . LYS B 1 305 ? 2.461 -7.922 -22.25 1 91.5 305 LYS B CA 1
ATOM 5029 C C . LYS B 1 305 ? 3.258 -6.867 -21.484 1 91.5 305 LYS B C 1
ATOM 5031 O O . LYS B 1 305 ? 2.984 -5.668 -21.609 1 91.5 305 LYS B O 1
ATOM 5036 N N . ASP B 1 306 ? 4.184 -7.312 -20.734 1 92.31 306 ASP B N 1
ATOM 5037 C CA . ASP B 1 306 ? 5.004 -6.402 -19.938 1 92.31 306 ASP B CA 1
ATOM 5038 C C . ASP B 1 306 ? 6.488 -6.742 -20.062 1 92.31 306 ASP B C 1
ATOM 5040 O O . ASP B 1 306 ? 7.172 -6.957 -19.062 1 92.31 306 ASP B O 1
ATOM 5044 N N . PRO B 1 307 ? 7.012 -6.676 -21.234 1 89.88 307 PRO B N 1
ATOM 5045 C CA . PRO B 1 307 ? 8.43 -6.973 -21.438 1 89.88 307 PRO B CA 1
ATOM 5046 C C . PRO B 1 307 ? 9.344 -5.863 -20.922 1 89.88 307 PRO B C 1
ATOM 5048 O O . PRO B 1 307 ? 8.93 -4.707 -20.844 1 89.88 307 PRO B O 1
ATOM 5051 N N . LEU B 1 308 ? 10.516 -6.281 -20.531 1 90.75 308 LEU B N 1
ATOM 5052 C CA . LEU B 1 308 ? 11.531 -5.27 -20.25 1 90.75 308 LEU B CA 1
ATOM 5053 C C . LEU B 1 308 ? 11.938 -4.551 -21.531 1 90.75 308 LEU B C 1
ATOM 5055 O O . LEU B 1 308 ? 11.867 -5.125 -22.625 1 90.75 308 LEU B O 1
ATOM 5059 N N . PHE B 1 309 ? 12.312 -3.309 -21.344 1 87.69 309 PHE B N 1
ATOM 5060 C CA . PHE B 1 309 ? 12.812 -2.555 -22.484 1 87.69 309 PHE B CA 1
ATOM 5061 C C . PHE B 1 309 ? 14.281 -2.873 -22.734 1 87.69 309 PHE B C 1
ATOM 5063 O O . PHE B 1 309 ? 15.164 -2.145 -22.297 1 87.69 309 PHE B O 1
ATOM 5070 N N . VAL B 1 310 ? 14.453 -3.955 -23.422 1 87.44 310 VAL B N 1
ATOM 5071 C CA . VAL B 1 310 ? 15.812 -4.422 -23.688 1 87.44 310 VAL B CA 1
ATOM 5072 C C . VAL B 1 310 ? 16.078 -4.402 -25.188 1 87.44 310 VAL B C 1
ATOM 5074 O O . VAL B 1 310 ? 15.156 -4.246 -26 1 87.44 310 VAL B O 1
ATOM 5077 N N . LYS B 1 311 ? 17.328 -4.371 -25.438 1 81.81 311 LYS B N 1
ATOM 5078 C CA . LYS B 1 311 ? 17.719 -4.355 -26.844 1 81.81 311 LYS B CA 1
ATOM 5079 C C . LYS B 1 311 ? 17.172 -5.57 -27.578 1 81.81 311 LYS B C 1
ATOM 5081 O O . LYS B 1 311 ? 17.234 -6.691 -27.078 1 81.81 311 LYS B O 1
ATOM 5086 N N . LYS B 1 312 ? 16.328 -5.242 -28.625 1 68.12 312 LYS B N 1
ATOM 5087 C CA . LYS B 1 312 ? 15.781 -6.281 -29.484 1 68.12 312 LYS B CA 1
ATOM 5088 C C . LYS B 1 312 ? 16.859 -6.848 -30.422 1 68.12 312 LYS B C 1
ATOM 5090 O O . LYS B 1 312 ? 17.75 -6.117 -30.859 1 68.12 312 LYS B O 1
#

pLDDT: mean 87.1, std 9.59, range [51.06, 98.25]

Nearest PDB structures (foldseek):
  4x6g-assembly1_D  TM=7.364E-01  e=3.880E-21  Pseudomonas aeruginosa PAO1
  7d98-assembly1_Q  TM=5.292E-01  e=7.493E-23  Cupriavidus necator
  1ixc-assembly1_B-2  TM=5.218E-01  e=5.450E-23  Cupriavidus necator
  3fxq-assembly1_A  TM=5.718E-01  e=1.477E-20  Comamonas testosteroni
  7dwo-assembly1_A  TM=5.154E-01  e=2.355E-16  Aliivibrio fischeri ES114

Foldseek 3Di:
DDLVLLQLLLLCQVVQHLCVSCVVVVHHSVVSVVSQVVVCVVVVHHQWDDDPGGIHGDPVVVVSNLVSLVVVLVVVLVVLVVCLVVVNLAEEAFEEEEPPVVVVLCVQQVVVLCVVRVRYHYHYDYDAQLVVVVCQLSNVHFKYKHKAAPVPDDDQKDWAFLDKWFKKKKAWCPPPLNPPFDAFLDFPVPGAADQPCSQQVFAAEEEDCRHRRNVLVVVSCVVVVHDGHHPYYDNDPVVRVVCRLVRHGMYMDIQLPRHRDDGMGIHGYPVRDIITITMMHGPPRDQHPSNVSSVVSSSCCQVPVRDGSHDD/DDLVLLQLLLLCQVVQHLCVSCVVVVHHSVVSVVSQVVVCVVVVHHQWDDDPGGIHGDPVVVVSNLVSLVVVLVVVLVVLVVCLVVVNLAEEAFEEEEPPVVVVLCVQQVVVLCVVRVRYHYHYDYDAQLVVVVCQLSNVHFKYKHKAAPVSDDDQKDWAFLDKWFKKKKAWCPPPLNPPFDAFLDFPVPGAADQPCSQQVFAAEEEDCRHRRNVLVVVSCVVVVHDGHHPYYDNDPVVRVVCRLVRHGMYMDIQLPRHRDDGMGIHGYPVRDIITITMMHGPPRDQHPSNVSSVVSSSCCQVPVRDGSHDD

Sequence (624 aa):
MDLKQIEYIVKIAETGSITRAAEQLFITQSALNQQLLKLEQQLGIKLFVRHKHDMTPTSAGRVYLEYGENMLREKREAYNIIHDMAQSSLGDLRLTFSRERGIDMLVSTYPQFHRKFPGITLRPHEMFVVDQLNCLSRGDTDLGVVTVTEKQKVPDLEFELVRKEPLLLAIPRQNPRAVNPARPGTPLEELPYMEVDQCKDSPFVLMFPKSTMRQLIDRILKKADYHPYVLFESASIRALLTMVKNNMACTIVAGGYYRYQDKIAFYRIPGDPYWEMCITYKKGAYLNKAMLCYKDLIHDYFRIKDPLFVKKMDLKQIEYIVKIAETGSITRAAEQLFITQSALNQQLLKLEQQLGIKLFVRHKHDMTPTSAGRVYLEYGENMLREKREAYNIIHDMAQSSLGDLRLTFSRERGIDMLVSTYPQFHRKFPGITLRPHEMFVVDQLNCLSRGDTDLGVVTVTEKQKVPDLEFELVRKEPLLLAIPRQNPRAVNPARPGTPLEELPYMEVDQCKDSPFVLMFPKSTMRQLIDRILKKADYHPYVLFESASIRALLTMVKNNMACTIVAGGYYRYQDKIAFYRIPGDPYWEMCITYKKGAYLNKAMLCYKDLIHDYFRIKDPLFVKK

Organism: Acidaminococcus fermentans (strain ATCC 25085 / DSM 20731 / CCUG 9996 / CIP 106432 / VR4) (NCBI:txid591001)

InterPro domains:
  IPR000847 LysR, HTH, N-terminal domain [PF00126] (3-62)
  IPR000847 LysR, HTH, N-terminal domain [PR00039] (18-29)
  IPR000847 LysR, HTH, N-terminal domain [PR00039] (29-39)
  IPR000847 LysR, HTH, N-terminal domain [PR00039] (39-50)
  IPR000847 LysR, HTH, N-terminal domain [PS50931] (1-58)
  IPR005119 LysR, substrate-binding [PF03466] (89-302)
  IPR036388 Winged helix-like DNA-binding domain superfamily [G3DSA:1.10.10.10] (1-82)
  IPR036390 Winged helix DNA-binding domain superfamily [SSF46785] (1-86)

Radius of gyration: 25.99 Å; Cα contacts (8 Å, |Δi|>4): 1076; chains: 2; bounding box: 58×72×69 Å

Secondary structure (DSSP, 8-state):
--HHHHHHHHHHHHHT-HHHHHHHHTS-HHHHHHHHHHHHHHHTS-SEEEPSS-EEE-HHHHHHHHHHHHHHHHHHHHHHHHHHHTT---EEEEEEE-TTHHHHHHHHHHHHHHHH-TTEEEEEEE--HHHHHHHHHHTS-SEEEEEE-GGG--TTEEEEEEEEEEEEEEEETTSTT--SPPPTT--GGGSPB--GGGGTTS-EEEE-TTSHHHHHHHHHHHHTT----EEEEES-HHHHHHHHHTTS-BEEEEGGG--S-SSEEEEEPTT--EEEEEEEEETT----HHHHHHHHHHHHIIIIIS------/--HHHHHHHHHHHHHT-HHHHHHHHTS-HHHHHHHHHHHHHHHTS-SEEEPSS-EEE-HHHHHHHHHHHHHHHHHHHHHHHHHHHTT---EEEEEEE-TTHHHHHHHHHHHHHHHH-TTEEEEEEE--HHHHHHHHHHTS-SEEEEEE-GGG--TTEEEEEEEEEEEEEEEETTSTT--SPPPTT--GGGSPB--GGGGTTS-EEEE-TTSHHHHHHHHHHHHTT----EEEEES-HHHHHHHHHTTS-BEEEEGGG--S-SSEEEEEPTT--EEEEEEEEETT----HHHHHHHHHHHHIIIIIS------

Solvent-accessible surface area (backbone atoms only — not comparable to full-atom values): 33544 Å² total; per-residue (Å²): 139,49,76,66,54,39,51,51,54,46,35,25,58,73,58,24,24,60,59,59,24,13,59,73,67,73,47,52,46,66,58,50,49,50,54,50,51,51,50,24,58,75,66,70,45,65,38,60,45,81,52,98,85,38,39,45,67,32,76,60,20,48,53,50,43,54,54,38,43,50,50,53,40,51,50,49,51,52,49,44,53,50,25,52,72,64,68,43,52,63,50,75,46,33,35,33,24,36,78,75,64,36,50,59,49,46,66,65,38,44,65,60,47,43,69,76,28,70,51,40,46,67,41,54,42,68,44,55,52,71,58,44,53,50,32,27,70,61,51,75,28,58,37,30,48,42,62,40,46,80,85,68,63,55,87,64,42,40,73,45,79,72,46,76,30,41,40,27,41,35,32,19,42,83,39,87,72,48,66,83,56,53,60,68,73,58,29,61,84,69,38,45,73,44,60,80,63,69,48,68,92,44,36,27,31,42,54,36,76,88,38,63,66,27,53,52,49,50,51,54,30,55,73,65,72,41,81,70,54,69,49,34,54,36,90,42,67,65,56,46,51,51,35,15,52,66,65,63,22,28,36,72,46,49,40,78,72,62,59,82,40,85,40,47,24,56,21,33,30,80,86,58,51,59,39,33,32,21,46,32,30,43,52,89,59,85,74,38,68,68,55,52,49,50,51,50,43,52,51,47,37,46,62,69,79,54,49,68,53,53,79,127,137,49,74,65,54,39,50,50,54,48,36,26,59,73,60,24,24,60,59,59,25,13,60,76,67,72,47,52,45,67,58,50,50,50,53,49,52,50,50,24,59,74,67,70,45,67,39,59,45,80,51,99,86,39,42,44,66,32,76,60,19,48,54,51,44,54,53,38,44,48,52,52,38,52,49,49,51,52,48,42,52,49,27,50,73,64,67,44,50,62,49,75,46,32,34,32,24,37,75,75,64,37,51,59,50,45,63,65,38,44,65,59,47,40,70,76,30,68,51,39,45,66,42,53,41,68,45,54,56,70,57,46,54,50,31,28,70,60,51,76,29,57,37,28,47,39,60,40,46,80,85,68,63,56,87,64,42,39,73,44,79,72,49,76,32,41,39,26,40,34,33,18,41,82,39,87,73,48,68,81,55,55,59,70,74,60,28,61,85,69,38,46,74,44,62,81,64,71,48,68,91,44,36,26,31,43,53,37,76,86,37,62,67,26,51,51,49,51,51,54,30,56,74,67,73,41,82,72,52,69,50,36,54,37,90,42,67,64,56,46,49,52,34,15,51,67,64,64,23,28,36,73,45,49,40,79,71,62,59,83,39,84,42,47,24,54,20,33,31,80,85,58,50,59,39,34,34,22,46,31,30,44,52,88,57,84,75,38,69,66,55,51,51,50,52,50,42,53,50,48,39,46,62,68,78,54,49,68,55,52,80,128